Protein AF-0000000082916137 (afdb_homodimer)

Foldseek 3Di:
DDPPPPPVVPPPPPPPPPPPPPPVPPPPPPPPPPPDPDDPDQPQPDQPDDDVGPRDGDDDDDDDDPDPPPQQVVLVVQLVVCVVLPDDNVQSCVSNVDPQKDKDKDFLVVLPNDDDPLLVVLLCLCQDDVRPNQVLLCVLLVWHWDDDRGMIMIMGGPVSRVLSVVLSSCSSVPNDSVVSSVVSNVVSVVVVVD/DDPDDDDDPPDPPPVVVDPPVPPPPPPPPPPPPPPDPDDPDQPQPDQPDDPVGPRDGDDDDDDDDPDPPPQQVVLVVQLVVCVVLPDDNVQSCVSNPDPQKDKDKDFLVVLPNDDDPLLVVLLCLCQDDVRPNQVLLCVLLVWHWDDDRGMIMIMGGPVSRVLSVVLSSCSSVPNDSVVSSVVSNVVSVVVVVD

Nearest PDB structures (foldseek):
  7mqa-assembly1_SW  TM=9.698E-01  e=3.140E-16  Homo sapiens
  6zqe-assembly1_JJ  TM=9.641E-01  e=4.376E-15  Saccharomyces cerevisiae S288C
  7wts-assembly1_x  TM=9.368E-01  e=2.201E-15  Homo sapiens
  6zqa-assembly1_JJ  TM=9.575E-01  e=2.468E-15  Saccharomyces cerevisiae S288C
  6eml-assembly1_p  TM=9.505E-01  e=2.583E-14  Saccharomyces cerevisiae S288C

Radius of gyration: 32.65 Å; Cα contacts (8 Å, |Δi|>4): 421; chains: 2; bounding box: 151×71×69 Å

Secondary structure (DSSP, 8-state):
--------------------------------------------------TT---EEEEEEE--SS---HHHHHHHHHHHHHHHHT--HHHHTHHHH-SS-EEEEEEGGGTS---HHHHHHHHHHHH-GGGHHHHHHHHHHT-EEEEETTEEEEEE-HHHHHHHHHHHHHHHTT--HHHHHHHHHHHHHHHHH-/--------------------------------------------------TT---EEEEEEE--SS---HHHHHHHHHHHHHHHHT--HHHHTHHHH-SS-EEEEEEGGGTS---HHHHHHHHHHHH-GGGHHHHHHHHHHT-EEEEETTEEEEEE-HHHHHHHHHHHHHHHHT--HHHHHHHHHHHHHHHHH-

Sequence (388 aa):
MPKVPRKDAKAALQEAPMAVDMEAGHEQAGQEQPGLPDKPNFTPLSAAEQGGKLEFRRVEIKTTAKTVSPDVLQKAADFVHAFLLGFEVRDAIALLRLDDLYVECFEIKDVKTLRGEHMSRAIGRLSGKSGKTKFTIENATKTRLVLADQRIHILGSFQNIRVARDALCALIMGSPPAKVYSKLRSVCARLDSSMPKVPRKDAKAALQEAPMAVDMEAGHEQAGQEQPGLPDKPNFTPLSAAEQGGKLEFRRVEIKTTAKTVSPDVLQKAADFVHAFLLGFEVRDAIALLRLDDLYVECFEIKDVKTLRGEHMSRAIGRLSGKSGKTKFTIENATKTRLVLADQRIHILGSFQNIRVARDALCALIMGSPPAKVYSKLRSVCARLDSS

InterPro domains:
  IPR036612 K Homology domain, type 1 superfamily [G3DSA:3.30.1370.10] (99-194)
  IPR036612 K Homology domain, type 1 superfamily [SSF54791] (100-188)
  IPR055211 PNO1, second type I KH domain [PF22891] (106-187)
  IPR055211 PNO1, second type I KH domain [cd22392] (97-192)

Solvent-accessible surface area (backbone atoms only — not comparable to full-atom values): 23233 Å² total; per-residue (Å²): 132,86,82,76,77,81,67,83,71,78,75,76,74,75,75,75,77,77,73,76,74,75,75,77,70,81,73,70,84,62,78,70,62,85,68,74,76,74,66,83,78,75,68,77,63,81,67,70,76,56,78,101,44,39,45,42,53,63,40,78,40,67,42,46,76,77,72,71,51,68,66,57,53,50,24,47,43,50,26,48,46,38,42,74,67,59,44,52,64,86,61,29,52,48,38,65,74,42,88,67,54,45,77,47,76,51,42,52,58,77,78,46,86,60,57,71,70,55,38,52,48,37,44,46,56,51,31,33,77,94,38,44,43,42,51,49,49,22,64,64,38,64,33,47,75,36,80,57,82,59,34,40,36,39,35,24,35,69,69,32,39,50,52,43,50,52,49,52,49,40,40,60,73,62,49,57,64,68,60,47,51,53,51,47,53,56,55,38,56,52,57,74,73,100,134,94,78,76,71,87,71,88,74,79,77,76,73,73,74,69,74,78,70,81,72,77,76,79,72,81,75,70,85,63,78,68,63,83,66,76,75,76,67,86,79,77,69,77,65,80,68,73,76,57,72,105,48,39,47,47,52,66,40,78,40,67,41,45,75,77,71,69,52,68,67,56,53,50,23,47,43,51,25,46,46,38,43,75,68,58,44,54,64,85,61,28,51,48,38,65,74,42,88,66,55,46,76,46,77,50,41,54,57,78,78,45,86,59,56,71,67,58,37,52,48,38,44,46,58,51,32,33,77,95,38,46,44,42,51,49,48,21,63,64,37,65,34,47,75,35,81,56,83,60,34,39,36,37,36,24,35,68,68,31,39,51,54,42,49,52,48,52,49,40,41,58,73,61,50,57,63,69,60,47,50,52,52,47,52,56,54,38,56,52,55,74,74,100

pLDDT: mean 73.12, std 30.01, range [19.66, 98.75]

Organism: Haematococcus lacustris (NCBI:txid44745)

Structure (mmCIF, N/CA/C/O backbone):
data_AF-0000000082916137-model_v1
#
loop_
_entity.id
_entity.type
_entity.pdbx_description
1 polymer 'KH domain-containing protein'
#
loop_
_atom_site.group_PDB
_atom_site.id
_atom_site.type_symbol
_atom_site.label_atom_id
_atom_site.label_alt_id
_atom_site.label_comp_id
_atom_site.label_asym_id
_atom_site.label_entity_id
_atom_site.label_seq_id
_atom_site.pdbx_PDB_ins_code
_atom_site.Cartn_x
_atom_site.Cartn_y
_atom_site.Cartn_z
_atom_site.occupancy
_atom_site.B_iso_or_equiv
_atom_site.auth_seq_id
_atom_site.auth_comp_id
_atom_site.auth_asym_id
_atom_site.auth_atom_id
_atom_site.pdbx_PDB_model_num
ATOM 1 N N . MET A 1 1 ? 74.5 30.75 -20 1 29.17 1 MET A N 1
ATOM 2 C CA . MET A 1 1 ? 74.25 29.391 -20.469 1 29.17 1 MET A CA 1
ATOM 3 C C . MET A 1 1 ? 72.938 29.344 -21.266 1 29.17 1 MET A C 1
ATOM 5 O O . MET A 1 1 ? 71.938 29.953 -20.875 1 29.17 1 MET A O 1
ATOM 9 N N . PRO A 1 2 ? 72.938 28.984 -22.609 1 31.11 2 PRO A N 1
ATOM 10 C CA . PRO A 1 2 ? 71.938 29.172 -23.641 1 31.11 2 PRO A CA 1
ATOM 11 C C . PRO A 1 2 ? 70.688 28.391 -23.344 1 31.11 2 PRO A C 1
ATOM 13 O O . PRO A 1 2 ? 70.688 27.312 -22.75 1 31.11 2 PRO A O 1
ATOM 16 N N . LYS A 1 3 ? 69.5 29.109 -23.031 1 31.48 3 LYS A N 1
ATOM 17 C CA . LYS A 1 3 ? 68.125 28.734 -22.688 1 31.48 3 LYS A CA 1
ATOM 18 C C . LYS A 1 3 ? 67.5 27.844 -23.766 1 31.48 3 LYS A C 1
ATOM 20 O O . LYS A 1 3 ? 67.312 28.312 -24.891 1 31.48 3 LYS A O 1
ATOM 25 N N . VAL A 1 4 ? 68.062 26.516 -23.891 1 31.62 4 VAL A N 1
ATOM 26 C CA . VAL A 1 4 ? 67.688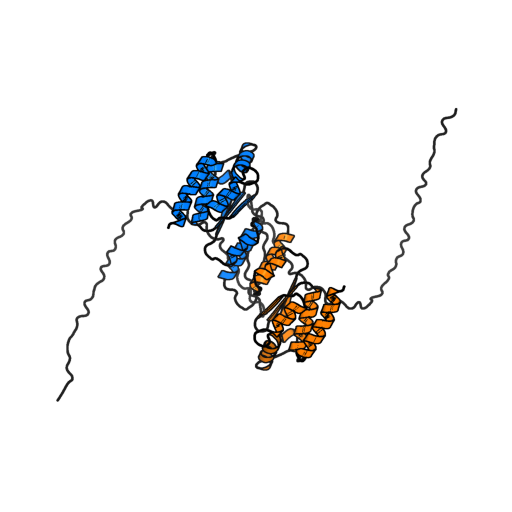 25.609 -24.984 1 31.62 4 VAL A CA 1
ATOM 27 C C . VAL A 1 4 ? 66.125 25.453 -25.016 1 31.62 4 VAL A C 1
ATOM 29 O O . VAL A 1 4 ? 65.5 25.172 -24 1 31.62 4 VAL A O 1
ATOM 32 N N . PRO A 1 5 ? 65.375 26.047 -25.969 1 32.25 5 PRO A N 1
ATOM 33 C CA . PRO A 1 5 ? 63.969 26.031 -26.203 1 32.25 5 PRO A CA 1
ATOM 34 C C . PRO A 1 5 ? 63.375 24.609 -26.312 1 32.25 5 PRO A C 1
ATOM 36 O O . PRO A 1 5 ? 63.969 23.766 -26.984 1 32.25 5 PRO A O 1
ATOM 39 N N . ARG A 1 6 ? 62.875 24.016 -25.172 1 24.48 6 ARG A N 1
ATOM 40 C CA . ARG A 1 6 ? 62.312 22.672 -25.109 1 24.48 6 ARG A CA 1
ATOM 41 C C . ARG A 1 6 ? 61.25 22.453 -26.172 1 24.48 6 ARG A C 1
ATOM 43 O O . ARG A 1 6 ? 60.188 23.094 -26.125 1 24.48 6 ARG A O 1
ATOM 50 N N . LYS A 1 7 ? 61.625 22.25 -27.438 1 26.19 7 LYS A N 1
ATOM 51 C CA . LYS A 1 7 ? 60.781 21.922 -28.609 1 26.19 7 LYS A CA 1
ATOM 52 C C . LYS A 1 7 ? 59.938 20.688 -28.344 1 26.19 7 LYS A C 1
ATOM 54 O O . LYS A 1 7 ? 59.625 19.953 -29.281 1 26.19 7 LYS A O 1
ATOM 59 N N . ASP A 1 8 ? 59.469 20.312 -27.031 1 23.91 8 ASP A N 1
ATOM 60 C CA . ASP A 1 8 ? 58.938 18.953 -26.969 1 23.91 8 ASP A CA 1
ATOM 61 C C . ASP A 1 8 ? 57.781 18.781 -27.953 1 23.91 8 ASP A C 1
ATOM 63 O O . ASP A 1 8 ? 56.75 19.453 -27.828 1 23.91 8 ASP A O 1
ATOM 67 N N . ALA A 1 9 ? 58.062 18.562 -29.203 1 23.11 9 ALA A N 1
ATOM 68 C CA . ALA A 1 9 ? 57.25 18.234 -30.359 1 23.11 9 ALA A CA 1
ATOM 69 C C . ALA A 1 9 ? 56.344 17.047 -30.078 1 23.11 9 ALA A C 1
ATOM 71 O O . ALA A 1 9 ? 56.781 15.906 -30 1 23.11 9 ALA A O 1
ATOM 72 N N . LYS A 1 10 ? 55.406 17.141 -29.078 1 25.84 10 LYS A N 1
ATOM 73 C CA . LYS A 1 10 ? 54.469 16.062 -28.828 1 25.84 10 LYS A CA 1
ATOM 74 C C . LYS A 1 10 ? 53.781 15.617 -30.125 1 25.84 10 LYS A C 1
ATOM 76 O O . LYS A 1 10 ? 53.031 16.391 -30.734 1 25.84 10 LYS A O 1
ATOM 81 N N . ALA A 1 11 ? 54.438 14.844 -31.031 1 23.19 11 ALA A N 1
ATOM 82 C CA . ALA A 1 11 ? 53.938 14.188 -32.25 1 23.19 11 ALA A CA 1
ATOM 83 C C . ALA A 1 11 ? 52.594 13.5 -32 1 23.19 11 ALA A C 1
ATOM 85 O O . ALA A 1 11 ? 52.469 12.68 -31.094 1 23.19 11 ALA A O 1
ATOM 86 N N . ALA A 1 12 ? 51.5 14.133 -32.344 1 23.66 12 ALA A N 1
ATOM 87 C CA . ALA A 1 12 ? 50.062 13.836 -32.438 1 23.66 12 ALA A CA 1
ATOM 88 C C . ALA A 1 12 ? 49.844 12.516 -33.188 1 23.66 12 ALA A C 1
ATOM 90 O O . ALA A 1 12 ? 50.031 12.438 -34.375 1 23.66 12 ALA A O 1
ATOM 91 N N . LEU A 1 13 ? 50.406 11.375 -32.656 1 21.34 13 LEU A N 1
ATOM 92 C CA . LEU A 1 13 ? 50.219 10.094 -33.312 1 21.34 13 LEU A CA 1
ATOM 93 C C . LEU A 1 13 ? 48.75 9.93 -33.75 1 21.34 13 LEU A C 1
ATOM 95 O O . LEU A 1 13 ? 47.844 10.062 -32.938 1 21.34 13 LEU A O 1
ATOM 99 N N . GLN A 1 14 ? 48.469 10.344 -34.969 1 22.83 14 GLN A N 1
ATOM 100 C CA . GLN A 1 14 ? 47.219 10.203 -35.75 1 22.83 14 GLN A CA 1
ATOM 101 C C . GLN A 1 14 ? 46.688 8.781 -35.688 1 22.83 14 GLN A C 1
ATOM 103 O O . GLN A 1 14 ? 47.312 7.852 -36.219 1 22.83 14 GLN A O 1
ATOM 108 N N . GLU A 1 15 ? 46.281 8.297 -34.469 1 22.3 15 GLU A N 1
ATOM 109 C CA . GLU A 1 15 ? 45.75 6.949 -34.344 1 22.3 15 GLU A CA 1
ATOM 110 C C . GLU A 1 15 ? 44.719 6.68 -35.438 1 22.3 15 GLU A C 1
ATOM 112 O O . GLU A 1 15 ? 43.719 7.426 -35.562 1 22.3 15 GLU A O 1
ATOM 117 N N . ALA A 1 16 ? 45.125 6.246 -36.656 1 24.05 16 ALA A N 1
ATOM 118 C CA . ALA A 1 16 ? 44.344 5.805 -37.812 1 24.05 16 ALA A CA 1
ATOM 119 C C . ALA A 1 16 ? 43.281 4.805 -37.375 1 24.05 16 ALA A C 1
ATOM 121 O O . ALA A 1 16 ? 43.594 3.732 -36.844 1 24.05 16 ALA A O 1
ATOM 122 N N . PRO A 1 17 ? 42.156 5.293 -36.844 1 23.77 17 PRO A N 1
ATOM 123 C CA . PRO A 1 17 ? 41.156 4.34 -36.375 1 23.77 17 PRO A CA 1
ATOM 124 C C . PRO A 1 17 ? 40.75 3.338 -37.438 1 23.77 17 PRO A C 1
ATOM 126 O O . PRO A 1 17 ? 40.469 3.727 -38.594 1 23.77 17 PRO A O 1
ATOM 129 N N . MET A 1 18 ? 41.375 2.201 -37.562 1 20.31 18 MET A N 1
ATOM 130 C CA . MET A 1 18 ? 41.031 1.081 -38.438 1 20.31 18 MET A CA 1
ATOM 131 C C . MET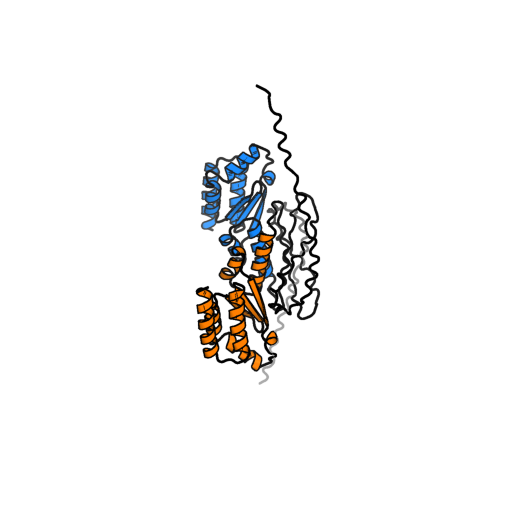 A 1 18 ? 39.531 0.807 -38.438 1 20.31 18 MET A C 1
ATOM 133 O O . MET A 1 18 ? 38.938 0.692 -37.375 1 20.31 18 MET A O 1
ATOM 137 N N . ALA A 1 19 ? 38.844 1.211 -39.5 1 23.22 19 ALA A N 1
ATOM 138 C CA . ALA A 1 19 ? 37.469 1.066 -39.969 1 23.22 19 ALA A CA 1
ATOM 139 C C . ALA A 1 19 ? 37.094 -0.405 -40.094 1 23.22 19 ALA A C 1
ATOM 141 O O . ALA A 1 19 ? 37.062 -0.966 -41.188 1 23.22 19 ALA A O 1
ATOM 142 N N . VAL A 1 20 ? 37.656 -1.331 -39.281 1 19.67 20 VAL A N 1
ATOM 143 C CA . VAL A 1 20 ? 37.219 -2.686 -39.625 1 19.67 20 VAL A CA 1
ATOM 144 C C . VAL A 1 20 ? 35.688 -2.74 -39.719 1 19.67 20 VAL A C 1
ATOM 146 O O . VAL A 1 20 ? 35 -2.275 -38.812 1 19.67 20 VAL A O 1
ATOM 149 N N . ASP A 1 21 ? 35.219 -2.727 -40.938 1 21.09 21 ASP A N 1
ATOM 150 C CA . ASP A 1 21 ? 33.844 -2.939 -41.438 1 21.09 21 ASP A CA 1
ATOM 151 C C . ASP A 1 21 ? 33.281 -4.277 -40.969 1 21.09 21 ASP A C 1
ATOM 153 O O . ASP A 1 21 ? 33.312 -5.266 -41.688 1 21.09 21 ASP A O 1
ATOM 157 N N . MET A 1 22 ? 33.75 -4.84 -39.844 1 20.23 22 MET A N 1
ATOM 158 C CA . MET A 1 22 ? 33.281 -6.203 -39.625 1 20.23 22 MET A CA 1
ATOM 159 C C . MET A 1 22 ? 31.75 -6.27 -39.688 1 20.23 22 MET A C 1
ATOM 161 O O . MET A 1 22 ? 31.078 -5.637 -38.875 1 20.23 22 MET A O 1
ATOM 165 N N . GLU A 1 23 ? 31.188 -6.449 -40.844 1 23.61 23 GLU A N 1
ATOM 166 C CA . GLU A 1 23 ? 29.797 -6.816 -41.125 1 23.61 23 GLU A CA 1
ATOM 167 C C . GLU A 1 23 ? 29.406 -8.094 -40.406 1 23.61 23 GLU A C 1
ATOM 169 O O . GLU A 1 23 ? 29.531 -9.188 -40.938 1 23.61 23 GLU A O 1
ATOM 174 N N . ALA A 1 24 ? 29.906 -8.539 -39.281 1 23.59 24 ALA A N 1
ATOM 175 C CA . ALA A 1 24 ? 29.734 -9.906 -38.781 1 23.59 24 ALA A CA 1
ATOM 176 C C . ALA A 1 24 ? 28.25 -10.266 -38.656 1 23.59 24 ALA A C 1
ATOM 178 O O . ALA A 1 24 ? 27.531 -9.672 -37.875 1 23.59 24 ALA A O 1
ATOM 179 N N . GLY A 1 25 ? 27.594 -10.68 -39.75 1 23.56 25 GLY A N 1
ATOM 180 C CA . GLY A 1 25 ? 26.219 -11.109 -39.938 1 23.56 25 GLY A CA 1
ATOM 181 C C . GLY A 1 25 ? 25.812 -12.266 -39.062 1 23.56 25 GLY A C 1
ATOM 182 O O . GLY A 1 25 ? 24.75 -12.859 -39.25 1 23.56 25 GLY A O 1
ATOM 183 N N . HIS A 1 26 ? 26.672 -12.977 -38.406 1 25.8 26 HIS A N 1
ATOM 184 C CA . HIS A 1 26 ? 26.203 -14.289 -37.969 1 25.8 26 HIS A CA 1
ATOM 185 C C . HIS A 1 26 ? 24.984 -14.156 -37.062 1 25.8 26 HIS A C 1
ATOM 187 O O . HIS A 1 26 ? 25.031 -13.453 -36.031 1 25.8 26 HIS A O 1
ATOM 193 N N . GLU A 1 27 ? 23.828 -14.375 -37.625 1 26.53 27 GLU A N 1
ATOM 194 C CA . GLU A 1 27 ? 22.5 -14.547 -37.062 1 26.53 27 GLU A CA 1
ATOM 195 C C . GLU A 1 27 ? 22.516 -15.609 -35.969 1 26.53 27 GLU A C 1
ATOM 197 O O . GLU A 1 27 ? 22.438 -16.812 -36.25 1 26.53 27 GLU A O 1
ATOM 202 N N . GLN A 1 28 ? 23.406 -15.75 -35.156 1 25.33 28 GLN A N 1
ATOM 203 C CA . GLN A 1 28 ? 23.25 -16.859 -34.219 1 25.33 28 GLN A CA 1
ATOM 204 C C . GLN A 1 28 ? 21.859 -16.875 -33.594 1 25.33 28 GLN A C 1
ATOM 206 O O . GLN A 1 28 ? 21.359 -15.82 -33.188 1 25.33 28 GLN A O 1
ATOM 211 N N . ALA A 1 29 ? 21.031 -17.906 -33.875 1 27.48 29 ALA A N 1
ATOM 212 C CA . ALA A 1 29 ? 19.766 -18.344 -33.312 1 27.48 29 ALA A CA 1
ATOM 213 C C . ALA A 1 29 ? 19.75 -18.219 -31.797 1 27.48 29 ALA A C 1
ATOM 215 O O . ALA A 1 29 ? 20.25 -19.094 -31.078 1 27.48 29 ALA A O 1
ATOM 216 N N . GLY A 1 30 ? 20.25 -17.234 -31.234 1 29.22 30 GLY A N 1
ATOM 217 C CA . GLY A 1 30 ? 20.266 -17.062 -29.797 1 29.22 30 GLY A CA 1
ATOM 218 C C . GLY A 1 30 ? 18.922 -17.359 -29.141 1 29.22 30 GLY A C 1
ATOM 219 O O . GLY A 1 30 ? 17.875 -16.953 -29.656 1 29.22 30 GLY A O 1
ATOM 220 N N . GLN A 1 31 ? 18.781 -18.516 -28.594 1 31.41 31 GLN A N 1
ATOM 221 C CA . GLN A 1 31 ? 17.609 -18.906 -27.797 1 31.41 31 GLN A CA 1
ATOM 222 C C . GLN A 1 31 ? 17.016 -17.703 -27.078 1 31.41 31 GLN A C 1
ATOM 224 O O . GLN A 1 31 ? 17.703 -17.047 -26.297 1 31.41 31 GLN A O 1
ATOM 229 N N . GLU A 1 32 ? 16.25 -16.922 -27.797 1 32.56 32 GLU A N 1
ATOM 230 C CA . GLU A 1 32 ? 15.445 -15.859 -27.188 1 32.56 32 GLU A CA 1
ATOM 231 C C . GLU A 1 32 ? 14.953 -16.266 -25.797 1 32.56 32 GLU A C 1
ATOM 233 O O . GLU A 1 32 ? 14.203 -17.219 -25.656 1 32.56 32 GLU A O 1
ATOM 238 N N . GLN A 1 33 ? 15.758 -16.297 -24.844 1 34.41 33 GLN A N 1
ATOM 239 C CA . GLN A 1 33 ? 15.141 -16.406 -23.531 1 34.41 33 GLN A CA 1
ATOM 240 C C . GLN A 1 33 ? 13.805 -15.672 -23.484 1 34.41 33 GLN A C 1
ATOM 242 O O . GLN A 1 33 ? 13.672 -14.586 -24.047 1 34.41 33 GLN A O 1
ATOM 247 N N . PRO A 1 34 ? 12.695 -16.391 -23.375 1 36.72 34 PRO A N 1
ATOM 248 C CA . PRO A 1 34 ? 11.422 -15.672 -23.234 1 36.72 34 PRO A CA 1
ATOM 249 C C . PRO A 1 34 ? 11.57 -14.352 -22.5 1 36.72 34 PRO A C 1
ATOM 251 O O . PRO A 1 34 ? 12.188 -14.305 -21.438 1 36.72 34 PRO A O 1
ATOM 254 N N . GLY A 1 35 ? 11.836 -13.281 -23.234 1 35.56 35 GLY A N 1
ATOM 255 C CA . GLY A 1 35 ? 11.945 -11.906 -22.781 1 35.56 35 GLY A CA 1
ATOM 256 C C . GLY A 1 35 ? 11.07 -11.594 -21.594 1 35.56 35 GLY A C 1
ATOM 257 O O . GLY A 1 35 ? 10.125 -12.328 -21.297 1 35.56 35 GLY A O 1
ATOM 258 N N . LEU A 1 36 ? 11.586 -10.922 -20.578 1 39.59 36 LEU A N 1
ATOM 259 C CA . LEU A 1 36 ? 10.891 -10.367 -19.422 1 39.59 36 LEU A CA 1
ATOM 260 C C . LEU A 1 36 ? 9.555 -9.758 -19.844 1 39.59 36 LEU A C 1
ATOM 262 O O . LEU A 1 36 ? 9.469 -9.086 -20.875 1 39.59 36 LEU A O 1
ATOM 266 N N . PRO A 1 37 ? 8.445 -10.367 -19.547 1 36.88 37 PRO A N 1
ATOM 267 C CA . PRO A 1 37 ? 7.223 -9.656 -19.922 1 36.88 37 PRO A CA 1
ATOM 268 C C . PRO A 1 37 ? 7.324 -8.148 -19.672 1 36.88 37 PRO A C 1
ATOM 270 O O . PRO A 1 37 ? 8.047 -7.711 -18.781 1 36.88 37 PRO A O 1
ATOM 273 N N . ASP A 1 38 ? 7.082 -7.43 -20.688 1 35.81 38 ASP A N 1
ATOM 274 C CA . ASP A 1 38 ? 7.062 -5.969 -20.672 1 35.81 38 ASP A CA 1
ATOM 275 C C . ASP A 1 38 ? 6.336 -5.441 -19.438 1 35.81 38 ASP A C 1
ATOM 277 O O . ASP A 1 38 ? 5.227 -5.887 -19.125 1 35.81 38 ASP A O 1
ATOM 281 N N . LYS A 1 39 ? 7.09 -4.82 -18.578 1 42.94 39 LYS A N 1
ATOM 282 C CA . LYS A 1 39 ? 6.43 -4.047 -17.531 1 42.94 39 LYS A CA 1
ATOM 283 C C . LYS A 1 39 ? 5.273 -3.229 -18.094 1 42.94 39 LYS A C 1
ATOM 285 O O . LYS A 1 39 ? 5.328 -2.766 -19.234 1 42.94 39 LYS A O 1
ATOM 290 N N . PRO A 1 40 ? 4.145 -3.295 -17.609 1 34.72 40 PRO A N 1
ATOM 291 C CA . PRO A 1 40 ? 3.115 -2.404 -18.141 1 34.72 40 PRO A CA 1
ATOM 292 C C . PRO A 1 40 ? 3.631 -0.987 -18.391 1 34.72 40 PRO A C 1
ATOM 294 O O . PRO A 1 40 ? 4.41 -0.464 -17.594 1 34.72 40 PRO A O 1
ATOM 297 N N . ASN A 1 41 ? 3.799 -0.667 -19.766 1 37.19 41 ASN A N 1
ATOM 298 C CA . ASN A 1 41 ? 4.191 0.679 -20.172 1 37.19 41 ASN A CA 1
ATOM 299 C C . ASN A 1 41 ? 3.232 1.731 -19.625 1 37.19 41 ASN A C 1
ATOM 301 O O . ASN A 1 41 ? 2.027 1.676 -19.875 1 37.19 41 ASN A O 1
ATOM 305 N N . PHE A 1 42 ? 3.73 2.457 -18.656 1 34.47 42 PHE A N 1
ATOM 306 C CA . PHE A 1 42 ? 3.031 3.646 -18.188 1 34.47 42 PHE A CA 1
ATOM 307 C C . PHE A 1 42 ? 3.168 4.785 -19.188 1 34.47 42 PHE A C 1
ATOM 309 O O . PHE A 1 42 ? 4.281 5.164 -19.547 1 34.47 42 PHE A O 1
ATOM 316 N N . THR A 1 43 ? 2.094 4.859 -20.078 1 34.12 43 THR A N 1
ATOM 317 C CA . THR A 1 43 ? 2.162 6.09 -20.859 1 34.12 43 THR A CA 1
ATOM 318 C C . THR A 1 43 ? 1.966 7.312 -19.969 1 34.12 43 THR A C 1
ATOM 320 O O . THR A 1 43 ? 0.921 7.457 -19.328 1 34.12 43 THR A O 1
ATOM 323 N N . PRO A 1 44 ? 3.059 7.969 -19.812 1 33.88 44 PRO A N 1
ATOM 324 C CA . PRO A 1 44 ? 2.898 9.227 -19.094 1 33.88 44 PRO A CA 1
ATOM 325 C C . PRO A 1 44 ? 1.897 10.172 -19.75 1 33.88 44 PRO A C 1
ATOM 327 O O . PRO A 1 44 ? 1.94 10.367 -20.969 1 33.88 44 PRO A O 1
ATOM 330 N N . LEU A 1 45 ? 0.67 10.211 -19.422 1 34.34 45 LEU A N 1
ATOM 331 C CA . LEU A 1 45 ? -0.167 11.219 -20.062 1 34.34 45 LEU A CA 1
ATOM 332 C C . LEU A 1 45 ? 0.385 12.625 -19.812 1 34.34 45 LEU A C 1
ATOM 334 O O . LEU A 1 45 ? 1.051 1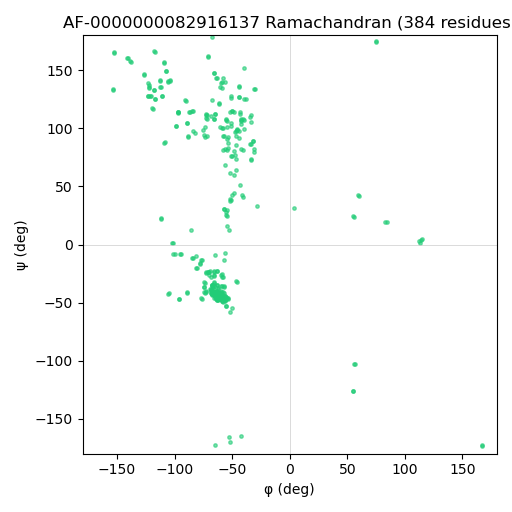2.859 -18.812 1 34.34 45 LEU A O 1
ATOM 338 N N . SER A 1 46 ? 0.252 13.477 -20.859 1 31.56 46 SER A N 1
ATOM 339 C CA . SER A 1 46 ? 0.626 14.883 -20.984 1 31.56 46 SER A CA 1
ATOM 340 C C . SER A 1 46 ? 0.077 15.711 -19.828 1 31.56 46 SER A C 1
ATOM 342 O O . SER A 1 46 ? -1.046 15.484 -19.375 1 31.56 46 SER A O 1
ATOM 344 N N . ALA A 1 47 ? 0.983 16.422 -19.188 1 33.25 47 ALA A N 1
ATOM 345 C CA . ALA A 1 47 ? 0.891 17.422 -18.141 1 33.25 47 ALA A CA 1
ATOM 346 C C . ALA A 1 47 ? -0.072 18.531 -18.531 1 33.25 47 ALA A C 1
ATOM 348 O O . ALA A 1 47 ? 0.117 19.203 -19.547 1 33.25 47 ALA A O 1
ATOM 349 N N . ALA A 1 48 ? -1.358 18.422 -18.359 1 31.19 48 ALA A N 1
ATOM 350 C CA . ALA A 1 48 ? -1.987 19.734 -18.516 1 31.19 48 ALA A CA 1
ATOM 351 C C . ALA A 1 48 ? -1.609 20.672 -17.375 1 31.19 48 ALA A C 1
ATOM 353 O O . ALA A 1 48 ? -1.681 20.281 -16.203 1 31.19 48 ALA A O 1
ATOM 354 N N . GLU A 1 49 ? -0.783 21.75 -17.609 1 32.81 49 GLU A N 1
ATOM 355 C CA . GLU A 1 49 ? -0.299 22.891 -16.828 1 32.81 49 GLU A CA 1
ATOM 356 C C . GLU A 1 49 ? -1.448 23.625 -16.141 1 32.81 49 GLU A C 1
ATOM 358 O O . GLU A 1 49 ? -1.417 24.844 -16 1 32.81 49 GLU A O 1
ATOM 363 N N . GLN A 1 50 ? -2.457 23.156 -15.539 1 34.5 50 GLN A N 1
ATOM 364 C CA . GLN A 1 50 ? -3.125 24.344 -15.023 1 34.5 50 GLN A CA 1
ATOM 365 C C . GLN A 1 50 ? -2.289 25.016 -13.938 1 34.5 50 GLN A C 1
ATOM 367 O O . GLN A 1 50 ? -1.314 24.438 -13.453 1 34.5 50 GLN A O 1
ATOM 372 N N . GLY A 1 51 ? -2.656 26.203 -13.258 1 32.12 51 GLY A N 1
ATOM 373 C CA . GLY A 1 51 ? -2.154 27 -12.148 1 32.12 51 GLY A CA 1
ATOM 374 C C . GLY A 1 51 ? -1.632 26.156 -11 1 32.12 51 GLY A C 1
ATOM 375 O O . GLY A 1 51 ? -1.842 24.938 -10.969 1 32.12 51 GLY A O 1
ATOM 376 N N . GLY A 1 52 ? -0.671 26.266 -9.953 1 39.09 52 GLY A N 1
ATOM 377 C CA . GLY A 1 52 ? 0.13 25.516 -9 1 39.09 52 GLY A CA 1
ATOM 378 C C . GLY A 1 52 ? -0.018 24.016 -9.156 1 39.09 52 GLY A C 1
ATOM 379 O O . GLY A 1 52 ? -0.041 23.281 -8.164 1 39.09 52 GLY A O 1
ATOM 380 N N . LYS A 1 53 ? -0.239 23.484 -10.234 1 37.91 53 LYS A N 1
ATOM 381 C CA . LYS A 1 53 ? -0.977 22.391 -10.836 1 37.91 53 LYS A CA 1
ATOM 382 C C . LYS A 1 53 ? -0.195 21.078 -10.727 1 37.91 53 LYS A C 1
ATOM 384 O O . LYS A 1 53 ? 0.952 21 -11.18 1 37.91 53 LYS A O 1
ATOM 389 N N . LEU A 1 54 ? -0.546 20.281 -9.695 1 41.12 54 LEU A N 1
ATOM 390 C CA . LEU A 1 54 ? -0.167 18.891 -9.43 1 41.12 54 LEU A CA 1
ATOM 391 C C . LEU A 1 54 ? -0.02 18.125 -10.734 1 41.12 54 LEU A C 1
ATOM 393 O O . LEU A 1 54 ? -0.931 18.109 -11.562 1 41.12 54 LEU A O 1
ATOM 397 N N . GLU A 1 55 ? 1.195 18.25 -11.266 1 44 55 GLU A N 1
ATOM 398 C CA . GLU A 1 55 ? 1.433 17.297 -12.352 1 44 55 GLU A CA 1
ATOM 399 C C . GLU A 1 55 ? 0.975 15.891 -11.969 1 44 55 GLU A C 1
ATOM 401 O O . GLU A 1 55 ? 1.252 15.422 -10.867 1 44 55 GLU A O 1
ATOM 406 N N . PHE A 1 56 ? -0.151 15.609 -12.422 1 44.84 56 PHE A N 1
ATOM 407 C CA . PHE A 1 56 ? -0.766 14.312 -12.164 1 44.84 56 PHE A CA 1
ATOM 408 C C . PHE A 1 56 ? -0.083 13.219 -12.977 1 44.84 56 PHE A C 1
ATOM 410 O O . PHE A 1 56 ? 0.231 13.414 -14.148 1 44.84 56 PHE A O 1
ATOM 417 N N . ARG A 1 57 ? 0.675 12.398 -12.133 1 49.34 57 ARG A N 1
ATOM 418 C CA . ARG A 1 57 ? 1 11.172 -12.852 1 49.34 57 ARG A CA 1
ATOM 419 C C . ARG A 1 57 ? -0.069 10.109 -12.633 1 49.34 57 ARG A C 1
ATOM 421 O O . ARG A 1 57 ? -0.633 10.008 -11.539 1 49.34 57 ARG A O 1
ATOM 428 N N . ARG A 1 58 ? -0.562 9.695 -13.789 1 50.38 58 ARG A N 1
ATOM 429 C CA . ARG A 1 58 ? -1.675 8.75 -13.836 1 50.38 58 ARG A CA 1
ATOM 430 C C . ARG A 1 58 ? -1.176 7.312 -13.781 1 50.38 58 ARG A C 1
ATOM 432 O O . ARG A 1 58 ? -0.244 6.945 -14.5 1 50.38 58 ARG A O 1
ATOM 439 N N . VAL A 1 59 ? -1.619 6.75 -12.586 1 52.5 59 VAL A N 1
ATOM 440 C CA . VAL A 1 59 ? -1.406 5.309 -12.562 1 52.5 59 VAL A CA 1
ATOM 441 C C . VAL A 1 59 ? -2.689 4.59 -12.969 1 52.5 59 VAL A C 1
ATOM 443 O O . VAL A 1 59 ? -3.766 4.875 -12.438 1 52.5 59 VAL A O 1
ATOM 446 N N . GLU A 1 60 ? -2.588 3.936 -14.148 1 50.69 60 GLU A N 1
ATOM 447 C CA . GLU A 1 60 ? -3.717 3.152 -14.641 1 50.69 60 GLU A CA 1
ATOM 448 C C . GLU A 1 60 ? -3.648 1.712 -14.141 1 50.69 60 GLU A C 1
ATOM 450 O O . GLU A 1 60 ? -2.652 1.021 -14.359 1 50.69 60 GLU A O 1
ATOM 455 N N . ILE A 1 61 ? -4.516 1.441 -13.156 1 50.88 61 ILE A N 1
ATOM 456 C CA . ILE A 1 61 ? -4.574 0.051 -12.719 1 50.88 61 ILE A CA 1
ATOM 457 C C . ILE A 1 61 ? -5.734 -0.659 -13.414 1 50.88 61 ILE A C 1
ATOM 459 O O . ILE A 1 61 ? -6.879 -0.198 -13.352 1 50.88 61 ILE A O 1
ATOM 463 N N . LYS A 1 62 ? -5.355 -1.598 -14.234 1 46.69 62 LYS A N 1
ATOM 464 C CA . LYS A 1 62 ? -6.312 -2.393 -15 1 46.69 62 LYS A CA 1
ATOM 465 C C . LYS A 1 62 ? -6.766 -3.615 -14.211 1 46.69 62 LYS A C 1
ATOM 467 O O . LYS A 1 62 ? -5.941 -4.355 -13.672 1 46.69 62 LYS A O 1
ATOM 472 N N . THR A 1 63 ? -7.922 -3.508 -13.438 1 48.56 63 THR A N 1
ATOM 473 C CA . THR A 1 63 ? -8.344 -4.715 -12.742 1 48.56 63 THR A CA 1
ATOM 474 C C . THR A 1 63 ? -9.164 -5.613 -13.664 1 48.56 63 THR A C 1
ATOM 476 O O . THR A 1 63 ? -9.852 -5.125 -14.562 1 48.56 63 THR A O 1
ATOM 479 N N . THR A 1 64 ? -8.773 -6.719 -14.016 1 46.84 64 THR A N 1
ATOM 480 C CA . THR A 1 64 ? -9.469 -7.715 -14.82 1 46.84 64 THR A CA 1
ATOM 481 C C . THR A 1 64 ? -10.852 -8.008 -14.242 1 46.84 64 THR A C 1
ATOM 483 O O . THR A 1 64 ? -11.172 -7.562 -13.141 1 46.84 64 THR A O 1
ATOM 486 N N . ALA A 1 65 ? -11.523 -9.18 -14.734 1 45 65 ALA A N 1
ATOM 487 C CA . ALA A 1 65 ? -12.898 -9.68 -14.688 1 45 65 ALA A CA 1
ATOM 488 C C . ALA A 1 65 ? -13.43 -9.695 -13.258 1 45 65 ALA A C 1
ATOM 490 O O . ALA A 1 65 ? -14.641 -9.609 -13.039 1 45 65 ALA A O 1
ATOM 491 N N . LYS A 1 66 ? -12.875 -10.336 -12.344 1 52.47 66 LYS A N 1
ATOM 492 C CA . LYS A 1 66 ? -13.609 -10.367 -11.086 1 52.47 66 LYS A CA 1
ATOM 493 C C . LYS A 1 66 ? -13.531 -9.023 -10.367 1 52.47 66 LYS A C 1
ATOM 495 O O . LYS A 1 66 ? -12.438 -8.5 -10.141 1 52.47 66 LYS A O 1
ATOM 500 N N . THR A 1 67 ? -14.68 -8.266 -10.523 1 54.91 67 THR A N 1
ATOM 501 C CA . THR A 1 67 ? -15.039 -6.895 -10.203 1 54.91 67 THR A CA 1
ATOM 502 C C . THR A 1 67 ? -14.484 -6.492 -8.844 1 54.91 67 THR A C 1
ATOM 504 O O . THR A 1 67 ? -14.875 -7.047 -7.816 1 54.91 67 THR A O 1
ATOM 507 N N . VAL A 1 68 ? -13.258 -6.152 -8.906 1 65.56 68 VAL A N 1
ATOM 508 C CA . VAL A 1 68 ? -12.852 -5.5 -7.668 1 65.56 68 VAL A CA 1
ATOM 509 C C . VAL A 1 68 ? -13.852 -4.398 -7.316 1 65.56 68 VAL A C 1
ATOM 511 O O . VAL A 1 68 ? -14.219 -3.592 -8.172 1 65.56 68 VAL A O 1
ATOM 514 N N . SER A 1 69 ? -14.562 -4.559 -6.223 1 74.81 69 SER A N 1
ATOM 515 C CA . SER A 1 69 ? -15.531 -3.588 -5.723 1 74.81 69 SER A CA 1
ATOM 516 C C . SER A 1 69 ? -14.977 -2.17 -5.789 1 74.81 69 SER A C 1
ATOM 518 O O . SER A 1 69 ? -13.766 -1.966 -5.68 1 74.81 69 SER A O 1
ATOM 520 N N . PRO A 1 70 ? -15.742 -1.289 -6.223 1 78.25 70 PRO A N 1
ATOM 521 C CA . PRO A 1 70 ? -15.336 0.118 -6.219 1 78.25 70 PRO A CA 1
ATOM 522 C C . PRO A 1 70 ? -14.711 0.548 -4.895 1 78.25 70 PRO A C 1
ATOM 524 O O . PRO A 1 70 ? -13.812 1.396 -4.879 1 78.25 70 PRO A O 1
ATOM 527 N N . ASP A 1 71 ? -15.172 -0.036 -3.865 1 84.06 71 ASP A N 1
ATOM 528 C CA . ASP A 1 71 ? -14.648 0.297 -2.543 1 84.06 71 ASP A CA 1
ATOM 529 C C . ASP A 1 71 ? -13.172 -0.058 -2.43 1 84.06 71 ASP A C 1
ATOM 531 O O . ASP A 1 71 ? -12.383 0.721 -1.895 1 84.06 71 ASP A O 1
ATOM 535 N N . VAL A 1 72 ? -12.852 -1.158 -2.979 1 84.56 72 VAL A N 1
ATOM 536 C CA . VAL A 1 72 ? -11.469 -1.618 -2.914 1 84.56 72 VAL A CA 1
ATOM 537 C C . VAL A 1 72 ? -10.578 -0.716 -3.773 1 84.56 72 VAL A C 1
ATOM 539 O O . VAL A 1 72 ? -9.461 -0.374 -3.377 1 84.56 72 VAL A O 1
ATOM 542 N N . LEU A 1 73 ? -11.055 -0.331 -4.82 1 83 73 LEU A N 1
ATOM 543 C CA . LEU A 1 73 ? -10.312 0.56 -5.707 1 83 73 LEU A CA 1
ATOM 544 C C . LEU A 1 73 ? -10.086 1.915 -5.047 1 83 73 LEU A C 1
ATOM 546 O O . LEU A 1 73 ? -9.008 2.504 -5.188 1 83 73 LEU A O 1
ATOM 550 N N . GLN A 1 74 ? -11.117 2.383 -4.422 1 84.5 74 GLN A N 1
ATOM 551 C CA . GLN A 1 74 ? -10.992 3.658 -3.723 1 84.5 74 GLN A CA 1
ATOM 552 C C . GLN A 1 74 ? -9.938 3.584 -2.625 1 84.5 74 GLN A C 1
ATOM 554 O O . GLN A 1 74 ? -9.133 4.504 -2.465 1 84.5 74 GLN A O 1
ATOM 559 N N . LYS A 1 75 ? -9.969 2.523 -1.907 1 90.06 75 LYS A N 1
ATOM 560 C CA . LYS A 1 75 ? -8.984 2.34 -0.843 1 90.06 75 LYS A CA 1
ATOM 561 C C . LYS A 1 75 ? -7.566 2.301 -1.406 1 90.06 75 LYS A C 1
ATOM 563 O O . LYS A 1 75 ? -6.652 2.896 -0.836 1 90.06 75 LYS A O 1
ATOM 568 N N . ALA A 1 76 ? -7.43 1.62 -2.492 1 89.19 76 ALA A N 1
ATOM 569 C CA . ALA A 1 76 ? -6.129 1.556 -3.154 1 89.19 76 ALA A CA 1
ATOM 570 C C . ALA A 1 76 ? -5.668 2.943 -3.592 1 89.19 76 ALA A C 1
ATOM 572 O O . ALA A 1 76 ? -4.5 3.303 -3.408 1 89.19 76 ALA A O 1
ATOM 573 N N . ALA A 1 77 ? -6.551 3.664 -4.121 1 87.06 77 ALA A N 1
ATOM 574 C CA . ALA A 1 77 ? -6.246 5.023 -4.555 1 87.06 77 ALA A CA 1
ATOM 575 C C . ALA A 1 77 ? -5.828 5.895 -3.373 1 87.06 77 ALA A C 1
ATOM 577 O O . ALA A 1 77 ? -4.875 6.672 -3.473 1 87.06 77 ALA A O 1
ATOM 578 N N . ASP A 1 78 ? -6.57 5.742 -2.309 1 90.62 78 ASP A N 1
ATOM 579 C CA . ASP A 1 78 ? -6.262 6.52 -1.114 1 90.62 78 ASP A CA 1
ATOM 580 C C . ASP A 1 78 ? -4.883 6.164 -0.566 1 90.62 78 ASP A C 1
ATOM 582 O O . ASP A 1 78 ? -4.133 7.043 -0.138 1 90.62 78 ASP A O 1
ATOM 586 N N . PHE A 1 79 ? -4.594 4.926 -0.556 1 93.38 79 PHE A N 1
ATOM 587 C CA . PHE A 1 79 ? -3.279 4.484 -0.1 1 93.38 79 PHE A CA 1
ATOM 588 C C . PHE A 1 79 ? -2.174 5.102 -0.946 1 93.38 79 PHE A C 1
ATOM 590 O O . PHE A 1 79 ? -1.213 5.656 -0.411 1 93.38 79 PHE A O 1
ATOM 597 N N . VAL A 1 80 ? -2.318 5.031 -2.254 1 90.19 80 VAL A N 1
ATOM 598 C CA . VAL A 1 80 ? -1.306 5.555 -3.164 1 90.19 80 VAL A CA 1
ATOM 599 C C . VAL A 1 80 ? -1.149 7.059 -2.955 1 90.19 80 VAL A C 1
ATOM 601 O O . VAL A 1 80 ? -0.03 7.578 -2.934 1 90.19 80 VAL A O 1
ATOM 604 N N . HIS A 1 81 ? -2.248 7.68 -2.838 1 89.69 81 HIS A N 1
ATOM 605 C CA . HIS A 1 81 ? -2.221 9.117 -2.57 1 89.69 81 HIS A CA 1
ATOM 606 C C . HIS A 1 81 ? -1.405 9.422 -1.319 1 89.69 81 HIS A C 1
ATOM 608 O O . HIS A 1 81 ? -0.505 10.266 -1.352 1 89.69 81 HIS A O 1
ATOM 614 N N . ALA A 1 82 ? -1.74 8.75 -0.242 1 94.12 82 ALA A N 1
ATOM 615 C CA . ALA A 1 82 ? -1.03 8.961 1.018 1 94.12 82 ALA A CA 1
ATOM 616 C C . ALA A 1 82 ? 0.456 8.648 0.867 1 94.12 82 ALA A C 1
ATOM 618 O O . ALA A 1 82 ? 1.307 9.391 1.354 1 94.12 82 ALA A O 1
ATOM 619 N N . PHE A 1 83 ? 0.713 7.598 0.199 1 90.88 83 PHE A N 1
ATOM 620 C CA . PHE A 1 83 ? 2.09 7.176 -0.037 1 90.88 83 PHE A CA 1
ATOM 621 C C . PHE A 1 83 ? 2.861 8.25 -0.794 1 90.88 83 PHE A C 1
ATOM 623 O O . PHE A 1 83 ? 3.984 8.594 -0.419 1 90.88 83 PHE A O 1
ATOM 630 N N . LEU A 1 84 ? 2.258 8.82 -1.753 1 87.88 84 LEU A N 1
ATOM 631 C CA . LEU A 1 84 ? 2.914 9.82 -2.588 1 87.88 84 LEU A CA 1
ATOM 632 C C . LEU A 1 84 ? 3.088 11.133 -1.831 1 87.88 84 LEU A C 1
ATOM 634 O O . LEU A 1 84 ? 3.957 11.938 -2.168 1 87.88 84 LEU A O 1
ATOM 638 N N . LEU A 1 85 ? 2.252 11.297 -0.868 1 90.31 85 LEU A N 1
ATOM 639 C CA . LEU A 1 85 ? 2.357 12.5 -0.052 1 90.31 85 LEU A CA 1
ATOM 640 C C . LEU A 1 85 ? 3.494 12.375 0.957 1 90.31 85 LEU A C 1
ATOM 642 O O . LEU A 1 85 ? 3.885 13.367 1.582 1 90.31 85 LEU A O 1
ATOM 646 N N . GLY A 1 86 ? 3.934 11.148 1.15 1 91.38 86 GLY A N 1
ATOM 647 C CA . GLY A 1 86 ? 5.109 10.984 1.992 1 91.38 86 GLY A CA 1
ATOM 648 C C . GLY A 1 86 ? 4.816 10.242 3.283 1 91.38 86 GLY A C 1
ATOM 649 O O . GLY A 1 86 ? 5.703 10.078 4.125 1 91.38 86 GLY A O 1
ATOM 650 N N . PHE A 1 87 ? 3.645 9.797 3.428 1 95.94 87 PHE A N 1
ATOM 651 C CA . PHE A 1 87 ? 3.377 9.008 4.625 1 95.94 87 PHE A CA 1
ATOM 652 C C . PHE A 1 87 ? 4.172 7.711 4.602 1 95.94 87 PHE A C 1
ATOM 654 O O . PHE A 1 87 ? 4.406 7.137 3.537 1 95.94 87 PHE A O 1
ATOM 661 N N . GLU A 1 88 ? 4.543 7.301 5.848 1 95.38 88 GLU A N 1
ATOM 662 C CA . GLU A 1 88 ? 5.16 5.98 5.945 1 95.38 88 GLU A CA 1
ATOM 663 C C . GLU A 1 88 ? 4.191 4.887 5.516 1 95.38 88 GLU A C 1
ATOM 665 O O . GLU A 1 88 ? 2.998 4.949 5.82 1 95.38 88 GLU A O 1
ATOM 670 N N . VAL A 1 89 ? 4.734 3.904 4.875 1 94.19 89 VAL A N 1
ATOM 671 C CA . VAL A 1 89 ? 3.918 2.797 4.391 1 94.19 89 VAL A CA 1
ATOM 672 C C . VAL A 1 89 ? 3.148 2.174 5.551 1 94.19 89 VAL A C 1
ATOM 674 O O . VAL A 1 89 ? 1.953 1.891 5.43 1 94.19 89 VAL A O 1
ATOM 677 N N . ARG A 1 90 ? 3.789 1.975 6.652 1 94.31 90 ARG A N 1
ATOM 678 C CA . ARG A 1 90 ? 3.186 1.342 7.82 1 94.31 90 ARG A CA 1
ATOM 679 C C . ARG A 1 90 ? 1.964 2.121 8.297 1 94.31 90 ARG A C 1
ATOM 681 O O . ARG A 1 90 ? 1.027 1.539 8.844 1 94.31 90 ARG A O 1
ATOM 688 N N . ASP A 1 91 ? 1.936 3.367 8.055 1 96.12 91 ASP A N 1
ATOM 689 C CA . ASP A 1 91 ? 0.807 4.203 8.453 1 96.12 91 ASP A CA 1
ATOM 690 C C . ASP A 1 91 ? -0.258 4.246 7.359 1 96.12 91 ASP A C 1
ATOM 692 O O . ASP A 1 91 ? -1.451 4.121 7.641 1 96.12 91 ASP A O 1
ATOM 696 N N . ALA A 1 92 ? 0.22 4.352 6.129 1 96.25 92 ALA A N 1
ATOM 697 C CA . ALA A 1 92 ? -0.681 4.492 4.988 1 96.25 92 ALA A CA 1
ATOM 698 C C . ALA A 1 92 ? -1.525 3.238 4.797 1 96.25 92 ALA A C 1
ATOM 700 O O . ALA A 1 92 ? -2.645 3.307 4.281 1 96.25 92 ALA A O 1
ATOM 701 N N . ILE A 1 93 ? -1.053 2.109 5.215 1 95.06 93 ILE A N 1
ATOM 702 C CA . ILE A 1 93 ? -1.733 0.835 5.012 1 95.06 93 ILE A CA 1
ATOM 703 C C . ILE A 1 93 ? -3.07 0.84 5.75 1 95.06 93 ILE A C 1
ATOM 705 O O . ILE A 1 93 ? -4.004 0.138 5.355 1 95.06 93 ILE A O 1
ATOM 709 N N . ALA A 1 94 ? -3.201 1.646 6.734 1 96.81 94 ALA A N 1
ATOM 710 C CA . ALA A 1 94 ? -4.449 1.738 7.484 1 96.81 94 ALA A CA 1
ATOM 711 C C . ALA A 1 94 ? -5.609 2.133 6.574 1 96.81 94 ALA A C 1
ATOM 713 O O . ALA A 1 94 ? -6.758 1.75 6.82 1 96.81 94 ALA A O 1
ATOM 714 N N . LEU A 1 95 ? -5.305 2.799 5.523 1 96.31 95 LEU A N 1
ATOM 715 C CA . LEU A 1 95 ? -6.32 3.26 4.586 1 96.31 95 LEU A CA 1
ATOM 716 C C . LEU A 1 95 ? -6.918 2.088 3.809 1 96.31 95 LEU A C 1
ATOM 718 O O . LEU A 1 95 ? -8.016 2.193 3.266 1 96.31 95 LEU A O 1
ATOM 722 N N . LEU A 1 96 ? -6.145 1.047 3.742 1 94.12 96 LEU A N 1
ATOM 723 C CA . LEU A 1 96 ? -6.625 -0.139 3.043 1 94.12 96 LEU A CA 1
ATOM 724 C C . LEU A 1 96 ? -7.543 -0.965 3.941 1 94.12 96 LEU A C 1
ATOM 726 O O . LEU A 1 96 ? -8.336 -1.771 3.451 1 94.12 96 LEU A O 1
ATOM 730 N N . ARG A 1 97 ? -7.445 -0.78 5.184 1 93.69 97 ARG A N 1
ATOM 731 C CA . ARG A 1 97 ? -8.133 -1.628 6.152 1 93.69 97 ARG A CA 1
ATOM 732 C C . ARG A 1 97 ? -9.336 -0.908 6.754 1 93.69 97 ARG A C 1
ATOM 734 O O . ARG A 1 97 ? -10.383 -1.521 6.988 1 93.69 97 ARG A O 1
ATOM 741 N N . LEU A 1 98 ? -9.172 0.322 7.066 1 94.12 98 LEU A N 1
ATOM 742 C CA . LEU A 1 98 ? -10.172 1.082 7.801 1 94.12 98 LEU A CA 1
ATOM 743 C C . LEU A 1 98 ? -10.922 2.033 6.871 1 94.12 98 LEU A C 1
ATOM 745 O O . LEU A 1 98 ? -10.312 2.654 5.992 1 94.12 98 LEU A O 1
ATOM 749 N N . ASP A 1 99 ? -12.195 2.174 7.066 1 92.75 99 ASP A N 1
ATOM 750 C CA . ASP A 1 99 ? -13.031 2.971 6.18 1 92.75 99 ASP A CA 1
ATOM 751 C C . ASP A 1 99 ? -13.195 4.395 6.711 1 92.75 99 ASP A C 1
ATOM 753 O O . ASP A 1 99 ? -13.703 5.27 6.008 1 92.75 99 ASP A O 1
ATOM 757 N N . ASP A 1 100 ? -12.766 4.695 7.852 1 94.94 100 ASP A N 1
ATOM 758 C CA . ASP A 1 100 ? -13.078 5.977 8.477 1 94.94 100 ASP A CA 1
ATOM 759 C C . ASP A 1 100 ? -11.836 6.852 8.594 1 94.94 100 ASP A C 1
ATOM 761 O O . ASP A 1 100 ? -11.789 7.766 9.414 1 94.94 100 ASP A O 1
ATOM 765 N N . LEU A 1 101 ? -10.906 6.527 7.766 1 97.38 101 LEU A N 1
ATOM 766 C CA . LEU A 1 101 ? -9.695 7.344 7.77 1 97.38 101 LEU A CA 1
ATOM 767 C C . LEU A 1 101 ? -9.633 8.227 6.527 1 97.38 101 LEU A C 1
ATOM 769 O O . LEU A 1 101 ? -10.094 7.832 5.457 1 97.38 101 LEU A O 1
ATOM 773 N N . TYR A 1 102 ? -9 9.359 6.75 1 96.12 102 TYR A N 1
ATOM 774 C CA . TYR A 1 102 ? -8.914 10.375 5.707 1 96.12 102 TYR A CA 1
ATOM 775 C C . TYR A 1 102 ? -7.539 11.039 5.703 1 96.12 102 TYR A C 1
ATOM 777 O O . TYR A 1 102 ? -6.777 10.906 6.664 1 96.12 102 TYR A O 1
ATOM 785 N N . VAL A 1 103 ? -7.293 11.633 4.574 1 96.5 103 VAL A N 1
ATOM 786 C CA . VAL A 1 103 ? -6.113 12.484 4.461 1 96.5 103 VAL A CA 1
ATOM 787 C C . VAL A 1 103 ? -6.543 13.922 4.172 1 96.5 103 VAL A C 1
ATOM 789 O O . VAL A 1 103 ? -7.328 14.172 3.256 1 96.5 103 VAL A O 1
ATOM 792 N N . GLU A 1 104 ? -6.086 14.797 5.008 1 96.5 104 GLU A N 1
ATOM 793 C CA . GLU A 1 104 ? -6.293 16.219 4.762 1 96.5 104 GLU A CA 1
ATOM 794 C C . GLU A 1 104 ? -4.973 16.922 4.445 1 96.5 104 GLU A C 1
ATOM 796 O O . GLU A 1 104 ? -3.955 16.656 5.09 1 96.5 104 GLU A O 1
ATOM 801 N N . CYS A 1 105 ? -5.066 17.75 3.41 1 94.62 105 CYS A N 1
ATOM 802 C CA . CYS A 1 105 ? -3.891 18.5 2.988 1 94.62 105 CYS A CA 1
ATOM 803 C C . CYS A 1 105 ? -4.156 20 3.027 1 94.62 105 CYS A C 1
ATOM 805 O O . CYS A 1 105 ? -5.23 20.453 2.633 1 94.62 105 CYS A O 1
ATOM 807 N N . PHE A 1 106 ? -3.213 20.781 3.576 1 95.12 106 PHE A N 1
ATOM 808 C CA . PHE A 1 106 ? -3.277 22.234 3.494 1 95.12 106 PHE A CA 1
ATOM 809 C C . PHE A 1 106 ? -1.881 22.844 3.549 1 95.12 106 PHE A C 1
ATOM 811 O O . PHE A 1 106 ? -0.902 22.141 3.809 1 95.12 106 PHE A O 1
ATOM 818 N N . GLU A 1 107 ? -1.847 24.062 3.191 1 96.5 107 GLU A N 1
ATOM 819 C CA . GLU A 1 107 ? -0.573 24.781 3.199 1 96.5 107 GLU A CA 1
ATOM 820 C C . GLU A 1 107 ? -0.529 25.812 4.316 1 96.5 107 GLU A C 1
ATOM 822 O O . GLU A 1 107 ? -1.568 26.328 4.742 1 96.5 107 GLU A O 1
ATOM 827 N N . ILE A 1 108 ? 0.709 26.141 4.715 1 97.88 108 ILE A N 1
ATOM 828 C CA . ILE A 1 108 ? 0.904 27.172 5.73 1 97.88 108 ILE A CA 1
ATOM 829 C C . ILE A 1 108 ? 0.253 28.484 5.281 1 97.88 108 ILE A C 1
ATOM 831 O O . ILE A 1 108 ? -0.394 29.156 6.078 1 97.88 108 ILE A O 1
ATOM 835 N N . LYS A 1 109 ? 0.308 28.766 4.023 1 96.56 109 LYS A N 1
ATOM 836 C CA . LYS A 1 109 ? -0.196 30.016 3.477 1 96.56 109 LYS A CA 1
ATOM 837 C C . LYS A 1 109 ? -1.72 30.078 3.545 1 96.56 109 LYS A C 1
ATOM 839 O O . LYS A 1 109 ? -2.311 31.156 3.443 1 96.56 109 LYS A O 1
ATOM 844 N N . ASP A 1 110 ? -2.299 28.906 3.613 1 95.38 110 ASP A N 1
ATOM 845 C CA . ASP A 1 110 ? -3.748 28.859 3.773 1 95.38 110 ASP A CA 1
ATOM 846 C C . ASP A 1 110 ? -4.168 29.422 5.133 1 95.38 110 ASP A C 1
ATOM 848 O O . ASP A 1 110 ? -5.32 29.812 5.324 1 95.38 110 ASP A O 1
ATOM 852 N N . VAL A 1 111 ? -3.289 29.406 6.059 1 97.62 111 VAL A N 1
ATOM 853 C CA . VAL A 1 111 ? -3.561 29.844 7.422 1 97.62 111 VAL A CA 1
ATOM 854 C C . VAL A 1 111 ? -3.113 31.297 7.602 1 97.62 111 VAL A C 1
ATOM 856 O O . VAL A 1 111 ? -3.848 32.125 8.156 1 97.62 111 VAL A O 1
ATOM 859 N N . LYS A 1 112 ? -1.938 31.5 7.129 1 96.44 112 LYS A N 1
ATOM 860 C CA . LYS A 1 112 ? -1.328 32.844 7.215 1 96.44 112 LYS A CA 1
ATOM 861 C C . LYS A 1 112 ? -0.319 33.031 6.09 1 96.44 112 LYS A C 1
ATOM 863 O O . LYS A 1 112 ? 0.501 32.156 5.809 1 96.44 112 LYS A O 1
ATOM 868 N N . THR A 1 113 ? -0.45 34.188 5.473 1 95.56 113 THR A N 1
ATOM 869 C CA . THR A 1 113 ? 0.518 34.5 4.422 1 95.56 113 THR A CA 1
ATOM 870 C C . THR A 1 113 ? 1.883 34.812 5.023 1 95.56 113 THR A C 1
ATOM 872 O O . THR A 1 113 ? 2.037 35.844 5.719 1 95.56 113 THR A O 1
ATOM 875 N N . LEU A 1 114 ? 2.814 33.938 4.781 1 95.62 114 LEU A N 1
ATOM 876 C CA . LEU A 1 114 ? 4.172 34.094 5.289 1 95.62 114 LEU A CA 1
ATOM 877 C C . LEU A 1 114 ? 5.195 34 4.164 1 95.62 114 LEU A C 1
ATOM 879 O O . LEU A 1 114 ? 4.926 33.344 3.141 1 95.62 114 LEU A O 1
ATOM 883 N N . ARG A 1 115 ? 6.219 34.75 4.375 1 94 115 ARG A N 1
ATOM 884 C CA . ARG A 1 115 ? 7.305 34.656 3.404 1 94 115 ARG A CA 1
ATOM 885 C C . ARG A 1 115 ? 8.664 34.656 4.098 1 94 115 ARG A C 1
ATOM 887 O O . ARG A 1 115 ? 8.781 35.094 5.242 1 94 115 ARG A O 1
ATOM 894 N N . GLY A 1 116 ? 9.633 34.125 3.402 1 94.5 116 GLY A N 1
ATOM 895 C CA . GLY A 1 116 ? 11.016 34.188 3.857 1 94.5 116 GLY A CA 1
ATOM 896 C C . GLY A 1 116 ? 11.211 33.625 5.25 1 94.5 116 GLY A C 1
ATOM 897 O O . GLY A 1 116 ? 10.812 32.5 5.523 1 94.5 116 GLY A O 1
ATOM 898 N N . GLU A 1 117 ? 11.805 34.469 6.086 1 96.25 117 GLU A N 1
ATOM 899 C CA . GLU A 1 117 ? 12.188 34.062 7.434 1 96.25 117 GLU A CA 1
ATOM 900 C C . GLU A 1 117 ? 10.969 33.688 8.258 1 96.25 117 GLU A C 1
ATOM 902 O O . GLU A 1 117 ? 11.031 32.75 9.078 1 96.25 117 GLU A O 1
ATOM 907 N N . HIS A 1 118 ? 9.906 34.406 7.977 1 96.81 118 HIS A N 1
ATOM 908 C CA . HIS A 1 118 ? 8.695 34.094 8.727 1 96.81 118 HIS A CA 1
ATOM 909 C C . HIS A 1 118 ? 8.156 32.719 8.367 1 96.81 118 HIS A C 1
ATOM 911 O O . HIS A 1 118 ? 7.645 32 9.227 1 96.81 118 HIS A O 1
ATOM 917 N N . MET A 1 119 ? 8.289 32.344 7.148 1 97.25 119 MET A N 1
ATOM 918 C CA . MET A 1 119 ? 7.906 31.016 6.711 1 97.25 119 MET A CA 1
ATOM 919 C C . MET A 1 119 ? 8.789 29.953 7.359 1 97.25 119 MET A C 1
ATOM 921 O O . MET A 1 119 ? 8.281 28.953 7.867 1 97.25 119 MET A O 1
ATOM 925 N N . SER A 1 120 ? 10.055 30.25 7.445 1 97.06 120 SER A N 1
ATOM 926 C CA . SER A 1 120 ? 11 29.312 8.039 1 97.06 120 SER A CA 1
ATOM 927 C C . SER A 1 120 ? 10.727 29.125 9.531 1 97.06 120 SER A C 1
ATOM 929 O O . SER A 1 120 ? 10.836 28 10.047 1 97.06 120 SER A O 1
ATOM 931 N N . ARG A 1 121 ? 10.367 30.219 10.078 1 96.75 121 ARG A N 1
ATOM 932 C CA . ARG A 1 121 ? 10.047 30.141 11.5 1 96.75 121 ARG A CA 1
ATOM 933 C C . ARG A 1 121 ? 8.789 29.328 11.742 1 96.75 121 ARG A C 1
ATOM 935 O O . ARG A 1 121 ? 8.734 28.516 12.664 1 96.75 121 ARG A O 1
ATOM 942 N N . ALA A 1 122 ? 7.809 29.547 10.922 1 97.69 122 ALA A N 1
ATOM 943 C CA . ALA A 1 122 ? 6.574 28.781 11.039 1 97.69 122 ALA A CA 1
ATOM 944 C C . ALA A 1 122 ? 6.848 27.281 10.867 1 97.69 122 ALA A C 1
ATOM 946 O O . ALA A 1 122 ? 6.336 26.469 11.641 1 97.69 122 ALA A O 1
ATOM 947 N N . ILE A 1 123 ? 7.625 26.953 9.914 1 97.44 123 ILE A N 1
ATOM 948 C CA . ILE A 1 123 ? 7.988 25.547 9.68 1 97.44 123 ILE A CA 1
ATOM 949 C C . ILE A 1 123 ? 8.711 25 10.906 1 97.44 123 ILE A C 1
ATOM 951 O O . ILE A 1 123 ? 8.445 23.875 11.336 1 97.44 123 ILE A O 1
ATOM 955 N N . GLY A 1 124 ? 9.641 25.734 11.438 1 97.31 124 GLY A N 1
ATOM 956 C CA . GLY A 1 124 ? 10.352 25.344 12.648 1 97.31 124 GLY A CA 1
ATOM 957 C C . GLY A 1 124 ? 9.438 25.094 13.828 1 97.31 124 GLY A C 1
ATOM 958 O O . GLY A 1 124 ? 9.633 24.156 14.594 1 97.31 124 GLY A O 1
ATOM 959 N N . ARG A 1 125 ? 8.43 26.016 13.945 1 97.56 125 ARG A N 1
ATOM 960 C CA . ARG A 1 125 ? 7.477 25.875 15.047 1 97.56 125 ARG A CA 1
ATOM 961 C C . ARG A 1 125 ? 6.648 24.609 14.898 1 97.56 125 ARG A C 1
ATOM 963 O O . ARG A 1 125 ? 6.293 23.984 15.898 1 97.56 125 ARG A O 1
ATOM 970 N N . LEU A 1 126 ? 6.363 24.203 13.727 1 98.25 126 LEU A N 1
ATOM 971 C CA . LEU A 1 126 ? 5.559 23.016 13.453 1 98.25 126 LEU A CA 1
ATOM 972 C C . LEU A 1 126 ? 6.355 21.75 13.734 1 98.25 126 LEU A C 1
ATOM 974 O O . LEU A 1 126 ? 5.805 20.766 14.25 1 98.25 126 LEU A O 1
ATOM 978 N N . SER A 1 127 ? 7.566 21.734 13.367 1 97.62 127 SER A N 1
ATOM 979 C CA . SER A 1 127 ? 8.414 20.562 13.547 1 97.62 127 SER A CA 1
ATOM 980 C C . SER A 1 127 ? 8.883 20.438 15 1 97.62 127 SER A C 1
ATOM 982 O O . SER A 1 127 ? 8.812 19.359 15.586 1 97.62 127 SER A O 1
ATOM 984 N N . GLY A 1 128 ? 9.336 21.562 15.539 1 96.38 128 GLY A N 1
ATOM 985 C CA . GLY A 1 128 ? 9.984 21.578 16.844 1 96.38 128 GLY A CA 1
ATOM 986 C C . GLY A 1 128 ? 11.398 21.031 16.812 1 96.38 128 GLY A C 1
ATOM 987 O O . GLY A 1 128 ? 11.852 20.531 15.781 1 96.38 128 GLY A O 1
ATOM 988 N N . LYS A 1 129 ? 12.016 21.141 17.969 1 94.88 129 LYS A N 1
ATOM 989 C CA . LYS A 1 129 ? 13.359 20.578 18.078 1 94.88 129 LYS A CA 1
ATOM 990 C C . LYS A 1 129 ? 13.352 19.078 17.828 1 94.88 129 LYS A C 1
ATOM 992 O O . LYS A 1 129 ? 12.688 18.328 18.562 1 94.88 129 LYS A O 1
ATOM 997 N N . SER A 1 130 ? 14.094 18.656 16.859 1 96.19 130 SER A N 1
ATOM 998 C CA . SER A 1 130 ? 14.211 17.25 16.5 1 96.19 130 SER A CA 1
ATOM 999 C C . SER A 1 130 ? 12.844 16.625 16.234 1 96.19 130 SER A C 1
ATOM 1001 O O . SER A 1 130 ? 12.625 15.445 16.516 1 96.19 130 SER A O 1
ATOM 1003 N N . GLY A 1 131 ? 11.891 17.422 15.875 1 96.5 131 GLY A N 1
ATOM 1004 C CA . GLY A 1 131 ? 10.578 16.938 15.492 1 96.5 131 GLY A CA 1
ATOM 1005 C C . GLY A 1 131 ? 9.672 16.672 16.672 1 96.5 131 GLY A C 1
ATOM 1006 O O . GLY A 1 131 ? 8.656 15.992 16.547 1 96.5 131 GLY A O 1
ATOM 1007 N N . LYS A 1 132 ? 9.961 17.203 17.703 1 96.44 132 LYS A N 1
ATOM 1008 C CA . LYS A 1 132 ? 9.25 16.906 18.938 1 96.44 132 LYS A CA 1
ATOM 1009 C C . LYS A 1 132 ? 7.812 17.438 18.891 1 96.44 132 LYS A C 1
ATOM 1011 O O . LYS A 1 132 ? 6.887 16.781 19.375 1 96.44 132 LYS A O 1
ATOM 1016 N N . THR A 1 133 ? 7.625 18.609 18.375 1 97.56 133 THR A N 1
ATOM 1017 C CA . THR A 1 133 ? 6.289 19.188 18.297 1 97.56 133 THR A CA 1
ATOM 1018 C C . THR A 1 133 ? 5.387 18.344 17.406 1 97.56 133 THR A C 1
ATOM 1020 O O . THR A 1 133 ? 4.273 17.984 17.797 1 97.56 133 THR A O 1
ATOM 1023 N N . LYS A 1 134 ? 5.875 18 16.266 1 97.69 134 LYS A N 1
ATOM 1024 C CA . LYS A 1 134 ? 5.145 17.125 15.352 1 97.69 134 LYS A CA 1
ATOM 1025 C C . LYS A 1 134 ? 4.766 15.812 16.031 1 97.69 134 LYS A C 1
ATOM 1027 O O . LYS A 1 134 ? 3.611 15.375 15.953 1 97.69 134 LYS A O 1
ATOM 1032 N N . PHE A 1 135 ? 5.715 15.211 16.703 1 97.5 135 PHE A N 1
ATOM 1033 C CA . PHE A 1 135 ? 5.512 13.93 17.359 1 97.5 135 PHE A CA 1
ATOM 1034 C C . PHE A 1 135 ? 4.465 14.039 18.453 1 97.5 135 PHE A C 1
ATOM 1036 O O . PHE A 1 135 ? 3.607 13.164 18.594 1 97.5 135 PHE A O 1
ATOM 1043 N N . THR A 1 136 ? 4.531 15.07 19.188 1 97.19 136 THR A N 1
ATOM 1044 C CA . THR A 1 136 ? 3.598 15.281 20.281 1 97.19 136 THR A CA 1
ATOM 1045 C C . THR A 1 136 ? 2.172 15.43 19.766 1 97.19 136 THR A C 1
ATOM 1047 O O . THR A 1 136 ? 1.242 14.82 20.297 1 97.19 136 THR A O 1
ATOM 1050 N N . ILE A 1 137 ? 2.043 16.188 18.719 1 98.31 137 ILE A N 1
ATOM 1051 C CA . ILE A 1 137 ? 0.719 16.422 18.156 1 98.31 137 ILE A CA 1
ATOM 1052 C C . ILE A 1 137 ? 0.183 15.109 17.578 1 98.31 137 ILE A C 1
ATOM 1054 O O . ILE A 1 137 ? -0.986 14.766 17.766 1 98.31 137 ILE A O 1
ATOM 1058 N N . GLU A 1 138 ? 0.994 14.375 16.906 1 98.38 138 GLU A N 1
ATOM 1059 C CA . GLU A 1 138 ? 0.597 13.086 16.359 1 98.38 138 GLU A CA 1
ATOM 1060 C C . GLU A 1 138 ? 0.071 12.148 17.438 1 98.38 138 GLU A C 1
ATOM 1062 O O . GLU A 1 138 ? -0.988 11.539 17.281 1 98.38 138 GLU A O 1
ATOM 1067 N N . ASN A 1 139 ? 0.78 12.07 18.5 1 96.75 139 ASN A N 1
ATOM 1068 C CA . ASN A 1 139 ? 0.45 11.117 19.547 1 96.75 139 ASN A CA 1
ATOM 1069 C C . ASN A 1 139 ? -0.793 11.547 20.328 1 96.75 139 ASN A C 1
ATOM 1071 O O . ASN A 1 139 ? -1.641 10.719 20.656 1 96.75 139 ASN A O 1
ATOM 1075 N N . ALA A 1 140 ? -0.831 12.82 20.547 1 96.75 140 ALA A N 1
ATOM 1076 C CA . ALA A 1 140 ? -1.967 13.32 21.312 1 96.75 140 ALA A CA 1
ATOM 1077 C C . ALA A 1 140 ? -3.268 13.172 20.531 1 96.75 140 ALA A C 1
ATOM 1079 O O . ALA A 1 140 ? -4.324 12.906 21.109 1 96.75 140 ALA A O 1
ATOM 1080 N N . THR A 1 141 ? -3.188 13.359 19.234 1 97.5 141 THR A N 1
ATOM 1081 C CA . THR A 1 141 ? -4.402 13.391 18.422 1 97.5 141 THR A CA 1
ATOM 1082 C C . THR A 1 141 ? -4.621 12.047 17.734 1 97.5 141 THR A C 1
ATOM 1084 O O . THR A 1 141 ? -5.641 11.844 17.062 1 97.5 141 THR A O 1
ATOM 1087 N N . LYS A 1 142 ? -3.658 11.117 17.797 1 96.56 142 LYS A N 1
ATOM 1088 C CA . LYS A 1 142 ? -3.689 9.828 17.109 1 96.56 142 LYS A CA 1
ATOM 1089 C C . LYS A 1 142 ? -3.803 10.016 15.602 1 96.56 142 LYS A C 1
ATOM 1091 O O . LYS A 1 142 ? -4.645 9.391 14.953 1 96.56 142 LYS A O 1
ATOM 1096 N N . THR A 1 143 ? -3.078 10.93 15.117 1 98.38 143 THR A N 1
ATOM 1097 C CA . THR A 1 143 ? -2.951 11.18 13.688 1 98.38 143 THR A CA 1
ATOM 1098 C C . THR A 1 143 ? -1.512 10.977 13.227 1 98.38 143 THR A C 1
ATOM 1100 O O . THR A 1 143 ? -0.62 10.742 14.047 1 98.38 143 THR A O 1
ATOM 1103 N N . ARG A 1 144 ? -1.295 10.898 11.984 1 98.75 144 ARG A N 1
ATOM 1104 C CA . ARG A 1 144 ? 0.034 10.969 11.383 1 98.75 144 ARG A CA 1
ATOM 1105 C C . ARG A 1 144 ? 0.194 12.234 10.555 1 98.75 144 ARG A C 1
ATOM 1107 O O . ARG A 1 144 ? -0.728 12.633 9.836 1 98.75 144 ARG A O 1
ATOM 1114 N N . LEU A 1 145 ? 1.416 12.812 10.672 1 98.62 145 LEU A N 1
ATOM 1115 C CA . LEU A 1 145 ? 1.664 14.094 10.023 1 98.62 145 LEU A CA 1
ATOM 1116 C C . LEU A 1 145 ? 2.84 13.992 9.055 1 98.62 145 LEU A C 1
ATOM 1118 O O . LEU A 1 145 ? 3.842 13.336 9.359 1 98.62 145 LEU A O 1
ATOM 1122 N N . VAL A 1 146 ? 2.656 14.594 7.922 1 97.56 146 VAL A N 1
ATOM 1123 C CA . VAL A 1 146 ? 3.76 14.828 6.996 1 97.56 146 VAL A CA 1
ATOM 1124 C C . VAL A 1 146 ? 3.936 16.328 6.777 1 97.56 146 VAL A C 1
ATOM 1126 O O . VAL A 1 146 ? 2.994 17.016 6.379 1 97.56 146 VAL A O 1
ATOM 1129 N N . LEU A 1 147 ? 5.098 16.812 7.184 1 96.75 147 LEU A N 1
ATOM 1130 C CA . LEU A 1 147 ? 5.477 18.188 6.898 1 96.75 147 LEU A CA 1
ATOM 1131 C C . LEU A 1 147 ? 6.398 18.266 5.684 1 96.75 147 LEU A C 1
ATOM 1133 O O . LEU A 1 147 ? 7.578 17.906 5.77 1 96.75 147 LEU A O 1
ATOM 1137 N N . ALA A 1 148 ? 5.801 18.656 4.586 1 91.69 148 ALA A N 1
ATOM 1138 C CA . ALA A 1 148 ? 6.547 18.766 3.336 1 91.69 148 ALA A CA 1
ATOM 1139 C C . ALA A 1 148 ? 6.742 20.234 2.949 1 91.69 148 ALA A C 1
ATOM 1141 O O . ALA A 1 148 ? 5.945 20.797 2.199 1 91.69 148 ALA A O 1
ATOM 1142 N N . ASP A 1 149 ? 7.801 20.859 3.439 1 90.31 149 ASP A N 1
ATOM 1143 C CA . ASP A 1 149 ? 8.078 22.281 3.266 1 90.31 149 ASP A CA 1
ATOM 1144 C C . ASP A 1 149 ? 6.914 23.125 3.775 1 90.31 149 ASP A C 1
ATOM 1146 O O . ASP A 1 149 ? 6.727 23.266 4.984 1 90.31 149 ASP A O 1
ATOM 1150 N N . GLN A 1 150 ? 6.098 23.641 2.789 1 94.25 150 GLN A N 1
ATOM 1151 C CA . GLN A 1 150 ? 5.027 24.531 3.213 1 94.25 150 GLN A CA 1
ATOM 1152 C C . GLN A 1 150 ? 3.682 23.812 3.23 1 94.25 150 GLN A C 1
ATOM 1154 O O . GLN A 1 150 ? 2.656 24.406 3.564 1 94.25 150 GLN A O 1
ATOM 1159 N N . ARG A 1 151 ? 3.756 22.578 2.906 1 95.12 151 ARG A N 1
ATOM 1160 C CA . ARG A 1 151 ? 2.533 21.781 2.869 1 95.12 151 ARG A CA 1
ATOM 1161 C C . ARG A 1 151 ? 2.453 20.844 4.066 1 95.12 151 ARG A C 1
ATOM 1163 O O . ARG A 1 151 ? 3.457 20.234 4.457 1 95.12 151 ARG A O 1
ATOM 1170 N N . ILE A 1 152 ? 1.243 20.766 4.562 1 97.88 152 ILE A N 1
ATOM 1171 C CA . ILE A 1 152 ? 0.981 19.891 5.711 1 97.88 152 ILE A CA 1
ATOM 1172 C C . ILE A 1 152 ? -0.072 18.859 5.34 1 97.88 152 ILE A C 1
ATOM 1174 O O . ILE A 1 152 ? -1.127 19.188 4.801 1 97.88 152 ILE A O 1
ATOM 1178 N N . HIS A 1 153 ? 0.257 17.625 5.586 1 97.75 153 HIS A N 1
ATOM 1179 C CA . HIS A 1 153 ? -0.683 16.531 5.371 1 97.75 153 HIS A CA 1
ATOM 1180 C C . HIS A 1 153 ? -0.999 15.805 6.68 1 97.75 153 HIS A C 1
ATOM 1182 O O . HIS A 1 153 ? -0.095 15.508 7.461 1 97.75 153 HIS A O 1
ATOM 1188 N N . ILE A 1 154 ? -2.291 15.57 6.934 1 98.75 154 ILE A N 1
ATOM 1189 C CA . ILE A 1 154 ? -2.732 14.906 8.156 1 98.75 154 ILE A CA 1
ATOM 1190 C C . ILE A 1 154 ? -3.539 13.664 7.809 1 98.75 154 ILE A C 1
ATOM 1192 O O . ILE A 1 154 ? -4.465 13.719 6.996 1 98.75 154 ILE A O 1
ATOM 1196 N N . LEU A 1 155 ? -3.178 12.539 8.375 1 98.69 155 LEU A N 1
ATOM 1197 C CA . LEU A 1 155 ? -3.906 11.289 8.227 1 98.69 155 LEU A CA 1
ATOM 1198 C C . LEU A 1 155 ? -4.574 10.891 9.539 1 98.69 155 LEU A C 1
ATOM 1200 O O . LEU A 1 155 ? -3.932 10.891 10.594 1 98.69 155 LEU A O 1
ATOM 1204 N N . GLY A 1 156 ? -5.848 10.617 9.508 1 98.44 156 GLY A N 1
ATOM 1205 C CA . GLY A 1 156 ? -6.586 10.219 10.703 1 98.44 156 GLY A CA 1
ATOM 1206 C C . GLY A 1 156 ? -8.086 10.258 10.508 1 98.44 156 GLY A C 1
ATOM 1207 O O . GLY A 1 156 ? -8.578 10.352 9.383 1 98.44 156 GLY A O 1
ATOM 1208 N N . SER A 1 157 ? -8.742 10.039 11.648 1 97.25 157 SER A N 1
ATOM 1209 C CA . SER A 1 157 ? -10.188 10.219 11.617 1 97.25 157 SER A CA 1
ATOM 1210 C C . SER A 1 157 ? -10.562 11.695 11.484 1 97.25 157 SER A C 1
ATOM 1212 O O . SER A 1 157 ? -9.75 12.57 11.797 1 97.25 157 SER A O 1
ATOM 1214 N N . PHE A 1 158 ? -11.773 11.883 11.086 1 96.31 158 PHE A N 1
ATOM 1215 C CA . PHE A 1 158 ? -12.227 13.25 10.859 1 96.31 158 PHE A CA 1
ATOM 1216 C C . PHE A 1 158 ? -12.047 14.102 12.117 1 96.31 158 PHE A C 1
ATOM 1218 O O . PHE A 1 158 ? -11.484 15.195 12.055 1 96.31 158 PHE A O 1
ATOM 1225 N N . GLN A 1 159 ? -12.484 13.562 13.18 1 96.25 159 GLN A N 1
ATOM 1226 C CA . GLN A 1 159 ? -12.414 14.305 14.43 1 96.25 159 GLN A CA 1
ATOM 1227 C C . GLN A 1 159 ? -10.961 14.562 14.836 1 96.25 159 GLN A C 1
ATOM 1229 O O . GLN A 1 159 ? -10.609 15.672 15.234 1 96.25 159 GLN A O 1
ATOM 1234 N N . ASN A 1 160 ? -10.141 13.555 14.711 1 97.38 160 ASN A N 1
ATOM 1235 C CA . ASN A 1 160 ? -8.742 13.68 15.102 1 97.38 160 ASN A CA 1
ATOM 1236 C C . ASN A 1 160 ? -7.996 14.648 14.188 1 97.38 160 ASN A C 1
ATOM 1238 O O . ASN A 1 160 ? -7.121 15.391 14.641 1 97.38 160 ASN A O 1
ATOM 1242 N N . ILE A 1 161 ? -8.383 14.625 12.945 1 98.44 161 ILE A N 1
ATOM 1243 C CA . ILE A 1 161 ? -7.777 15.547 11.984 1 98.44 161 ILE A CA 1
ATOM 1244 C C . ILE A 1 161 ? -8.117 16.984 12.367 1 98.44 161 ILE A C 1
ATOM 1246 O O . ILE A 1 161 ? -7.254 17.859 12.32 1 98.44 161 ILE A O 1
ATOM 1250 N N . ARG A 1 162 ? -9.273 17.188 12.719 1 98 162 ARG A N 1
ATOM 1251 C CA . ARG A 1 162 ? -9.703 18.531 13.078 1 98 162 ARG A CA 1
ATOM 1252 C C . ARG A 1 162 ? -8.914 19.078 14.266 1 98 162 ARG A C 1
ATOM 1254 O O . ARG A 1 162 ? -8.453 20.219 14.25 1 98 162 ARG A O 1
ATOM 1261 N N . VAL A 1 163 ? -8.773 18.281 15.211 1 98.12 163 VAL A N 1
ATOM 1262 C CA . VAL A 1 163 ? -8.055 18.703 16.406 1 98.12 163 VAL A CA 1
ATOM 1263 C C . VAL A 1 163 ? -6.59 18.969 16.062 1 98.12 163 VAL A C 1
ATOM 1265 O O . VAL A 1 163 ? -6.02 19.984 16.484 1 98.12 163 VAL A O 1
ATOM 1268 N N . ALA A 1 164 ? -5.984 18.078 15.328 1 98.62 164 ALA A N 1
ATOM 1269 C CA . ALA A 1 164 ? -4.598 18.25 14.914 1 98.62 164 ALA A CA 1
ATOM 1270 C C . ALA A 1 164 ? -4.426 19.516 14.094 1 98.62 164 ALA A C 1
ATOM 1272 O O . ALA A 1 164 ? -3.484 20.281 14.312 1 98.62 164 ALA A O 1
ATOM 1273 N N . ARG A 1 165 ? -5.344 19.688 13.195 1 98.62 165 ARG A N 1
ATOM 1274 C CA . ARG A 1 165 ? -5.285 20.859 12.344 1 98.62 165 ARG A CA 1
ATOM 1275 C C . ARG A 1 165 ? -5.375 22.141 13.172 1 98.62 165 ARG A C 1
ATOM 1277 O O . ARG A 1 165 ? -4.641 23.109 12.922 1 98.62 165 ARG A O 1
ATOM 1284 N N . ASP A 1 166 ? -6.262 22.172 14.07 1 98.44 166 ASP A N 1
ATOM 12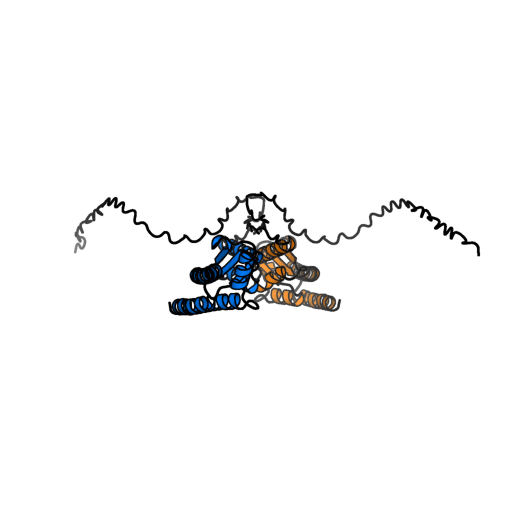85 C CA . ASP A 1 166 ? -6.41 23.344 14.938 1 98.44 166 ASP A CA 1
ATOM 1286 C C . ASP A 1 166 ? -5.113 23.641 15.688 1 98.44 166 ASP A C 1
ATOM 1288 O O . ASP A 1 166 ? -4.703 24.797 15.812 1 98.44 166 ASP A O 1
ATOM 1292 N N . ALA A 1 167 ? -4.551 22.609 16.172 1 98.69 167 ALA A N 1
ATOM 1293 C CA . ALA A 1 167 ? -3.293 22.766 16.906 1 98.69 167 ALA A CA 1
ATOM 1294 C C . ALA A 1 167 ? -2.203 23.328 16 1 98.69 167 ALA A C 1
ATOM 1296 O O . ALA A 1 167 ? -1.487 24.25 16.391 1 98.69 167 ALA A O 1
ATOM 1297 N N . LEU A 1 168 ? -2.094 22.844 14.812 1 98.69 168 LEU A N 1
ATOM 1298 C CA . LEU A 1 168 ? -1.093 23.297 13.852 1 98.69 168 LEU A CA 1
ATOM 1299 C C . LEU A 1 168 ? -1.349 24.734 13.445 1 98.69 168 LEU A C 1
ATOM 1301 O O . LEU A 1 168 ? -0.411 25.531 13.336 1 98.69 168 LEU A O 1
ATOM 1305 N N . CYS A 1 169 ? -2.58 25.016 13.266 1 98.75 169 CYS A N 1
ATOM 1306 C CA . CYS A 1 169 ? -2.943 26.391 12.914 1 98.75 169 CYS A CA 1
ATOM 1307 C C . CYS A 1 169 ? -2.561 27.359 14.023 1 98.75 169 CYS A C 1
ATOM 1309 O O . CYS A 1 169 ? -2.049 28.453 13.758 1 98.75 169 CYS A O 1
ATOM 1311 N N . ALA A 1 170 ? -2.816 26.953 15.219 1 98.69 170 ALA A N 1
ATOM 1312 C CA . ALA A 1 170 ? -2.449 27.797 16.344 1 98.69 170 ALA A CA 1
ATOM 1313 C C . ALA A 1 170 ? -0.946 28.062 16.375 1 98.69 170 ALA A C 1
ATOM 1315 O O . ALA A 1 170 ? -0.515 29.203 16.625 1 98.69 170 ALA A O 1
ATOM 1316 N N . LEU A 1 171 ? -0.156 27.078 16.078 1 98.44 171 LEU A N 1
ATOM 1317 C CA . LEU A 1 171 ? 1.294 27.234 16.047 1 98.44 171 LEU A CA 1
ATOM 1318 C C . LEU A 1 171 ? 1.711 28.188 14.93 1 98.44 171 LEU A C 1
ATOM 1320 O O . LEU A 1 171 ? 2.566 29.047 15.133 1 98.44 171 LEU A O 1
ATOM 1324 N N . ILE A 1 172 ? 1.102 28.016 13.828 1 98.31 172 ILE A N 1
ATOM 1325 C CA . ILE A 1 172 ? 1.405 28.859 12.68 1 98.31 172 ILE A CA 1
ATOM 1326 C C . ILE A 1 172 ? 1.067 30.312 13.008 1 98.31 172 ILE A C 1
ATOM 1328 O O . ILE A 1 172 ? 1.8 31.234 12.625 1 98.31 172 ILE A O 1
ATOM 1332 N N . MET A 1 173 ? 0.015 30.516 13.719 1 97.94 173 MET A N 1
ATOM 1333 C CA . MET A 1 173 ? -0.461 31.859 14.062 1 97.94 173 MET A CA 1
ATOM 1334 C C . MET A 1 173 ? 0.385 32.469 15.172 1 97.94 173 MET A C 1
ATOM 1336 O O . MET A 1 173 ? 0.213 33.625 15.516 1 97.94 173 MET A O 1
ATOM 1340 N N . GLY A 1 174 ? 1.176 31.688 15.812 1 97 174 GLY A N 1
ATOM 1341 C CA . GLY A 1 174 ? 2.121 32.25 16.75 1 97 174 GLY A CA 1
ATOM 1342 C C . GLY A 1 174 ? 1.821 31.891 18.203 1 97 174 GLY A C 1
ATOM 1343 O O . GLY A 1 174 ? 2.486 32.375 19.109 1 97 174 GLY A O 1
ATOM 1344 N N . SER A 1 175 ? 0.8 31.078 18.422 1 98 175 SER A N 1
ATOM 1345 C CA . SER A 1 175 ? 0.528 30.641 19.781 1 98 175 SER A CA 1
ATOM 1346 C C . SER A 1 175 ? 1.71 29.875 20.359 1 98 175 SER A C 1
ATOM 1348 O O . SER A 1 175 ? 2.33 29.062 19.672 1 98 175 SER A O 1
ATOM 1350 N N . PRO A 1 176 ? 2.092 30.188 21.672 1 96.5 176 PRO A N 1
ATOM 1351 C CA . PRO A 1 176 ? 3.186 29.438 22.281 1 96.5 176 PRO A CA 1
ATOM 1352 C C . PRO A 1 176 ? 2.902 27.938 22.359 1 96.5 176 PRO A C 1
ATOM 1354 O O . PRO A 1 176 ? 1.779 27.531 22.672 1 96.5 176 PRO A O 1
ATOM 1357 N N . PRO A 1 177 ? 3.893 27.125 22.078 1 96.06 177 PRO A N 1
ATOM 1358 C CA . PRO A 1 177 ? 3.711 25.672 22.062 1 96.06 177 PRO A CA 1
ATOM 1359 C C . PRO A 1 177 ? 3.113 25.141 23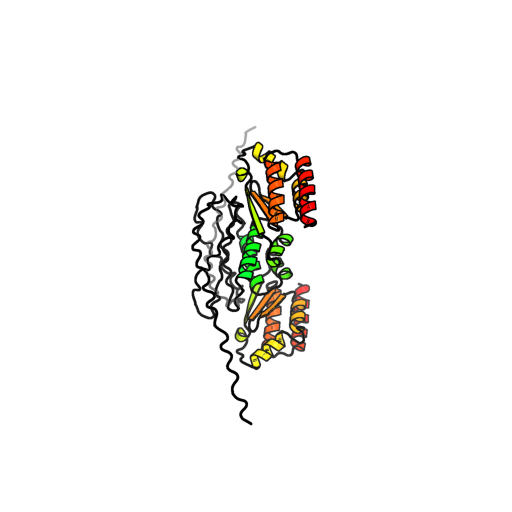.359 1 96.06 177 PRO A C 1
ATOM 1361 O O . PRO A 1 177 ? 2.234 24.266 23.328 1 96.06 177 PRO A O 1
ATOM 1364 N N . ALA A 1 178 ? 3.617 25.578 24.406 1 95.44 178 ALA A N 1
ATOM 1365 C CA . ALA A 1 178 ? 3.139 25.109 25.703 1 95.44 178 ALA A CA 1
ATOM 1366 C C . ALA A 1 178 ? 1.626 25.266 25.828 1 95.44 178 ALA A C 1
ATOM 1368 O O . ALA A 1 178 ? 0.939 24.375 26.328 1 95.44 178 ALA A O 1
ATOM 1369 N N . LYS A 1 179 ? 1.13 26.422 25.453 1 96.81 179 LYS A N 1
ATOM 1370 C CA . LYS A 1 179 ? -0.307 26.672 25.469 1 96.81 179 LYS A CA 1
ATOM 1371 C C . LYS A 1 179 ? -1.046 25.719 24.531 1 96.81 179 LYS A C 1
ATOM 1373 O O . LYS A 1 179 ? -2.105 25.203 24.875 1 96.81 179 LYS A O 1
ATOM 1378 N N . VAL A 1 180 ? -0.498 25.484 23.375 1 97.81 180 VAL A N 1
ATOM 1379 C CA . VAL A 1 180 ? -1.104 24.594 22.391 1 97.81 180 VAL A CA 1
ATOM 1380 C C . VAL A 1 180 ? -1.162 23.172 22.953 1 97.81 180 VAL A C 1
ATOM 1382 O O . VAL A 1 180 ? -2.18 22.5 22.828 1 97.81 180 VAL A O 1
ATOM 1385 N N . TYR A 1 181 ? -0.1 22.719 23.656 1 96.31 181 TYR A N 1
ATOM 1386 C CA . TYR A 1 181 ? -0.048 21.391 24.234 1 96.31 181 TYR A CA 1
ATOM 1387 C C . TYR A 1 181 ? -1.118 21.219 25.312 1 96.31 181 TYR A C 1
ATOM 1389 O O . TYR A 1 181 ? -1.77 20.172 25.375 1 96.31 181 TYR A O 1
ATOM 1397 N N . SER A 1 182 ? -1.187 22.25 26.078 1 95.62 182 SER A N 1
ATOM 1398 C CA . SER A 1 182 ? -2.174 22.203 27.156 1 95.62 182 SER A CA 1
ATOM 1399 C C . SER A 1 182 ? -3.59 22.094 26.594 1 95.62 182 SER A C 1
ATOM 1401 O O . SER A 1 182 ? -4.379 21.266 27.062 1 95.62 182 SER A O 1
ATOM 1403 N N . LYS A 1 183 ? -3.846 22.922 25.641 1 95.94 183 LYS A N 1
ATOM 1404 C CA . LYS A 1 183 ? -5.156 22.875 25 1 95.94 183 LYS A CA 1
ATOM 1405 C C . LYS A 1 183 ? -5.402 21.516 24.344 1 95.94 183 LYS A C 1
ATOM 1407 O O . LYS A 1 183 ? -6.504 20.969 24.438 1 95.94 183 LYS A O 1
ATOM 1412 N N . LEU A 1 184 ? -4.375 21 23.703 1 96.06 184 LEU A N 1
ATOM 1413 C CA . LEU A 1 184 ? -4.453 19.719 23.016 1 96.06 184 LEU A CA 1
ATOM 1414 C C . LEU A 1 184 ? -4.785 18.594 23.984 1 96.06 184 LEU A C 1
ATOM 1416 O O . LEU A 1 184 ? -5.648 17.75 23.703 1 96.06 184 LEU A O 1
ATOM 1420 N N . ARG A 1 185 ? -4.137 18.547 25.062 1 92 185 ARG A N 1
ATOM 1421 C CA . ARG A 1 185 ? -4.367 17.516 26.078 1 92 185 ARG A CA 1
ATOM 1422 C C . ARG A 1 185 ? -5.797 17.578 26.594 1 92 185 ARG A C 1
ATOM 1424 O O . ARG A 1 185 ? -6.445 16.531 26.766 1 92 185 ARG A O 1
ATOM 1431 N N . SER A 1 186 ? -6.27 18.766 26.828 1 93.25 186 SER A N 1
ATOM 1432 C CA . SER A 1 186 ? -7.625 18.953 27.328 1 93.25 186 SER A CA 1
ATOM 1433 C C . SER A 1 186 ? -8.664 18.469 26.312 1 93.25 186 SER A C 1
ATOM 1435 O O . SER A 1 186 ? -9.609 17.766 26.672 1 93.25 186 SER A O 1
ATOM 1437 N N . VAL A 1 187 ? -8.469 18.844 25.109 1 94.12 187 VAL A N 1
ATOM 1438 C CA . VAL A 1 187 ? -9.422 18.516 24.047 1 94.12 187 VAL A CA 1
ATOM 1439 C C . VAL A 1 187 ? -9.422 17.016 23.797 1 94.12 187 VAL A C 1
ATOM 1441 O O . VAL A 1 187 ? -10.484 16.391 23.672 1 94.12 187 VAL A O 1
ATOM 1444 N N . CYS A 1 188 ? -8.258 16.375 23.781 1 93.31 188 CYS A N 1
ATOM 1445 C CA . CYS A 1 188 ? -8.164 14.953 23.469 1 93.31 188 CYS A CA 1
ATOM 1446 C C . CYS A 1 188 ? -8.68 14.102 24.625 1 93.31 188 CYS A C 1
ATOM 1448 O O . CYS A 1 188 ? -9.203 13.008 24.406 1 93.31 188 CYS A O 1
ATOM 1450 N N . ALA A 1 189 ? -8.492 14.555 25.797 1 89.5 189 ALA A N 1
ATOM 1451 C CA . ALA A 1 189 ? -9.055 13.859 26.953 1 89.5 189 ALA A CA 1
ATOM 1452 C C . ALA A 1 189 ? -10.578 13.758 26.844 1 89.5 189 ALA A C 1
ATOM 1454 O O . ALA A 1 189 ? -11.164 12.734 27.188 1 89.5 189 ALA A O 1
ATOM 1455 N N . ARG A 1 190 ? -11.141 14.719 26.328 1 87.94 190 ARG A N 1
ATOM 1456 C CA . ARG A 1 190 ? -12.586 14.75 26.156 1 87.94 190 ARG A CA 1
ATOM 1457 C C . ARG A 1 190 ? -13.023 13.828 25.016 1 87.94 190 ARG A C 1
ATOM 1459 O O . ARG A 1 190 ? -14.086 13.219 25.078 1 87.94 190 ARG A O 1
ATOM 1466 N N . LEU A 1 191 ? -12.242 13.766 23.984 1 85.12 191 LEU A N 1
ATOM 1467 C CA . LEU A 1 191 ? -12.555 12.945 22.812 1 85.12 191 LEU A CA 1
ATOM 1468 C C . LEU A 1 191 ? -12.484 11.469 23.156 1 85.12 191 LEU A C 1
ATOM 1470 O O . LEU A 1 191 ? -13.281 10.664 22.656 1 85.12 191 LEU A O 1
ATOM 1474 N N . ASP A 1 192 ? -11.547 11.031 23.922 1 82.69 192 ASP A N 1
ATOM 1475 C CA . ASP A 1 192 ? -11.367 9.633 24.312 1 82.69 192 ASP A CA 1
ATOM 1476 C C . ASP A 1 192 ? -12.484 9.172 25.234 1 82.69 192 ASP A C 1
ATOM 1478 O O . ASP A 1 192 ? -12.781 7.977 25.312 1 82.69 192 ASP A O 1
ATOM 1482 N N . SER A 1 193 ? -13.07 10.094 25.984 1 76.81 193 SER A N 1
ATOM 1483 C CA . SER A 1 193 ? -14.133 9.789 26.922 1 76.81 193 SER A CA 1
ATOM 1484 C C . SER A 1 193 ? -15.492 9.742 26.234 1 76.81 193 SER A C 1
ATOM 1486 O O . SER A 1 193 ? -16.469 9.227 26.797 1 76.81 193 SER A O 1
ATOM 1488 N N . SER A 1 194 ? -15.633 10.188 25 1 63.69 194 SER A N 1
ATOM 1489 C CA . SER A 1 194 ? -16.906 10.188 24.297 1 63.69 194 SER A CA 1
ATOM 1490 C C . SER A 1 194 ? -17.078 8.938 23.438 1 63.69 194 SER A C 1
ATOM 1492 O O . SER A 1 194 ? -16.094 8.406 22.906 1 63.69 194 SER A O 1
ATOM 1494 N N . MET B 1 1 ? -75.688 -26.266 12.117 1 26.08 1 MET B N 1
ATOM 1495 C CA . MET B 1 1 ? -76.5 -25.016 12.055 1 26.08 1 MET B CA 1
ATOM 1496 C C . MET B 1 1 ? -75.625 -23.891 11.453 1 26.08 1 MET B C 1
ATOM 1498 O O . MET B 1 1 ? -74.438 -23.906 11.578 1 26.08 1 MET B O 1
ATOM 1502 N N . PRO B 1 2 ? -76.125 -22.875 10.539 1 29.31 2 PRO B N 1
ATOM 1503 C CA . PRO B 1 2 ? -75.562 -22 9.492 1 29.31 2 PRO B CA 1
ATOM 1504 C C . PRO B 1 2 ? -74.75 -20.859 10.055 1 29.31 2 PRO B C 1
ATOM 1506 O O . PRO B 1 2 ? -75.188 -20.094 10.891 1 29.31 2 PRO B O 1
ATOM 1509 N N . LYS B 1 3 ? -73.25 -20.984 10.25 1 27.11 3 LYS B N 1
ATOM 1510 C CA . LYS B 1 3 ? -72.125 -20.297 10.891 1 27.11 3 LYS B CA 1
ATOM 1511 C C . LYS B 1 3 ? -71.875 -18.938 10.266 1 27.11 3 LYS B C 1
ATOM 1513 O O . LYS B 1 3 ? -71 -18.203 10.672 1 27.11 3 LYS B O 1
ATOM 1518 N N . VAL B 1 4 ? -72.562 -18.484 9.023 1 29.44 4 VAL B N 1
ATOM 1519 C CA . VAL B 1 4 ? -71.562 -17.812 8.164 1 29.44 4 VAL B CA 1
ATOM 1520 C C . VAL B 1 4 ? -71.375 -16.375 8.648 1 29.44 4 VAL B C 1
ATOM 1522 O O . VAL B 1 4 ? -70.375 -15.766 8.344 1 29.44 4 VAL B O 1
ATOM 1525 N N . PRO B 1 5 ? -72.125 -15.609 9.602 1 27.55 5 PRO B N 1
ATOM 1526 C CA . PRO B 1 5 ? -72.438 -14.266 9.102 1 27.55 5 PRO B CA 1
ATOM 1527 C C . PRO B 1 5 ? -71.312 -13.266 9.359 1 27.55 5 PRO B C 1
ATOM 1529 O O . PRO B 1 5 ? -71.438 -12.078 9.07 1 27.55 5 PRO B O 1
ATOM 1532 N N . ARG B 1 6 ? -70 -13.516 9.766 1 25.06 6 ARG B N 1
ATOM 1533 C CA . ARG B 1 6 ? -69.688 -12.398 10.648 1 25.06 6 ARG B CA 1
ATOM 1534 C C . ARG B 1 6 ? -69.5 -11.109 9.859 1 25.06 6 ARG B C 1
ATOM 1536 O O . ARG B 1 6 ? -68.75 -11.039 8.914 1 25.06 6 ARG B O 1
ATOM 1543 N N . LYS B 1 7 ? -70.375 -10.023 9.93 1 22.14 7 LYS B N 1
ATOM 1544 C CA . LYS B 1 7 ? -70.688 -8.711 9.344 1 22.14 7 LYS B CA 1
ATOM 1545 C C . LYS B 1 7 ? -69.438 -7.789 9.477 1 22.14 7 LYS B C 1
ATOM 1547 O O . LYS B 1 7 ? -69.25 -6.891 8.656 1 22.14 7 LYS B O 1
ATOM 1552 N N . ASP B 1 8 ? -68.75 -7.633 10.664 1 22.39 8 ASP B N 1
ATOM 1553 C CA . ASP B 1 8 ? -68.562 -6.227 11.016 1 22.39 8 ASP B CA 1
ATOM 1554 C C . ASP B 1 8 ? -67.625 -5.523 10.047 1 22.39 8 ASP B C 1
ATOM 1556 O O . ASP B 1 8 ? -66.562 -6.074 9.68 1 22.39 8 ASP B O 1
ATOM 1560 N N . ALA B 1 9 ? -68 -4.375 9.352 1 21.55 9 ALA B N 1
ATOM 1561 C CA . ALA B 1 9 ? -67.75 -3.254 8.453 1 21.55 9 ALA B CA 1
ATOM 1562 C C . ALA B 1 9 ? -66.625 -2.398 8.93 1 21.55 9 ALA B C 1
ATOM 1564 O O . ALA B 1 9 ? -66.75 -1.519 9.773 1 21.55 9 ALA B O 1
ATOM 1565 N N . LYS B 1 10 ? -65.625 -2.898 9.609 1 25.27 10 LYS B N 1
ATOM 1566 C CA . LYS B 1 10 ? -64.688 -1.883 10.148 1 25.27 10 LYS B CA 1
ATOM 1567 C C . LYS B 1 10 ? -64.312 -0.869 9.078 1 25.27 10 LYS B C 1
ATOM 1569 O O . LYS B 1 10 ? -63.781 -1.239 8.031 1 25.27 10 LYS B O 1
ATOM 1574 N N . ALA B 1 11 ? -65 0.317 9.047 1 23.12 11 ALA B N 1
ATOM 1575 C CA . ALA B 1 11 ? -64.875 1.646 8.445 1 23.12 11 ALA B CA 1
ATOM 1576 C C . ALA B 1 11 ? -63.406 2.064 8.344 1 23.12 11 ALA B C 1
ATOM 1578 O O . ALA B 1 11 ? -62.656 1.997 9.328 1 23.12 11 ALA B O 1
ATOM 1579 N N . ALA B 1 12 ? -62.844 2.025 7.145 1 22.56 12 ALA B N 1
ATOM 1580 C CA . ALA B 1 12 ? -61.625 2.428 6.461 1 22.56 12 ALA B CA 1
ATOM 1581 C C . ALA 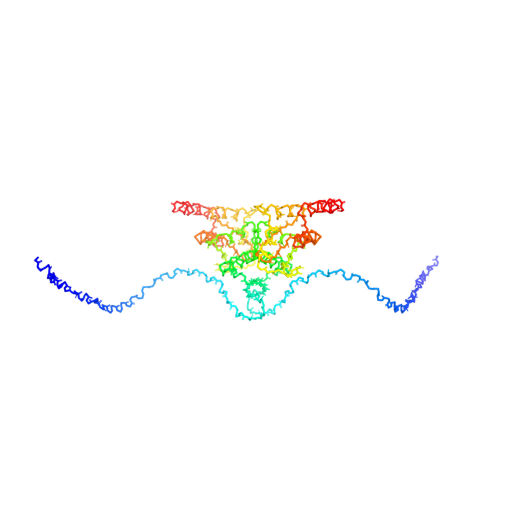B 1 12 ? -61.281 3.883 6.766 1 22.56 12 ALA B C 1
ATOM 1583 O O . ALA B 1 12 ? -61.906 4.801 6.246 1 22.56 12 ALA B O 1
ATOM 1584 N N . LEU B 1 13 ? -61.406 4.246 8.141 1 21.11 13 LEU B N 1
ATOM 1585 C CA . LEU B 1 13 ? -61.188 5.668 8.391 1 21.11 13 LEU B CA 1
ATOM 1586 C C . LEU B 1 13 ? -60.062 6.215 7.559 1 21.11 13 LEU B C 1
ATOM 1588 O O . LEU B 1 13 ? -58.969 5.645 7.551 1 21.11 13 LEU B O 1
ATOM 1592 N N . GLN B 1 14 ? -60.406 6.859 6.469 1 21.62 14 GLN B N 1
ATOM 1593 C CA . GLN B 1 14 ? -59.719 7.648 5.453 1 21.62 14 GLN B CA 1
ATOM 1594 C C . GLN B 1 14 ? -58.719 8.602 6.09 1 21.62 14 GLN B C 1
ATOM 1596 O O . GLN B 1 14 ? -59.094 9.57 6.75 1 21.62 14 GLN B O 1
ATOM 1601 N N . GLU B 1 15 ? -57.812 8.109 6.988 1 21.14 15 GLU B N 1
ATOM 1602 C CA . GLU B 1 15 ? -56.938 9.102 7.598 1 21.14 15 GLU B CA 1
ATOM 1603 C C . GLU B 1 15 ? -56.375 10.047 6.547 1 21.14 15 GLU B C 1
ATOM 1605 O O . GLU B 1 15 ? -55.656 9.617 5.633 1 21.14 15 GLU B O 1
ATOM 1610 N N . ALA B 1 16 ? -57.25 10.938 6.055 1 22.17 16 ALA B N 1
ATOM 1611 C CA . ALA B 1 16 ? -56.844 11.953 5.078 1 22.17 16 ALA B CA 1
ATOM 1612 C C . ALA B 1 16 ? -55.562 12.672 5.504 1 22.17 16 ALA B C 1
ATOM 1614 O O . ALA B 1 16 ? -55.531 13.266 6.586 1 22.17 16 ALA B O 1
ATOM 1615 N N . PRO B 1 17 ? -54.438 12.016 5.324 1 22.95 17 PRO B N 1
ATOM 1616 C CA . PRO B 1 17 ? -53.219 12.672 5.773 1 22.95 17 PRO B CA 1
ATOM 1617 C C . PRO B 1 17 ? -53.125 14.133 5.328 1 22.95 17 PRO B C 1
ATOM 1619 O O . PRO B 1 17 ? -53.438 14.453 4.176 1 22.95 17 PRO B O 1
ATOM 1622 N N . MET B 1 18 ? -53.562 15.047 6.172 1 19.66 18 MET B N 1
ATOM 1623 C CA . MET B 1 18 ? -53.531 16.5 6.062 1 19.66 18 MET B CA 1
ATOM 1624 C C . MET B 1 18 ? -52.219 16.984 5.48 1 19.66 18 MET B C 1
ATOM 1626 O O . MET B 1 18 ? -51.156 16.547 5.902 1 19.66 18 MET B O 1
ATOM 1630 N N . ALA B 1 19 ? -52.25 17.469 4.211 1 24.45 19 ALA B N 1
ATOM 1631 C CA . ALA B 1 19 ? -51.375 18.109 3.256 1 24.45 19 ALA B CA 1
ATOM 1632 C C . ALA B 1 19 ? -50.75 19.359 3.855 1 24.45 19 ALA B C 1
ATOM 1634 O O . ALA B 1 19 ? -50.219 20.203 3.127 1 24.45 19 ALA B O 1
ATOM 1635 N N . VAL B 1 20 ? -50.625 19.469 5.211 1 19.88 20 VAL B N 1
ATOM 1636 C CA . VAL B 1 20 ? -50.188 20.828 5.496 1 19.88 20 VAL B CA 1
ATOM 1637 C C . VAL B 1 20 ? -48.969 21.188 4.641 1 19.88 20 VAL B C 1
ATOM 1639 O O . VAL B 1 20 ? -48.031 20.406 4.559 1 19.88 20 VAL B O 1
ATOM 1642 N N . ASP B 1 21 ? -49.156 21.953 3.646 1 20.95 21 ASP B N 1
ATOM 1643 C CA . ASP B 1 21 ? -48.312 22.641 2.68 1 20.95 21 ASP B CA 1
ATOM 1644 C C . ASP B 1 21 ? -47.281 23.516 3.385 1 20.95 21 ASP B C 1
ATOM 1646 O O . ASP B 1 21 ? -47.406 24.734 3.414 1 20.95 21 ASP B O 1
ATOM 1650 N N . MET B 1 22 ? -47 23.344 4.727 1 20 22 MET B N 1
ATOM 1651 C CA . MET B 1 22 ? -46.25 24.469 5.273 1 20 22 MET B CA 1
ATOM 1652 C C . MET B 1 22 ? -45 24.719 4.469 1 20 22 MET B C 1
ATOM 1654 O O . MET B 1 22 ? -44.156 23.812 4.305 1 20 22 MET B O 1
ATOM 1658 N N . GLU B 1 23 ? -44.969 25.703 3.59 1 23.59 23 GLU B N 1
ATOM 1659 C CA . GLU B 1 23 ? -43.938 26.391 2.85 1 23.59 23 GLU B CA 1
ATOM 1660 C C . GLU B 1 23 ? -42.844 26.906 3.787 1 23.59 23 GLU B C 1
ATOM 1662 O O . GLU B 1 23 ? -42.625 28.125 3.871 1 23.59 23 GLU B O 1
ATOM 1667 N N . ALA B 1 24 ? -42.656 26.594 5.078 1 23.19 24 ALA B N 1
ATOM 1668 C CA . ALA B 1 24 ? -41.938 27.469 5.996 1 23.19 24 ALA B CA 1
ATOM 1669 C C . ALA B 1 24 ? -40.531 27.734 5.492 1 23.19 24 ALA B C 1
ATOM 1671 O O . ALA B 1 24 ? -39.75 26.797 5.242 1 23.19 24 ALA B O 1
ATOM 1672 N N . GLY B 1 25 ? -40.25 28.875 4.867 1 23.39 25 GLY B N 1
ATOM 1673 C CA . GLY B 1 25 ? -39.094 29.562 4.27 1 23.39 25 GLY B CA 1
ATOM 1674 C C . GLY B 1 25 ? -37.938 29.75 5.23 1 23.39 25 GLY B C 1
ATOM 1675 O O . GLY B 1 25 ? -37 30.5 4.945 1 23.39 25 GLY B O 1
ATOM 1676 N N . HIS B 1 26 ? -38.031 29.469 6.508 1 25.67 26 HIS B N 1
ATOM 1677 C CA . HIS B 1 26 ? -37 30.078 7.34 1 25.67 26 HIS B CA 1
ATOM 1678 C C . HIS B 1 26 ? -35.594 29.625 6.93 1 25.67 26 HIS B C 1
ATOM 1680 O O . HIS B 1 26 ? -35.344 28.422 6.871 1 25.67 26 HIS B O 1
ATOM 1686 N N . GLU B 1 27 ? -34.906 30.469 6.203 1 26.53 27 GLU B N 1
ATOM 1687 C CA . GLU B 1 27 ? -33.5 30.5 5.797 1 26.53 27 GLU B CA 1
ATOM 1688 C C . GLU B 1 27 ? -32.594 30.328 7 1 26.53 27 GLU B C 1
ATOM 1690 O O . GLU B 1 27 ? -32.25 31.297 7.691 1 26.53 27 GLU B O 1
ATOM 1695 N N . GLN B 1 28 ? -32.781 29.594 7.945 1 25.05 28 GLN B N 1
ATOM 1696 C CA . GLN B 1 28 ? -31.812 29.656 9.047 1 25.05 28 GLN B CA 1
ATOM 1697 C C . GLN B 1 28 ? -30.391 29.5 8.539 1 25.05 28 GLN B C 1
ATOM 1699 O O . GLN B 1 28 ? -30.109 28.641 7.703 1 25.05 28 GLN B O 1
ATOM 1704 N N . ALA B 1 29 ? -29.562 30.578 8.664 1 27.66 29 ALA B N 1
ATOM 1705 C CA . ALA B 1 29 ? -28.125 30.734 8.477 1 27.66 29 ALA B CA 1
ATOM 1706 C C . ALA B 1 29 ? -27.359 29.547 9.062 1 27.66 29 ALA B C 1
ATOM 1708 O O . ALA B 1 29 ? -27.109 29.5 10.266 1 27.66 29 ALA B O 1
ATOM 1709 N N . GLY B 1 30 ? -27.75 28.391 8.906 1 29.34 30 GLY B N 1
ATOM 1710 C CA . GLY B 1 30 ? -27.062 27.219 9.438 1 29.34 30 GLY B CA 1
ATOM 1711 C C . GLY B 1 30 ? -25.578 27.25 9.188 1 29.34 30 GLY B C 1
ATOM 1712 O O . GLY B 1 30 ? -25.125 27.578 8.086 1 29.34 30 GLY B O 1
ATOM 1713 N N . GLN B 1 31 ? -24.844 27.656 10.141 1 31.36 31 GLN B N 1
ATOM 1714 C CA . GLN B 1 31 ? -23.391 27.594 10.102 1 31.36 31 GLN B CA 1
ATOM 1715 C C . GLN B 1 31 ? -22.906 26.406 9.289 1 31.36 31 GLN B C 1
ATOM 1717 O O . GLN B 1 31 ? -23.25 25.25 9.594 1 31.36 31 GLN B O 1
ATOM 1722 N N . GLU B 1 32 ? -22.875 26.562 7.973 1 32.31 32 GLU B N 1
ATOM 1723 C CA . GLU B 1 32 ? -22.234 25.594 7.074 1 32.31 32 GLU B CA 1
ATOM 1724 C C . GLU B 1 32 ? -21.016 24.953 7.719 1 32.31 32 GLU B C 1
ATOM 1726 O O . GLU B 1 32 ? -20.047 25.641 8.039 1 32.31 32 GLU B O 1
ATOM 1731 N N . GLN B 1 33 ? -21.188 24.109 8.633 1 34.16 33 GLN B N 1
ATOM 1732 C CA . GLN B 1 33 ? -19.984 23.375 8.953 1 34.16 33 GLN B CA 1
ATOM 1733 C C . GLN B 1 33 ? -19.125 23.141 7.711 1 34.16 33 GLN B C 1
ATOM 1735 O O . GLN B 1 33 ? -19.641 22.844 6.637 1 34.16 33 GLN B O 1
ATOM 1740 N N . PRO B 1 34 ? -17.984 23.797 7.594 1 36.12 34 PRO B N 1
ATOM 1741 C CA . PRO B 1 34 ? -17.125 23.516 6.438 1 36.12 34 PRO B CA 1
ATOM 1742 C C . PRO B 1 34 ? -17.219 22.062 5.969 1 36.12 34 PRO B C 1
ATOM 1744 O O . PRO B 1 34 ? -17.109 21.141 6.781 1 36.12 34 PRO B O 1
ATOM 1747 N N . GLY B 1 35 ? -18.156 21.781 5.066 1 35.06 35 GLY B N 1
ATOM 1748 C CA . GLY B 1 35 ? -18.391 20.516 4.406 1 35.06 35 GLY B CA 1
ATOM 1749 C C . GLY B 1 35 ? -17.125 19.703 4.219 1 35.06 35 GLY B C 1
ATOM 1750 O O . GLY B 1 35 ? -16.016 20.234 4.285 1 35.06 35 GLY B O 1
ATOM 1751 N N . LEU B 1 36 ? -17.156 18.422 4.523 1 39.03 36 LEU B N 1
ATOM 1752 C CA . LEU B 1 36 ? -16.109 17.438 4.27 1 39.03 36 LEU B CA 1
ATOM 1753 C C . LEU B 1 36 ? -15.5 17.625 2.883 1 39.03 36 LEU B C 1
ATOM 1755 O O . LEU B 1 36 ? -16.219 17.891 1.916 1 39.03 36 LEU B O 1
ATOM 1759 N N . PRO B 1 37 ? -14.32 18.141 2.754 1 36.72 37 PRO B N 1
ATOM 1760 C CA . PRO B 1 37 ? -13.805 18.219 1.384 1 36.72 37 PRO B CA 1
ATOM 1761 C C . PRO B 1 37 ? -14.172 17 0.543 1 36.72 37 PRO B C 1
ATOM 1763 O O . PRO B 1 37 ? -14.336 15.898 1.081 1 36.72 37 PRO B O 1
ATOM 1766 N N . ASP B 1 38 ? -14.773 17.25 -0.538 1 35.28 38 ASP B N 1
ATOM 1767 C CA . ASP B 1 38 ? -15.172 16.25 -1.528 1 35.28 38 ASP B CA 1
ATOM 1768 C C . ASP B 1 38 ? -14.07 15.227 -1.755 1 35.28 38 ASP B C 1
ATOM 1770 O O . ASP B 1 38 ? -12.906 15.586 -1.944 1 35.28 38 ASP B O 1
ATOM 1774 N N . LYS B 1 39 ? -14.359 14.023 -1.377 1 42.19 39 LYS B N 1
ATOM 1775 C CA . LYS B 1 39 ? -13.492 12.93 -1.812 1 42.19 39 LYS B CA 1
ATOM 1776 C C . LYS B 1 39 ? -13.133 13.078 -3.287 1 42.19 39 LYS B C 1
ATOM 1778 O O . LYS B 1 39 ? -13.938 13.555 -4.086 1 42.19 39 LYS B O 1
ATOM 1783 N N . PRO B 1 40 ? -11.961 13.07 -3.684 1 33.75 40 PRO B N 1
ATOM 1784 C CA . PRO B 1 40 ? -11.711 13.109 -5.125 1 33.75 40 PRO B CA 1
ATOM 1785 C C . PRO B 1 40 ? -12.656 12.195 -5.91 1 33.75 40 PRO B C 1
ATOM 1787 O O . PRO B 1 40 ? -12.977 11.094 -5.453 1 33.75 40 PRO B O 1
ATOM 1790 N N . ASN B 1 41 ? -13.625 12.891 -6.656 1 36.84 41 ASN B N 1
ATOM 1791 C CA . ASN B 1 41 ? -14.539 12.172 -7.539 1 36.84 41 ASN B CA 1
ATOM 1792 C C . ASN B 1 41 ? -13.781 11.312 -8.555 1 36.84 41 ASN B C 1
ATOM 1794 O O . ASN B 1 41 ? -12.969 11.828 -9.32 1 36.84 41 ASN B O 1
ATOM 1798 N N . PHE B 1 42 ? -13.828 10.023 -8.328 1 34.06 42 PHE B N 1
ATOM 1799 C CA . PHE B 1 42 ? -13.375 9.062 -9.328 1 34.06 42 PHE B CA 1
ATOM 1800 C C . PHE B 1 42 ? -14.359 8.992 -10.492 1 34.06 42 PHE B C 1
ATOM 1802 O O . PHE B 1 42 ? -15.547 8.742 -10.297 1 34.06 42 PHE B O 1
ATOM 1809 N N . THR B 1 43 ? -14.031 9.836 -11.539 1 33.94 43 THR B N 1
ATOM 1810 C CA . THR B 1 43 ? -14.859 9.547 -12.703 1 33.94 43 THR B CA 1
ATOM 1811 C C . THR B 1 43 ? -14.555 8.156 -13.25 1 33.94 43 THR B C 1
ATOM 1813 O O . THR B 1 43 ? -13.422 7.875 -13.656 1 33.94 43 THR B O 1
ATOM 1816 N N . PRO B 1 44 ? -15.5 7.344 -13.008 1 33.78 44 PRO B N 1
ATOM 1817 C CA . PRO B 1 44 ? -15.32 6.035 -13.648 1 33.78 44 PRO B CA 1
ATOM 1818 C C . PRO B 1 44 ? -15.188 6.129 -15.164 1 33.78 44 PRO B C 1
ATOM 1820 O O . PRO B 1 44 ? -15.961 6.844 -15.812 1 33.78 44 PRO B O 1
ATOM 1823 N N . LEU B 1 45 ? -14.062 6.207 -15.75 1 34.59 45 LEU B N 1
ATOM 1824 C CA . LEU B 1 45 ? -14.055 6.188 -17.219 1 34.59 45 LEU B CA 1
ATOM 1825 C C . LEU B 1 45 ? -14.758 4.941 -17.734 1 34.59 45 LEU B C 1
ATOM 1827 O O . LEU B 1 45 ? -14.758 3.9 -17.078 1 34.59 45 LEU B O 1
ATOM 1831 N N . SER B 1 46 ? -15.531 5.148 -18.812 1 31.66 46 SER B N 1
ATOM 1832 C CA . SER B 1 46 ? -16.297 4.188 -19.594 1 31.66 46 SER B CA 1
ATOM 1833 C C . SER B 1 46 ? -15.43 3.004 -20.016 1 31.66 46 SER B C 1
ATOM 1835 O O . SER B 1 46 ? -14.25 3.17 -20.344 1 31.66 46 SER B O 1
ATOM 1837 N N . ALA B 1 47 ? -15.93 1.855 -19.719 1 33.03 47 ALA B N 1
ATOM 1838 C CA . ALA B 1 47 ? -15.5 0.492 -20.016 1 33.03 47 ALA B CA 1
ATOM 1839 C C . ALA B 1 47 ? -15.305 0.299 -21.516 1 33.03 47 ALA B C 1
ATOM 1841 O O . ALA B 1 47 ? -16.25 0.458 -22.297 1 33.03 47 ALA B O 1
ATOM 1842 N N . ALA B 1 48 ? -14.211 0.69 -22.109 1 30.73 48 ALA B N 1
ATOM 1843 C CA . ALA B 1 48 ? -14.188 0.093 -23.438 1 30.73 48 ALA B CA 1
ATOM 1844 C C . ALA B 1 48 ? -14.078 -1.427 -23.359 1 30.73 48 ALA B C 1
ATOM 1846 O O . ALA B 1 48 ? -13.227 -1.957 -22.641 1 30.73 48 ALA B O 1
ATOM 1847 N N . GLU B 1 49 ? -15.117 -2.258 -23.75 1 32.03 49 GLU B N 1
ATOM 1848 C CA . GLU B 1 49 ? -15.359 -3.689 -23.891 1 32.03 49 GLU B CA 1
ATOM 1849 C C . GLU B 1 49 ? -14.266 -4.355 -24.719 1 32.03 49 GLU B C 1
ATOM 1851 O O . GLU B 1 49 ? -14.508 -5.348 -25.406 1 32.03 49 GLU B O 1
ATOM 1856 N N . GLN B 1 50 ? -13.031 -4.137 -24.75 1 34.53 50 GLN B N 1
ATOM 1857 C CA . GLN B 1 50 ? -12.547 -5.121 -25.703 1 34.53 50 GLN B CA 1
ATOM 1858 C C . GLN B 1 50 ? -12.742 -6.543 -25.188 1 34.53 50 GLN B C 1
ATOM 1860 O O . GLN B 1 50 ? -13.078 -6.738 -24.016 1 34.53 50 GLN B O 1
ATOM 1865 N N . GLY B 1 51 ? -12.258 -7.734 -25.781 1 34.06 51 GLY B N 1
ATOM 1866 C CA . GLY B 1 51 ? -12.352 -9.148 -25.469 1 34.06 51 GLY B CA 1
ATOM 1867 C C . GLY B 1 51 ? -12.172 -9.445 -23.984 1 34.06 51 GLY B C 1
ATOM 1868 O O . GLY B 1 51 ? -12.109 -8.531 -23.172 1 34.06 51 GLY B O 1
ATOM 1869 N N . GLY B 1 52 ? -11.922 -10.625 -23.344 1 38.66 52 GLY B N 1
ATOM 1870 C CA . GLY B 1 52 ? -11.852 -10.992 -21.938 1 38.66 52 GLY B CA 1
ATOM 1871 C C . GLY B 1 52 ? -11.43 -9.844 -21.047 1 38.66 52 GLY B C 1
ATOM 1872 O O . GLY B 1 52 ? -10.414 -9.93 -20.344 1 38.66 52 GLY B O 1
ATOM 1873 N N . LYS B 1 53 ? -11.75 -8.695 -21.312 1 37.78 53 LYS B N 1
ATOM 1874 C CA . LYS B 1 53 ? -11.219 -7.34 -21.266 1 37.78 53 LYS B CA 1
ATOM 1875 C C . LYS B 1 53 ? -11.367 -6.746 -19.859 1 37.78 53 LYS B C 1
ATOM 1877 O O . LYS B 1 53 ? -12.477 -6.688 -19.328 1 37.78 53 LYS B O 1
ATOM 1882 N N . LEU B 1 54 ? -10.297 -6.855 -19.109 1 40.81 54 LEU B N 1
ATOM 1883 C CA . LEU B 1 54 ? -10.039 -6.234 -17.812 1 40.81 54 LEU B CA 1
ATOM 1884 C C . LEU B 1 54 ? -10.672 -4.848 -17.75 1 40.81 54 LEU B C 1
ATOM 1886 O O . LEU B 1 54 ? -10.445 -4.008 -18.625 1 40.81 54 LEU B O 1
ATOM 1890 N N . GLU B 1 55 ? -11.938 -4.906 -17.359 1 44.28 55 GLU B N 1
ATOM 1891 C CA . GLU B 1 55 ? -12.477 -3.588 -17.031 1 44.28 55 GLU B CA 1
ATOM 1892 C C . GLU B 1 55 ? -11.5 -2.803 -16.156 1 44.28 55 GLU B C 1
ATOM 1894 O O . GLU B 1 55 ? -10.945 -3.348 -15.203 1 44.28 55 GLU B O 1
ATOM 1899 N N . PHE B 1 56 ? -10.812 -1.997 -16.797 1 44.72 56 PHE B N 1
ATOM 1900 C CA . PHE B 1 56 ? -9.828 -1.148 -16.141 1 44.72 56 PHE B CA 1
ATOM 1901 C C . PHE B 1 56 ? -10.508 -0.052 -15.328 1 44.72 56 PHE B C 1
ATOM 1903 O O . PHE B 1 56 ? -11.484 0.547 -15.781 1 44.72 56 PHE B O 1
ATOM 1910 N N . ARG B 1 57 ? -10.367 -0.329 -13.953 1 49 57 ARG B N 1
ATOM 1911 C CA . ARG B 1 57 ? -10.695 0.893 -13.227 1 49 57 ARG B CA 1
ATOM 1912 C C . ARG B 1 57 ? -9.445 1.741 -13 1 49 57 ARG B C 1
ATOM 1914 O O . ARG B 1 57 ? -8.352 1.207 -12.781 1 49 57 ARG B O 1
ATOM 1921 N N . ARG B 1 58 ? -9.602 2.963 -13.484 1 50.09 58 ARG B N 1
ATOM 1922 C CA . ARG B 1 58 ? -8.508 3.928 -13.477 1 50.09 58 ARG B CA 1
ATOM 1923 C C . ARG B 1 58 ? -8.469 4.703 -12.164 1 50.09 58 ARG B C 1
ATOM 1925 O O . ARG B 1 58 ? -9.492 5.191 -11.695 1 50.09 58 ARG B O 1
ATOM 1932 N N . VAL B 1 59 ? -7.289 4.363 -11.508 1 52.41 59 VAL B N 1
ATOM 1933 C CA . VAL B 1 59 ? -7.043 5.242 -10.367 1 52.41 59 VAL B CA 1
ATOM 1934 C C . VAL B 1 59 ? -6.078 6.355 -10.773 1 52.41 59 VAL B C 1
ATOM 1936 O O . VAL B 1 59 ? -5.02 6.09 -11.344 1 52.41 59 VAL B O 1
ATOM 1939 N N . GLU B 1 60 ? -6.641 7.582 -10.766 1 50.84 60 GLU B N 1
ATOM 1940 C CA . GLU B 1 60 ? -5.832 8.758 -11.078 1 50.84 60 GLU B CA 1
ATOM 1941 C C . GLU B 1 60 ? -5.195 9.336 -9.82 1 50.84 60 GLU B C 1
ATOM 1943 O O . GLU B 1 60 ? -5.895 9.664 -8.859 1 50.84 60 GLU B O 1
ATOM 1948 N N . ILE B 1 61 ? -3.885 9.062 -9.695 1 50.78 61 ILE B N 1
ATOM 1949 C CA . ILE B 1 61 ? -3.199 9.688 -8.57 1 50.78 61 ILE B CA 1
ATOM 1950 C C . ILE B 1 61 ? -2.492 10.961 -9.039 1 50.78 61 ILE B C 1
ATOM 1952 O O . ILE B 1 61 ? -1.705 10.922 -9.992 1 50.78 61 ILE B O 1
ATOM 1956 N N . LYS B 1 62 ? -2.965 12.055 -8.539 1 46.84 62 LYS B N 1
ATOM 1957 C CA . LYS B 1 62 ? -2.443 13.375 -8.867 1 46.84 62 LYS B CA 1
ATOM 1958 C C . LYS B 1 62 ? -1.303 13.766 -7.93 1 46.84 62 LYS B C 1
ATOM 1960 O O . LYS B 1 62 ? -1.428 13.656 -6.711 1 46.84 62 LYS B O 1
ATOM 1965 N N . THR B 1 63 ? 0.01 13.492 -8.32 1 48.38 63 THR B N 1
ATOM 1966 C CA . THR B 1 63 ? 1.068 13.922 -7.414 1 48.38 63 THR B CA 1
ATOM 1967 C C . THR B 1 63 ? 1.438 15.375 -7.668 1 48.38 63 THR B C 1
ATOM 1969 O O . THR B 1 63 ? 1.317 15.867 -8.797 1 48.38 63 THR B O 1
ATOM 1972 N N . THR B 1 64 ? 1.249 16.266 -6.84 1 46.72 64 THR B N 1
ATOM 1973 C CA . THR B 1 64 ? 1.611 17.672 -6.902 1 46.72 64 THR B CA 1
ATOM 1974 C C . THR B 1 64 ? 3.09 17.844 -7.238 1 46.72 64 THR B C 1
ATOM 1976 O O . THR B 1 64 ? 3.844 16.859 -7.242 1 46.72 64 THR B O 1
ATOM 1979 N N . ALA B 1 65 ? 3.664 19.141 -7.125 1 44.75 65 ALA B N 1
ATOM 1980 C CA . ALA B 1 65 ? 4.898 19.797 -7.555 1 44.75 65 ALA B CA 1
ATOM 1981 C C . ALA B 1 65 ? 6.117 18.969 -7.164 1 44.75 65 ALA B C 1
ATOM 1983 O O . ALA B 1 65 ? 7.145 19 -7.848 1 44.75 65 ALA B O 1
ATOM 1984 N N . LYS B 1 66 ? 6.336 18.594 -5.996 1 52.22 66 LYS B N 1
ATOM 1985 C CA . LYS B 1 66 ? 7.609 17.922 -5.797 1 52.22 66 LYS B CA 1
ATOM 1986 C C . LYS B 1 66 ? 7.566 16.5 -6.348 1 52.22 66 LYS B C 1
ATOM 1988 O O . LYS B 1 66 ? 6.691 15.703 -5.984 1 52.22 66 LYS B O 1
ATOM 1993 N N . THR B 1 67 ? 8.133 16.406 -7.598 1 54.72 67 THR B N 1
ATOM 1994 C CA . THR B 1 67 ? 8.18 15.352 -8.602 1 54.72 67 THR B CA 1
ATOM 1995 C C . THR B 1 67 ? 8.43 13.992 -7.949 1 54.72 67 THR B C 1
ATOM 1997 O O . THR B 1 67 ? 9.492 13.773 -7.359 1 54.72 67 THR B O 1
ATOM 2000 N N . VAL B 1 68 ? 7.375 13.484 -7.496 1 65.44 68 VAL B N 1
ATOM 2001 C CA . VAL B 1 68 ? 7.602 12.078 -7.164 1 65.44 68 VAL B CA 1
ATOM 2002 C C . VAL B 1 68 ? 8.266 11.375 -8.344 1 65.44 68 VAL B C 1
ATOM 2004 O O . VAL B 1 68 ? 7.84 11.523 -9.484 1 65.44 68 VAL B O 1
ATOM 2007 N N . SER B 1 69 ? 9.5 10.914 -8.172 1 74.88 69 SER B N 1
ATOM 2008 C CA . SER B 1 69 ? 10.266 10.188 -9.18 1 74.88 69 SER B CA 1
ATOM 2009 C C . SER B 1 69 ? 9.406 9.141 -9.875 1 74.88 69 SER B C 1
ATOM 2011 O O . SER B 1 69 ? 8.469 8.602 -9.289 1 74.88 69 SER B O 1
ATOM 2013 N N . PRO B 1 70 ? 9.516 9.07 -11.117 1 78.25 70 PRO B N 1
ATOM 2014 C CA . PRO B 1 70 ? 8.805 8.023 -11.859 1 78.25 70 PRO B CA 1
ATOM 2015 C C . PRO B 1 70 ? 8.953 6.645 -11.219 1 78.25 70 PRO B C 1
ATOM 2017 O O . PRO B 1 70 ? 8.031 5.828 -11.289 1 78.25 70 PRO B O 1
ATOM 2020 N N . ASP B 1 71 ? 10.047 6.453 -10.617 1 84.12 71 ASP B N 1
ATOM 2021 C CA . ASP B 1 71 ? 10.305 5.168 -9.969 1 84.12 71 ASP B CA 1
ATOM 2022 C C . ASP B 1 71 ? 9.312 4.922 -8.836 1 84.12 71 ASP B C 1
ATOM 2024 O O . ASP B 1 71 ? 8.781 3.816 -8.695 1 84.12 71 ASP B O 1
ATOM 2028 N N . VAL B 1 72 ? 9.055 5.945 -8.125 1 84.38 72 VAL B N 1
ATOM 2029 C CA . VAL B 1 72 ? 8.133 5.828 -6.996 1 84.38 72 VAL B CA 1
ATOM 2030 C C . VAL B 1 72 ? 6.715 5.586 -7.504 1 84.38 72 VAL B C 1
ATOM 2032 O O . VAL B 1 72 ? 5.977 4.777 -6.938 1 84.38 72 VAL B O 1
ATOM 2035 N N . LEU B 1 73 ? 6.395 6.184 -8.5 1 83 73 LEU B N 1
ATOM 2036 C CA . LEU B 1 73 ? 5.074 6.008 -9.102 1 83 73 LEU B CA 1
ATOM 2037 C C . LEU B 1 73 ? 4.898 4.586 -9.617 1 83 73 LEU B C 1
ATOM 2039 O O . LEU B 1 73 ? 3.82 4 -9.484 1 83 73 LEU B O 1
ATOM 2043 N N . GLN B 1 74 ? 5.93 4.133 -10.25 1 84.38 74 GLN B N 1
ATOM 2044 C CA . GLN B 1 74 ? 5.875 2.768 -10.766 1 84.38 74 GLN B CA 1
ATOM 2045 C C . GLN B 1 74 ? 5.695 1.763 -9.625 1 84.38 74 GLN B C 1
ATOM 2047 O O . GLN B 1 74 ? 4.906 0.823 -9.742 1 84.38 74 GLN B O 1
ATOM 2052 N N . LYS B 1 75 ? 6.414 1.969 -8.594 1 90 75 LYS B N 1
ATOM 2053 C CA . LYS B 1 75 ? 6.301 1.081 -7.438 1 90 75 LYS B CA 1
ATOM 2054 C C . LYS B 1 75 ? 4.891 1.114 -6.855 1 90 75 LYS B C 1
ATOM 2056 O O . LYS B 1 75 ? 4.336 0.072 -6.5 1 90 75 LYS B O 1
ATOM 2061 N N . ALA B 1 76 ? 4.355 2.283 -6.781 1 89.06 76 ALA B N 1
ATOM 2062 C CA . ALA B 1 76 ? 2.99 2.434 -6.293 1 89.06 76 ALA B CA 1
ATOM 2063 C C . ALA B 1 76 ? 2.002 1.693 -7.188 1 89.06 76 ALA B C 1
ATOM 2065 O O . ALA B 1 76 ? 1.102 1.008 -6.695 1 89.06 76 ALA B O 1
ATOM 2066 N N . ALA B 1 77 ? 2.188 1.823 -8.414 1 87.06 77 ALA B N 1
ATOM 2067 C CA . ALA B 1 77 ? 1.33 1.139 -9.383 1 87.06 77 ALA B CA 1
ATOM 2068 C C . ALA B 1 77 ? 1.435 -0.376 -9.227 1 87.06 77 ALA B C 1
ATOM 2070 O O . ALA B 1 77 ? 0.423 -1.081 -9.266 1 87.06 77 ALA B O 1
ATOM 2071 N N . ASP B 1 78 ? 2.66 -0.809 -9.078 1 90.56 78 ASP B N 1
ATOM 2072 C CA . ASP B 1 78 ? 2.881 -2.242 -8.922 1 90.56 78 ASP B CA 1
ATOM 2073 C C . ASP B 1 78 ? 2.215 -2.764 -7.652 1 90.56 78 ASP B C 1
ATOM 2075 O O . ASP B 1 78 ? 1.634 -3.852 -7.648 1 90.56 78 ASP B O 1
ATOM 2079 N N . PHE B 1 79 ? 2.332 -2.029 -6.613 1 93.31 79 PHE B N 1
ATOM 2080 C CA . PHE B 1 79 ? 1.69 -2.412 -5.363 1 93.31 79 PHE B CA 1
ATOM 2081 C C . PHE B 1 79 ? 0.182 -2.539 -5.547 1 93.31 79 PHE B C 1
ATOM 2083 O O . PHE B 1 79 ? -0.413 -3.543 -5.152 1 93.31 79 PHE B O 1
ATOM 2090 N N . VAL B 1 80 ? -0.42 -1.539 -6.152 1 90.19 80 VAL B N 1
ATOM 2091 C CA . VAL B 1 80 ? -1.866 -1.528 -6.348 1 90.19 80 VAL B CA 1
ATOM 2092 C C . VAL B 1 80 ? -2.279 -2.715 -7.215 1 90.19 80 VAL B C 1
ATOM 2094 O O . VAL B 1 80 ? -3.279 -3.379 -6.93 1 90.19 80 VAL B O 1
ATOM 2097 N N . HIS B 1 81 ? -1.533 -2.902 -8.219 1 89.69 81 HIS B N 1
ATOM 2098 C CA . HIS B 1 81 ? -1.798 -4.051 -9.078 1 89.69 81 HIS B CA 1
ATOM 2099 C C . HIS B 1 81 ? -1.811 -5.348 -8.281 1 89.69 81 HIS B C 1
ATOM 2101 O O . HIS B 1 81 ? -2.764 -6.129 -8.367 1 89.69 81 HIS B O 1
ATOM 2107 N N . ALA B 1 82 ? -0.753 -5.57 -7.535 1 94.19 82 ALA B N 1
ATOM 2108 C CA . ALA B 1 82 ? -0.652 -6.781 -6.719 1 94.19 82 ALA B CA 1
ATOM 2109 C C . ALA B 1 82 ? -1.81 -6.871 -5.73 1 94.19 82 ALA B C 1
ATOM 2111 O O . ALA B 1 82 ? -2.404 -7.941 -5.559 1 94.19 82 ALA B O 1
ATOM 2112 N N . PHE B 1 83 ? -2.096 -5.77 -5.145 1 90.81 83 PHE B N 1
ATOM 2113 C CA . PHE B 1 83 ? -3.186 -5.703 -4.18 1 90.81 83 PHE B CA 1
ATOM 2114 C C . PHE B 1 83 ? -4.508 -6.098 -4.824 1 90.81 83 PHE B C 1
ATOM 2116 O O . PHE B 1 83 ? -5.266 -6.895 -4.262 1 90.81 83 PHE B O 1
ATOM 2123 N N . LEU B 1 84 ? -4.742 -5.648 -5.977 1 87.94 84 LEU B N 1
ATOM 2124 C CA . LEU B 1 84 ? -5.996 -5.91 -6.676 1 87.94 84 LEU B CA 1
ATOM 2125 C C . LEU B 1 84 ? -6.059 -7.355 -7.156 1 87.94 84 LEU B C 1
ATOM 2127 O O . LEU B 1 84 ? -7.148 -7.895 -7.379 1 87.94 84 LEU B O 1
ATOM 2131 N N . LEU B 1 85 ? -4.91 -7.91 -7.32 1 90.31 85 LEU B N 1
ATOM 2132 C CA . LEU B 1 85 ? -4.859 -9.305 -7.738 1 90.31 85 LEU B CA 1
ATOM 2133 C C . LEU B 1 85 ? -5.145 -10.234 -6.559 1 90.31 85 LEU B C 1
ATOM 2135 O O . LEU B 1 85 ? -5.355 -11.438 -6.75 1 90.31 85 LEU B O 1
ATOM 2139 N N . GLY B 1 86 ? -5.039 -9.68 -5.379 1 91.38 86 GLY B N 1
ATOM 2140 C CA . GLY B 1 86 ? -5.434 -10.469 -4.227 1 91.38 86 GLY B CA 1
ATOM 2141 C C . GLY B 1 86 ? -4.277 -10.797 -3.301 1 91.38 86 GLY B C 1
ATOM 2142 O O . GLY B 1 86 ? -4.445 -11.523 -2.318 1 91.38 86 GLY B O 1
ATOM 2143 N N . PHE B 1 87 ? -3.168 -10.273 -3.584 1 95.94 87 PHE B N 1
ATOM 2144 C CA . PHE B 1 87 ? -2.07 -10.508 -2.654 1 95.94 87 PHE B CA 1
ATOM 2145 C C . PHE B 1 87 ? -2.35 -9.844 -1.31 1 95.94 87 PHE B C 1
ATOM 2147 O O . PHE B 1 87 ? -2.979 -8.789 -1.251 1 95.94 87 PHE B O 1
ATOM 2154 N N . GLU B 1 88 ? -1.816 -10.531 -0.263 1 95.38 88 GLU B N 1
ATOM 2155 C CA . GLU B 1 88 ? -1.882 -9.891 1.047 1 95.38 88 GLU B CA 1
ATOM 2156 C C . GLU B 1 88 ? -1.07 -8.602 1.07 1 95.38 88 GLU B C 1
ATOM 2158 O O . GLU B 1 88 ? 0.011 -8.523 0.481 1 95.38 88 GLU B O 1
ATOM 2163 N N . VAL B 1 89 ? -1.58 -7.656 1.77 1 94.25 89 VAL B N 1
ATOM 2164 C CA . VAL B 1 89 ? -0.913 -6.363 1.862 1 94.25 89 VAL B CA 1
ATOM 2165 C C . VAL B 1 89 ? 0.514 -6.551 2.373 1 94.25 89 VAL B C 1
ATOM 2167 O O . VAL B 1 89 ? 1.453 -5.953 1.842 1 94.25 89 VAL B O 1
ATOM 2170 N N . ARG B 1 90 ? 0.685 -7.359 3.367 1 94.31 90 ARG B N 1
ATOM 2171 C CA . ARG B 1 90 ? 1.987 -7.594 3.984 1 94.31 90 ARG B CA 1
ATOM 2172 C C . ARG B 1 90 ? 2.992 -8.109 2.961 1 94.31 90 ARG B C 1
ATOM 2174 O O . ARG B 1 90 ? 4.191 -7.855 3.078 1 94.31 90 ARG B O 1
ATOM 2181 N N . ASP B 1 91 ? 2.535 -8.758 1.97 1 96.06 91 ASP B N 1
ATOM 2182 C CA . ASP B 1 91 ? 3.41 -9.281 0.928 1 96.06 91 ASP B CA 1
ATOM 2183 C C . ASP B 1 91 ? 3.609 -8.266 -0.191 1 96.06 91 ASP B C 1
ATOM 2185 O O . ASP B 1 91 ? 4.734 -8.055 -0.656 1 96.06 91 ASP B O 1
ATOM 2189 N N . ALA B 1 92 ? 2.518 -7.605 -0.536 1 96.25 92 ALA B N 1
ATOM 2190 C CA . ALA B 1 92 ? 2.539 -6.66 -1.648 1 96.25 92 ALA B CA 1
ATOM 2191 C C . ALA B 1 92 ? 3.432 -5.461 -1.336 1 96.25 92 ALA B C 1
ATOM 2193 O O . ALA B 1 92 ? 3.996 -4.844 -2.244 1 96.25 92 ALA B O 1
ATOM 2194 N N . ILE B 1 93 ? 3.611 -5.125 -0.089 1 95 93 ILE B N 1
ATOM 2195 C CA . ILE B 1 93 ? 4.375 -3.955 0.324 1 95 93 ILE B CA 1
ATOM 2196 C C . ILE B 1 93 ? 5.832 -4.109 -0.108 1 95 93 ILE B C 1
ATOM 2198 O O . ILE B 1 93 ? 6.531 -3.115 -0.322 1 95 93 ILE B O 1
ATOM 2202 N N . ALA B 1 94 ? 6.277 -5.305 -0.31 1 96.75 94 ALA B N 1
ATOM 2203 C CA . ALA B 1 94 ? 7.648 -5.551 -0.749 1 96.75 94 ALA B CA 1
ATOM 2204 C C . ALA B 1 94 ? 7.93 -4.863 -2.08 1 96.75 94 ALA B C 1
ATOM 2206 O O . ALA B 1 94 ? 9.062 -4.469 -2.355 1 96.75 94 ALA B O 1
ATOM 2207 N N . LEU B 1 95 ? 6.906 -4.645 -2.836 1 96.31 95 LEU B N 1
ATOM 2208 C CA . LEU B 1 95 ? 7.043 -4.027 -4.148 1 96.31 95 LEU B CA 1
ATOM 2209 C C . LEU B 1 95 ? 7.391 -2.547 -4.02 1 96.31 95 LEU B C 1
ATOM 2211 O O . LEU B 1 95 ? 7.914 -1.941 -4.957 1 96.31 95 LEU B O 1
ATOM 2215 N N . LEU B 1 96 ? 7.031 -2.012 -2.887 1 94.12 96 LEU B N 1
ATOM 2216 C CA . LEU B 1 96 ? 7.336 -0.606 -2.646 1 94.12 96 LEU B CA 1
ATOM 2217 C C . LEU B 1 96 ? 8.781 -0.43 -2.195 1 94.12 96 LEU B C 1
ATOM 2219 O O . LEU B 1 96 ? 9.344 0.663 -2.307 1 94.12 96 LEU B O 1
ATOM 2223 N N . ARG B 1 97 ? 9.359 -1.448 -1.724 1 93.56 97 ARG B N 1
ATOM 2224 C CA . ARG B 1 97 ? 10.68 -1.37 -1.096 1 93.56 97 ARG B CA 1
ATOM 2225 C C . ARG B 1 97 ? 11.758 -1.945 -2.008 1 93.56 97 ARG B C 1
ATOM 2227 O O . ARG B 1 97 ? 12.867 -1.418 -2.074 1 93.56 97 ARG B O 1
ATOM 2234 N N . LEU B 1 98 ? 11.461 -3.025 -2.619 1 94 98 LEU B N 1
ATOM 2235 C CA . LEU B 1 98 ? 12.453 -3.771 -3.391 1 94 98 LEU B CA 1
ATOM 2236 C C . LEU B 1 98 ? 12.25 -3.557 -4.887 1 94 98 LEU B C 1
ATOM 2238 O O . LEU B 1 98 ? 11.117 -3.521 -5.367 1 94 98 LEU B O 1
ATOM 2242 N N . ASP B 1 99 ? 13.312 -3.443 -5.617 1 92.69 99 ASP B N 1
ATOM 2243 C CA . ASP B 1 99 ? 13.25 -3.127 -7.039 1 92.69 99 ASP B CA 1
ATOM 2244 C C . ASP B 1 99 ? 13.289 -4.398 -7.887 1 92.69 99 ASP B C 1
ATOM 2246 O O . ASP B 1 99 ? 13.031 -4.355 -9.094 1 92.69 99 ASP B O 1
ATOM 2250 N N . ASP B 1 100 ? 13.523 -5.5 -7.348 1 94.81 100 ASP B N 1
ATOM 2251 C CA . ASP B 1 100 ? 13.766 -6.703 -8.141 1 94.81 100 ASP B CA 1
ATOM 2252 C C . ASP B 1 100 ? 12.625 -7.703 -7.984 1 94.81 100 ASP B C 1
ATOM 2254 O O . ASP B 1 100 ? 12.805 -8.898 -8.211 1 94.81 100 ASP B O 1
ATOM 2258 N N . LEU B 1 101 ? 11.523 -7.176 -7.609 1 97.38 101 LEU B N 1
ATOM 2259 C CA . LEU B 1 101 ? 10.359 -8.047 -7.488 1 97.38 101 LEU B CA 1
ATOM 2260 C C . LEU B 1 101 ? 9.367 -7.789 -8.617 1 97.38 101 LEU B C 1
ATOM 2262 O O . LEU B 1 101 ? 9.227 -6.656 -9.078 1 97.38 101 LEU B O 1
ATOM 2266 N N . TYR B 1 102 ? 8.695 -8.875 -8.953 1 96.06 102 TYR B N 1
ATOM 2267 C CA . TYR B 1 102 ? 7.758 -8.844 -10.078 1 96.06 102 TYR B CA 1
ATOM 2268 C C . TYR B 1 102 ? 6.504 -9.656 -9.758 1 96.06 102 TYR B C 1
ATOM 2270 O O . TYR B 1 102 ? 6.492 -10.445 -8.812 1 96.06 102 TYR B O 1
ATOM 2278 N N . VAL B 1 103 ? 5.512 -9.336 -10.531 1 96.44 103 VAL B N 1
ATOM 2279 C CA . VAL B 1 103 ? 4.293 -10.141 -10.508 1 96.44 103 VAL B CA 1
ATOM 2280 C C . VAL B 1 103 ? 4.07 -10.781 -11.875 1 96.44 103 VAL B C 1
ATOM 2282 O O . VAL B 1 103 ? 4.102 -10.094 -12.906 1 96.44 103 VAL B O 1
ATOM 2285 N N . GLU B 1 104 ? 3.936 -12.062 -11.852 1 96.44 104 GLU B N 1
ATOM 2286 C CA . GLU B 1 104 ? 3.566 -12.781 -13.062 1 96.44 104 GLU B CA 1
ATOM 2287 C C . GLU B 1 104 ? 2.17 -13.383 -12.945 1 96.44 104 GLU B C 1
ATOM 2289 O O . GLU B 1 104 ? 1.807 -13.93 -11.898 1 96.44 104 GLU B O 1
ATOM 2294 N N . CYS B 1 105 ? 1.441 -13.195 -14.031 1 94.5 105 CYS B N 1
ATOM 2295 C CA . CYS B 1 105 ? 0.081 -13.727 -14.078 1 94.5 105 CYS B CA 1
ATOM 2296 C C . CYS B 1 105 ? -0.099 -14.672 -15.25 1 94.5 105 CYS B C 1
ATOM 2298 O O . CYS B 1 105 ? 0.392 -14.406 -16.344 1 94.5 105 CYS B O 1
ATOM 2300 N N . PHE B 1 106 ? -0.746 -15.828 -15.023 1 95.12 106 PHE B N 1
ATOM 2301 C CA . PHE B 1 106 ? -1.137 -16.719 -16.109 1 95.12 106 PHE B CA 1
ATOM 2302 C C . PHE B 1 106 ? -2.359 -17.547 -15.719 1 95.12 106 PHE B C 1
ATOM 2304 O O . PHE B 1 106 ? -2.779 -17.531 -14.562 1 95.12 106 PHE B O 1
ATOM 2311 N N . GLU B 1 107 ? -2.924 -18.109 -16.719 1 96.5 107 GLU B N 1
ATOM 2312 C CA . GLU B 1 107 ? -4.105 -18.938 -16.484 1 96.5 107 GLU B CA 1
ATOM 2313 C C . GLU B 1 107 ? -3.787 -20.422 -16.688 1 96.5 107 GLU B C 1
ATOM 2315 O O . GLU B 1 107 ? -2.879 -20.766 -17.438 1 96.5 107 GLU B O 1
ATOM 2320 N N . ILE B 1 108 ? -4.613 -21.266 -16.047 1 97.88 108 ILE B N 1
ATOM 2321 C CA . ILE B 1 108 ? -4.469 -22.703 -16.188 1 97.88 108 ILE B CA 1
ATOM 2322 C C . ILE B 1 108 ? -4.57 -23.094 -17.656 1 97.88 108 ILE B C 1
ATOM 2324 O O . ILE B 1 108 ? -3.803 -23.922 -18.156 1 97.88 108 ILE B O 1
ATOM 2328 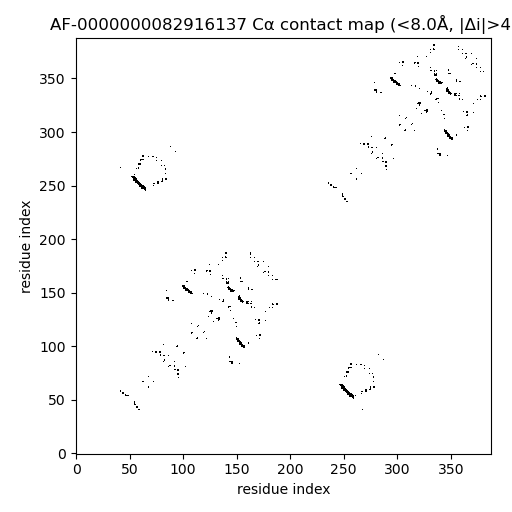N N . LYS B 1 109 ? -5.398 -22.422 -18.391 1 96.62 109 LYS B N 1
ATOM 2329 C CA . LYS B 1 109 ? -5.66 -22.75 -19.781 1 96.62 109 LYS B CA 1
ATOM 2330 C C . LYS B 1 109 ? -4.453 -22.422 -20.656 1 96.62 109 LYS B C 1
ATOM 2332 O O . LYS B 1 109 ? -4.348 -22.906 -21.781 1 96.62 109 LYS B O 1
ATOM 2337 N N . ASP B 1 110 ? -3.656 -21.516 -20.156 1 95.44 110 ASP B N 1
ATOM 2338 C CA . ASP B 1 110 ? -2.428 -21.219 -20.875 1 95.44 110 ASP B CA 1
ATOM 2339 C C . ASP B 1 110 ? -1.482 -22.406 -20.891 1 95.44 110 ASP B C 1
ATOM 2341 O O . ASP B 1 110 ? -0.584 -22.484 -21.734 1 95.44 110 ASP B O 1
ATOM 2345 N N . VAL B 1 111 ? -1.636 -23.281 -19.969 1 97.62 111 VAL B N 1
ATOM 2346 C CA . VAL B 1 111 ? -0.771 -24.453 -19.828 1 97.62 111 VAL B CA 1
ATOM 2347 C C . VAL B 1 111 ? -1.414 -25.656 -20.5 1 97.62 111 VAL B C 1
ATOM 2349 O O . VAL B 1 111 ? -0.749 -26.406 -21.234 1 97.62 111 VAL B O 1
ATOM 2352 N N . LYS B 1 112 ? -2.656 -25.781 -20.188 1 96.5 112 LYS B N 1
ATOM 2353 C CA . LYS B 1 112 ? -3.439 -26.891 -20.719 1 96.5 112 LYS B CA 1
ATOM 2354 C C . LYS B 1 112 ? -4.922 -26.531 -20.797 1 96.5 112 LYS B C 1
ATOM 2356 O O . LYS B 1 112 ? -5.48 -25.969 -19.859 1 96.5 112 LYS B O 1
ATOM 2361 N N . THR B 1 113 ? -5.488 -26.844 -21.953 1 95.69 113 THR B N 1
ATOM 2362 C CA . THR B 1 113 ? -6.918 -26.578 -22.094 1 95.69 113 THR B CA 1
ATOM 2363 C C . THR B 1 113 ? -7.73 -27.578 -21.266 1 95.69 113 THR B C 1
ATOM 2365 O O . THR B 1 113 ? -7.727 -28.766 -21.562 1 95.69 113 THR B O 1
ATOM 2368 N N . LEU B 1 114 ? -8.352 -27.078 -20.234 1 95.75 114 LEU B N 1
ATOM 2369 C CA . LEU B 1 114 ? -9.164 -27.891 -19.344 1 95.75 114 LEU B CA 1
ATOM 2370 C C . LEU B 1 114 ? -10.562 -27.312 -19.188 1 95.75 114 LEU B C 1
ATOM 2372 O O . LEU B 1 114 ? -10.758 -26.109 -19.359 1 95.75 114 LEU B O 1
ATOM 2376 N N . ARG B 1 115 ? -11.453 -28.234 -19.047 1 94.25 115 ARG B N 1
ATOM 2377 C CA . ARG B 1 115 ? -12.82 -27.781 -18.797 1 94.25 115 ARG B CA 1
ATOM 2378 C C . ARG B 1 115 ? -13.492 -28.641 -17.734 1 94.25 115 ARG B C 1
ATOM 2380 O O . ARG B 1 115 ? -13.055 -29.766 -17.469 1 94.25 115 ARG B O 1
ATOM 2387 N N . GLY B 1 116 ? -14.5 -28.078 -17.125 1 94.5 116 GLY B N 1
ATOM 2388 C CA . GLY B 1 116 ? -15.328 -28.812 -16.188 1 94.5 116 GLY B CA 1
ATOM 2389 C C . GLY B 1 116 ? -14.547 -29.453 -15.062 1 94.5 116 GLY B C 1
ATOM 2390 O O . GLY B 1 116 ? -13.766 -28.781 -14.383 1 94.5 116 GLY B O 1
ATOM 2391 N N . GLU B 1 117 ? -14.766 -30.766 -14.938 1 96.31 117 GLU B N 1
ATOM 2392 C CA . GLU B 1 117 ? -14.188 -31.531 -13.844 1 96.31 117 GLU B CA 1
ATOM 2393 C C . GLU B 1 117 ? -12.664 -31.531 -13.898 1 96.31 117 GLU B C 1
ATOM 2395 O O . GLU B 1 117 ? -12 -31.5 -12.859 1 96.31 117 GLU B O 1
ATOM 2400 N N . HIS B 1 118 ? -12.195 -31.547 -15.141 1 96.81 118 HIS B N 1
ATOM 2401 C CA . HIS B 1 118 ? -10.742 -31.531 -15.281 1 96.81 118 HIS B CA 1
ATOM 2402 C C . HIS B 1 118 ? -10.156 -30.219 -14.781 1 96.81 118 HIS B C 1
ATOM 2404 O O . HIS B 1 118 ? -9.078 -30.203 -14.188 1 96.81 118 HIS B O 1
ATOM 2410 N N . MET B 1 119 ? -10.836 -29.156 -14.984 1 97.31 119 MET B N 1
ATOM 2411 C CA . MET B 1 119 ? -10.422 -27.844 -14.469 1 97.31 119 MET B CA 1
ATOM 2412 C C . MET B 1 119 ? -10.453 -27.828 -12.945 1 97.31 119 MET B C 1
ATOM 2414 O O . MET B 1 119 ? -9.5 -27.375 -12.305 1 97.31 119 MET B O 1
ATOM 2418 N N . SER B 1 120 ? -11.461 -28.422 -12.391 1 97 120 SER B N 1
ATOM 2419 C CA . SER B 1 120 ? -11.617 -28.484 -10.945 1 97 120 SER B CA 1
ATOM 2420 C C . SER B 1 120 ? -10.508 -29.312 -10.297 1 97 120 SER B C 1
ATOM 2422 O O . SER B 1 120 ? -10 -28.969 -9.234 1 97 120 SER B O 1
ATOM 2424 N N . ARG B 1 121 ? -10.227 -30.312 -11.016 1 96.69 121 ARG B N 1
ATOM 2425 C CA . ARG B 1 121 ? -9.156 -31.172 -10.508 1 96.69 121 ARG B CA 1
ATOM 2426 C C . ARG B 1 121 ? -7.812 -30.453 -10.547 1 96.69 121 ARG B C 1
ATOM 2428 O O . ARG B 1 121 ? -7.031 -30.531 -9.594 1 96.69 121 ARG B O 1
ATOM 2435 N N . ALA B 1 122 ? -7.574 -29.781 -11.617 1 97.69 122 ALA B N 1
ATOM 2436 C CA . ALA B 1 122 ? -6.336 -29 -11.727 1 97.69 122 ALA B CA 1
ATOM 2437 C C . ALA B 1 122 ? -6.234 -27.969 -10.617 1 97.69 122 ALA B C 1
ATOM 2439 O O . ALA B 1 122 ? -5.18 -27.812 -9.992 1 97.69 122 ALA B O 1
ATOM 2440 N N . ILE B 1 123 ? -7.285 -27.297 -10.367 1 97.44 123 ILE B N 1
ATOM 2441 C CA . ILE B 1 123 ? -7.32 -26.297 -9.305 1 97.44 123 ILE B CA 1
ATOM 2442 C C . ILE B 1 123 ? -7.043 -26.984 -7.961 1 97.44 123 ILE B C 1
ATOM 2444 O O . ILE B 1 123 ? -6.289 -26.453 -7.137 1 97.44 123 ILE B O 1
ATOM 2448 N N . GLY B 1 124 ? -7.66 -28.094 -7.711 1 97.25 124 GLY B N 1
ATOM 2449 C CA . GLY B 1 124 ? -7.426 -28.859 -6.5 1 97.25 124 GLY B CA 1
ATOM 2450 C C . GLY B 1 124 ? -5.977 -29.281 -6.32 1 97.25 124 GLY B C 1
ATOM 2451 O O . GLY B 1 124 ? -5.445 -29.234 -5.211 1 97.25 124 GLY B O 1
ATOM 2452 N N . ARG B 1 125 ? -5.383 -29.688 -7.469 1 97.62 125 ARG B N 1
ATOM 2453 C CA . ARG B 1 125 ? -3.986 -30.109 -7.43 1 97.62 125 ARG B CA 1
ATOM 2454 C C . ARG B 1 125 ? -3.076 -28.938 -7.078 1 97.62 125 ARG B C 1
ATOM 2456 O O . ARG B 1 125 ? -2.066 -29.109 -6.395 1 97.62 125 ARG B O 1
ATOM 2463 N N . LEU B 1 126 ? -3.414 -27.766 -7.48 1 98.25 126 LEU B N 1
ATOM 2464 C CA . LEU B 1 126 ? -2.615 -26.578 -7.23 1 98.25 126 LEU B CA 1
ATOM 2465 C C . LEU B 1 126 ? -2.727 -26.141 -5.773 1 98.25 126 LEU B C 1
ATOM 2467 O O . LEU B 1 126 ? -1.744 -25.688 -5.18 1 98.25 126 LEU B O 1
ATOM 2471 N N . SER B 1 127 ? -3.867 -26.203 -5.25 1 97.62 127 SER B N 1
ATOM 2472 C CA . SER B 1 127 ? -4.109 -25.797 -3.873 1 97.62 127 SER B CA 1
ATOM 2473 C C . SER B 1 127 ? -3.615 -26.844 -2.881 1 97.62 127 SER B C 1
ATOM 2475 O O . SER B 1 127 ? -2.934 -26.5 -1.909 1 97.62 127 SER B O 1
ATOM 2477 N N . GLY B 1 128 ? -3.971 -28.094 -3.162 1 96.44 128 GLY B N 1
ATOM 2478 C CA . GLY B 1 128 ? -3.74 -29.172 -2.225 1 96.44 128 GLY B CA 1
ATOM 2479 C C . GLY B 1 128 ? -4.707 -29.172 -1.057 1 96.44 128 GLY B C 1
ATOM 2480 O O . GLY B 1 128 ? -5.508 -28.25 -0.911 1 96.44 128 GLY B O 1
ATOM 2481 N N . LYS B 1 129 ? -4.574 -30.219 -0.278 1 94.88 129 LYS B N 1
ATOM 2482 C CA . LYS B 1 129 ? -5.414 -30.297 0.917 1 94.88 129 LYS B CA 1
ATOM 2483 C C . LYS B 1 129 ? -5.133 -29.125 1.854 1 94.88 129 LYS B C 1
ATOM 2485 O O . LYS B 1 129 ? -4.008 -28.953 2.328 1 94.88 129 LYS B O 1
ATOM 2490 N N . SER B 1 130 ? -6.133 -28.375 2.119 1 96.19 130 SER B N 1
ATOM 2491 C CA . SER B 1 130 ? -6.051 -27.219 3.012 1 96.19 130 SER B CA 1
ATOM 2492 C C . SER B 1 130 ? -4.973 -26.234 2.553 1 96.19 130 SER B C 1
ATOM 2494 O O . SER B 1 130 ? -4.32 -25.594 3.375 1 96.19 130 SER B O 1
ATOM 2496 N N . GLY B 1 131 ? -4.648 -26.266 1.305 1 96.5 131 GLY B N 1
ATOM 2497 C CA . GLY B 1 131 ? -3.707 -25.312 0.738 1 96.5 131 GLY B CA 1
ATOM 2498 C C . GLY B 1 131 ? -2.258 -25.719 0.931 1 96.5 131 GLY B C 1
ATOM 2499 O O . GLY B 1 131 ? -1.353 -24.891 0.78 1 96.5 131 GLY B O 1
ATOM 2500 N N . LYS B 1 132 ? -2.049 -26.859 1.177 1 96.5 132 LYS B N 1
ATOM 2501 C CA . LYS B 1 132 ? -0.713 -27.328 1.529 1 96.5 132 LYS B CA 1
ATOM 2502 C C . LYS B 1 132 ? 0.232 -27.25 0.334 1 96.5 132 LYS B C 1
ATOM 2504 O O . LYS B 1 132 ? 1.402 -26.891 0.485 1 96.5 132 LYS B O 1
ATOM 2509 N N . THR B 1 133 ? -0.226 -27.625 -0.82 1 97.56 133 THR B N 1
ATOM 2510 C CA . THR B 1 133 ? 0.614 -27.594 -2.012 1 97.56 133 THR B CA 1
ATOM 2511 C C . THR B 1 133 ? 1.039 -26.156 -2.33 1 97.56 133 THR B C 1
ATOM 2513 O O . THR B 1 133 ? 2.223 -25.891 -2.541 1 97.56 133 THR B O 1
ATOM 2516 N N . LYS B 1 134 ? 0.115 -25.281 -2.312 1 97.69 134 LYS B N 1
ATOM 2517 C CA . LYS B 1 134 ? 0.401 -23.859 -2.523 1 97.69 134 LYS B CA 1
ATOM 2518 C C . LYS B 1 134 ? 1.439 -23.359 -1.527 1 97.69 134 LYS B C 1
ATOM 2520 O O . LYS B 1 134 ? 2.41 -22.703 -1.913 1 97.69 134 LYS B O 1
ATOM 2525 N N . PHE B 1 135 ? 1.242 -23.672 -0.28 1 97.56 135 PHE B N 1
ATOM 2526 C CA . PHE B 1 135 ? 2.121 -23.219 0.792 1 97.56 135 PHE B CA 1
ATOM 2527 C C . PHE B 1 135 ? 3.529 -23.781 0.61 1 97.56 135 PHE B C 1
ATOM 2529 O O . PHE B 1 135 ? 4.516 -23.062 0.798 1 97.56 135 PHE B O 1
ATOM 2536 N N . THR B 1 136 ? 3.602 -25 0.252 1 97.19 136 THR B N 1
ATOM 2537 C CA . THR B 1 136 ? 4.895 -25.641 0.065 1 97.19 136 THR B CA 1
ATOM 2538 C C . THR B 1 136 ? 5.668 -24.984 -1.077 1 97.19 136 THR B C 1
ATOM 2540 O O . THR B 1 136 ? 6.855 -24.703 -0.941 1 97.19 136 THR B O 1
ATOM 2543 N N . ILE B 1 137 ? 4.98 -24.734 -2.139 1 98.25 137 ILE B N 1
ATOM 2544 C CA . ILE B 1 137 ? 5.625 -24.125 -3.295 1 98.25 137 ILE B CA 1
ATOM 2545 C C . ILE B 1 137 ? 6.07 -22.703 -2.949 1 98.25 137 ILE B C 1
ATOM 2547 O O . ILE B 1 137 ? 7.184 -22.297 -3.287 1 98.25 137 ILE B O 1
ATOM 2551 N N . GLU B 1 138 ? 5.273 -21.984 -2.273 1 98.31 138 GLU B N 1
ATOM 2552 C CA . GLU B 1 138 ? 5.617 -20.625 -1.849 1 98.31 138 GLU B CA 1
ATOM 2553 C C . GLU B 1 138 ? 6.898 -20.625 -1.018 1 98.31 138 GLU B C 1
ATOM 2555 O O . GLU B 1 138 ? 7.797 -19.812 -1.263 1 98.31 138 GLU B O 1
ATOM 2560 N N . ASN B 1 139 ? 6.957 -21.5 -0.102 1 96.69 139 ASN B N 1
ATOM 2561 C CA . ASN B 1 139 ? 8.07 -21.516 0.841 1 96.69 139 ASN B CA 1
ATOM 2562 C C . ASN B 1 139 ? 9.359 -22 0.183 1 96.69 139 ASN B C 1
ATOM 2564 O O . ASN B 1 139 ? 10.43 -21.453 0.431 1 96.69 139 ASN B O 1
ATOM 2568 N N . ALA B 1 140 ? 9.164 -23 -0.624 1 96.69 140 ALA B N 1
ATOM 2569 C CA . ALA B 1 140 ? 10.344 -23.547 -1.274 1 96.69 140 ALA B CA 1
ATOM 2570 C C . ALA B 1 140 ? 10.953 -22.562 -2.256 1 96.69 140 ALA B C 1
ATOM 2572 O O . ALA B 1 140 ? 12.18 -22.5 -2.408 1 96.69 140 ALA B O 1
ATOM 2573 N N . THR B 1 141 ? 10.117 -21.781 -2.91 1 97.44 141 THR B N 1
ATOM 2574 C CA . THR B 1 141 ? 10.594 -20.922 -3.975 1 97.44 141 THR B CA 1
ATOM 2575 C C . THR B 1 141 ? 10.734 -19.484 -3.475 1 97.44 141 THR B C 1
ATOM 2577 O O . THR B 1 141 ? 11.219 -18.609 -4.203 1 97.44 141 THR B O 1
ATOM 2580 N N . LYS B 1 142 ? 10.266 -19.172 -2.254 1 96.56 142 LYS B N 1
ATOM 2581 C CA . LYS B 1 142 ? 10.258 -17.828 -1.681 1 96.56 142 LYS B CA 1
ATOM 2582 C C . LYS B 1 142 ? 9.438 -16.875 -2.543 1 96.56 142 LYS B C 1
ATOM 2584 O O . LYS B 1 142 ? 9.898 -15.781 -2.869 1 96.56 142 LYS B O 1
ATOM 2589 N N . THR B 1 143 ? 8.367 -17.359 -2.982 1 98.38 143 THR B N 1
ATOM 2590 C CA . THR B 1 143 ? 7.387 -16.562 -3.723 1 98.38 143 THR B CA 1
ATOM 2591 C C . THR B 1 143 ? 6.062 -16.5 -2.965 1 98.38 143 THR B C 1
ATOM 2593 O O . THR B 1 143 ? 5.895 -17.156 -1.936 1 98.38 143 THR B O 1
ATOM 2596 N N . ARG B 1 144 ? 5.219 -15.633 -3.336 1 98.75 144 ARG B N 1
ATOM 2597 C CA . ARG B 1 144 ? 3.828 -15.625 -2.896 1 98.75 144 ARG B CA 1
ATOM 2598 C C . ARG B 1 144 ? 2.887 -15.93 -4.055 1 98.75 144 ARG B C 1
ATOM 2600 O O . ARG B 1 144 ? 3.09 -15.445 -5.172 1 98.75 144 ARG B O 1
ATOM 2607 N N . LEU B 1 145 ? 1.842 -16.719 -3.707 1 98.62 145 LEU B N 1
ATOM 2608 C CA . LEU B 1 145 ? 0.931 -17.172 -4.75 1 98.62 145 LEU B CA 1
ATOM 2609 C C . LEU B 1 145 ? -0.502 -16.75 -4.445 1 98.62 145 LEU B C 1
ATOM 2611 O O . LEU B 1 145 ? -0.936 -16.797 -3.291 1 98.62 145 LEU B O 1
ATOM 2615 N N . VAL B 1 146 ? -1.163 -16.328 -5.473 1 97.56 146 VAL B N 1
ATOM 2616 C CA . VAL B 1 146 ? -2.609 -16.141 -5.426 1 97.56 146 VAL B CA 1
ATOM 2617 C C . VAL B 1 146 ? -3.277 -17.031 -6.469 1 97.56 146 VAL B C 1
ATOM 2619 O O . VAL B 1 146 ? -2.959 -16.953 -7.656 1 97.56 146 VAL B O 1
ATOM 2622 N N . LEU B 1 147 ? -4.09 -17.953 -5.969 1 96.69 147 LEU B N 1
ATOM 2623 C CA . LEU B 1 147 ? -4.918 -18.781 -6.836 1 96.69 147 LEU B CA 1
ATOM 2624 C C . LEU B 1 147 ? -6.34 -18.234 -6.914 1 96.69 147 LEU B C 1
ATOM 2626 O O . LEU B 1 147 ? -7.113 -18.375 -5.965 1 96.69 147 LEU B O 1
ATOM 2630 N N . ALA B 1 148 ? -6.598 -17.578 -8.008 1 91.56 148 ALA B N 1
ATOM 2631 C CA . ALA B 1 148 ? -7.914 -16.984 -8.227 1 91.56 148 ALA B CA 1
ATOM 2632 C C . ALA B 1 148 ? -8.688 -17.75 -9.305 1 91.56 148 ALA B C 1
ATOM 2634 O O . ALA B 1 148 ? -8.633 -17.391 -10.484 1 91.56 148 ALA B O 1
ATOM 2635 N N . ASP B 1 149 ? -9.414 -18.781 -8.922 1 90.25 149 ASP B N 1
ATOM 2636 C CA . ASP B 1 149 ? -10.117 -19.672 -9.828 1 90.25 149 ASP B CA 1
ATOM 2637 C C . ASP B 1 149 ? -9.164 -20.281 -10.852 1 90.25 149 ASP B C 1
ATOM 2639 O O . ASP B 1 149 ? -8.367 -21.172 -10.523 1 90.25 149 ASP B O 1
ATOM 2643 N N . GLN B 1 150 ? -9.219 -19.719 -12.109 1 94.25 150 GLN B N 1
ATOM 2644 C CA . GLN B 1 150 ? -8.391 -20.312 -13.148 1 94.25 150 GLN B CA 1
ATOM 2645 C C . GLN B 1 150 ? -7.133 -19.484 -13.398 1 94.25 150 GLN B C 1
ATOM 2647 O O . GLN B 1 150 ? -6.309 -19.828 -14.242 1 94.25 150 GLN B O 1
ATOM 2652 N N . ARG B 1 151 ? -7.031 -18.469 -12.648 1 95 151 ARG B N 1
ATOM 2653 C CA . ARG B 1 151 ? -5.883 -17.578 -12.805 1 95 151 ARG B CA 1
ATOM 2654 C C . ARG B 1 151 ? -4.891 -17.766 -11.664 1 95 151 ARG B C 1
ATOM 2656 O O . ARG B 1 151 ? -5.285 -17.906 -10.5 1 95 151 ARG B O 1
ATOM 2663 N N . ILE B 1 152 ? -3.654 -17.719 -12.055 1 97.81 152 ILE B N 1
ATOM 2664 C CA . ILE B 1 152 ? -2.568 -17.875 -11.094 1 97.81 152 ILE B CA 1
ATOM 2665 C C . ILE B 1 152 ? -1.671 -16.641 -11.125 1 97.81 152 ILE B C 1
ATOM 2667 O O . ILE B 1 152 ? -1.248 -16.203 -12.203 1 97.81 152 ILE B O 1
ATOM 2671 N N . HIS B 1 153 ? -1.442 -16.078 -9.984 1 97.75 153 HIS B N 1
ATOM 2672 C CA . HIS B 1 153 ? -0.535 -14.945 -9.852 1 97.75 153 HIS B CA 1
ATOM 2673 C C . HIS B 1 153 ? 0.647 -15.289 -8.953 1 97.75 153 HIS B C 1
ATOM 2675 O O . HIS B 1 153 ? 0.468 -15.883 -7.887 1 97.75 153 HIS B O 1
ATOM 2681 N N . ILE B 1 154 ? 1.863 -14.953 -9.391 1 98.75 154 ILE B N 1
ATOM 2682 C CA . ILE B 1 154 ? 3.08 -15.242 -8.641 1 98.75 154 ILE B CA 1
ATOM 2683 C C . ILE B 1 154 ? 3.85 -13.945 -8.383 1 98.75 154 ILE B C 1
ATOM 2685 O O . ILE B 1 154 ? 4.09 -13.172 -9.305 1 98.75 154 ILE B O 1
ATOM 2689 N N . LEU B 1 155 ? 4.188 -13.695 -7.152 1 98.69 155 LEU B N 1
ATOM 2690 C CA . LEU B 1 155 ? 5.016 -12.562 -6.758 1 98.69 155 LEU B CA 1
ATOM 2691 C C . LEU B 1 155 ? 6.383 -13.023 -6.273 1 98.69 155 LEU B C 1
ATOM 2693 O O . LEU B 1 155 ? 6.477 -13.93 -5.441 1 98.69 155 LEU B O 1
ATOM 2697 N N . GLY B 1 156 ? 7.445 -12.477 -6.816 1 98.38 156 GLY B N 1
ATOM 2698 C CA . GLY B 1 156 ? 8.797 -12.844 -6.426 1 98.38 156 GLY B CA 1
ATOM 2699 C C . GLY B 1 156 ? 9.859 -12.328 -7.387 1 98.38 156 GLY B C 1
ATOM 2700 O O . GLY B 1 156 ? 9.57 -11.477 -8.234 1 98.38 156 GLY B O 1
ATOM 2701 N N . SER B 1 157 ? 11.062 -12.805 -7.102 1 97.19 157 SER B N 1
ATOM 2702 C CA . SER B 1 157 ? 12.125 -12.516 -8.062 1 97.19 157 SER B CA 1
ATOM 2703 C C . SER B 1 157 ? 11.938 -13.305 -9.352 1 97.19 157 SER B C 1
ATOM 2705 O O . SER B 1 157 ? 11.234 -14.32 -9.367 1 97.19 157 SER B O 1
ATOM 2707 N N . PHE B 1 158 ? 12.602 -12.828 -10.344 1 96.25 158 PHE B N 1
ATOM 2708 C CA . PHE B 1 158 ? 12.461 -13.453 -11.648 1 96.25 158 PHE B CA 1
ATOM 2709 C C . PHE B 1 158 ? 12.789 -14.945 -11.578 1 96.25 158 PHE B C 1
ATOM 2711 O O . PHE B 1 158 ? 12.016 -15.781 -12.047 1 96.25 158 PHE B O 1
ATOM 2718 N N . GLN B 1 159 ? 13.875 -15.203 -10.977 1 96.25 159 GLN B N 1
ATOM 2719 C CA . GLN B 1 159 ? 14.32 -16.594 -10.898 1 96.25 159 GLN B CA 1
ATOM 2720 C C . GLN B 1 159 ? 13.352 -17.422 -10.07 1 96.25 159 GLN B C 1
ATOM 2722 O O . GLN B 1 159 ? 12.992 -18.547 -10.469 1 96.25 159 GLN B O 1
ATOM 2727 N N . ASN B 1 160 ? 12.922 -16.906 -8.961 1 97.38 160 ASN B N 1
ATOM 2728 C CA . ASN B 1 160 ? 12.008 -17.641 -8.086 1 97.38 160 ASN B CA 1
ATOM 2729 C C . ASN B 1 160 ? 10.648 -17.844 -8.742 1 97.38 160 ASN B C 1
ATOM 2731 O O . ASN B 1 160 ? 10.023 -18.891 -8.562 1 97.38 160 ASN B O 1
ATOM 2735 N N . ILE B 1 161 ? 10.258 -16.859 -9.5 1 98.44 161 ILE B N 1
ATOM 2736 C CA . ILE B 1 161 ? 8.992 -16.969 -10.227 1 98.44 161 ILE B CA 1
ATOM 2737 C C . ILE B 1 161 ? 9.078 -18.094 -11.25 1 98.44 161 ILE B C 1
ATOM 2739 O O . ILE B 1 161 ? 8.141 -18.891 -11.398 1 98.44 161 ILE B O 1
ATOM 2743 N N . ARG B 1 162 ? 10.133 -18.156 -11.891 1 97.94 162 ARG B N 1
ATOM 2744 C CA . ARG B 1 162 ? 10.305 -19.188 -12.914 1 97.94 162 ARG B CA 1
ATOM 2745 C C . ARG B 1 162 ? 10.211 -20.578 -12.312 1 97.94 162 ARG B C 1
ATOM 2747 O O . ARG B 1 162 ? 9.531 -21.453 -12.859 1 97.94 162 ARG B O 1
ATOM 2754 N N . VAL B 1 163 ? 10.852 -20.766 -11.273 1 98.12 163 VAL B N 1
ATOM 2755 C CA . VAL B 1 163 ? 10.852 -22.062 -10.625 1 98.12 163 VAL B CA 1
ATOM 2756 C C . VAL B 1 163 ? 9.438 -22.406 -10.133 1 98.12 163 VAL B C 1
ATOM 2758 O O . VAL B 1 163 ? 8.961 -23.516 -10.328 1 98.12 163 VAL B O 1
ATOM 2761 N N . ALA B 1 164 ? 8.797 -21.469 -9.492 1 98.62 164 ALA B N 1
ATOM 2762 C CA . ALA B 1 164 ? 7.434 -21.672 -9.016 1 98.62 164 ALA B CA 1
ATOM 2763 C C . ALA B 1 164 ? 6.492 -22 -10.172 1 98.62 164 ALA B C 1
ATOM 2765 O O . ALA B 1 164 ? 5.672 -22.906 -10.078 1 98.62 164 ALA B O 1
ATOM 2766 N N . ARG B 1 165 ? 6.652 -21.219 -11.203 1 98.62 165 ARG B N 1
ATOM 2767 C CA . ARG B 1 165 ? 5.805 -21.422 -12.375 1 98.62 165 ARG B CA 1
ATOM 2768 C C . ARG B 1 165 ? 5.988 -22.828 -12.945 1 98.62 165 ARG B C 1
ATOM 2770 O O . ARG B 1 165 ? 5.016 -23.5 -13.305 1 98.62 165 ARG B O 1
ATOM 2777 N N . ASP B 1 166 ? 7.188 -23.25 -13.062 1 98.38 166 ASP B N 1
ATOM 2778 C CA . ASP B 1 166 ? 7.469 -24.578 -13.57 1 98.38 166 ASP B CA 1
ATOM 2779 C C . ASP B 1 166 ? 6.801 -25.656 -12.703 1 98.38 166 ASP B C 1
ATOM 2781 O O . ASP B 1 166 ? 6.23 -26.609 -13.219 1 98.38 166 ASP B O 1
ATOM 2785 N N . ALA B 1 167 ? 6.922 -25.453 -11.445 1 98.62 167 ALA B N 1
ATOM 2786 C CA . ALA B 1 167 ? 6.309 -26.406 -10.523 1 98.62 167 ALA B CA 1
ATOM 2787 C C . ALA B 1 167 ? 4.793 -26.453 -10.703 1 98.62 167 ALA B C 1
ATOM 2789 O O . ALA B 1 167 ? 4.199 -27.531 -10.766 1 98.62 167 ALA B O 1
ATOM 2790 N N . LEU B 1 168 ? 4.172 -25.328 -10.828 1 98.69 168 LEU B N 1
ATOM 2791 C CA . LEU B 1 168 ? 2.727 -25.234 -11 1 98.69 168 LEU B CA 1
ATOM 2792 C C . LEU B 1 168 ? 2.301 -25.844 -12.336 1 98.69 168 LEU B C 1
ATOM 2794 O O . LEU B 1 168 ? 1.292 -26.547 -12.398 1 98.69 168 LEU B O 1
ATOM 2798 N N . CYS B 1 169 ? 3.084 -25.578 -13.32 1 98.75 169 CYS B N 1
ATOM 2799 C CA . CYS B 1 169 ? 2.791 -26.141 -14.625 1 98.75 169 CYS B CA 1
ATOM 2800 C C . CYS B 1 169 ? 2.857 -27.656 -14.594 1 98.75 169 CYS B C 1
ATOM 2802 O O . CYS B 1 169 ? 2.01 -28.344 -15.172 1 98.75 169 CYS B O 1
ATOM 2804 N N . ALA B 1 170 ? 3.834 -28.156 -13.922 1 98.62 170 ALA B N 1
ATOM 2805 C CA . ALA B 1 170 ? 3.955 -29.609 -13.805 1 98.62 170 ALA B CA 1
ATOM 2806 C C . ALA B 1 170 ? 2.721 -30.203 -13.133 1 98.62 170 ALA B C 1
ATOM 2808 O O . ALA B 1 170 ? 2.219 -31.234 -13.555 1 98.62 170 ALA B O 1
ATOM 2809 N N . LEU B 1 171 ? 2.219 -29.547 -12.109 1 98.44 171 LEU B N 1
ATOM 2810 C CA . LEU B 1 171 ? 1.028 -30.031 -11.422 1 98.44 171 LEU B CA 1
ATOM 2811 C C . LEU B 1 171 ? -0.187 -30 -12.336 1 98.44 171 LEU B C 1
ATOM 2813 O O . LEU B 1 171 ? -0.977 -30.938 -12.367 1 98.44 171 LEU B O 1
ATOM 2817 N N . ILE B 1 172 ? -0.29 -28.953 -13.062 1 98.31 172 ILE B N 1
ATOM 2818 C CA . ILE B 1 172 ? -1.405 -28.797 -13.992 1 98.31 172 ILE B CA 1
ATOM 2819 C C . ILE B 1 172 ? -1.354 -29.906 -15.047 1 98.31 172 ILE B C 1
ATOM 2821 O O . ILE B 1 172 ? -2.391 -30.438 -15.43 1 98.31 172 ILE B O 1
ATOM 2825 N N . MET B 1 173 ? -0.184 -30.25 -15.469 1 97.94 173 MET B N 1
ATOM 2826 C CA . MET B 1 173 ? 0.013 -31.25 -16.516 1 97.94 173 MET B CA 1
ATOM 2827 C C . MET B 1 173 ? -0.192 -32.656 -15.961 1 97.94 173 MET B C 1
ATOM 2829 O O . MET B 1 173 ? -0.185 -33.625 -16.719 1 97.94 173 MET B O 1
ATOM 2833 N N . GLY B 1 174 ? -0.23 -32.781 -14.695 1 97 174 GLY B N 1
ATOM 2834 C CA . GLY B 1 174 ? -0.588 -34.094 -14.133 1 97 174 GLY B CA 1
ATOM 2835 C C . GLY B 1 174 ? 0.559 -34.75 -13.398 1 97 174 GLY B C 1
ATOM 2836 O O . GLY B 1 174 ? 0.43 -35.906 -12.945 1 97 174 GLY B O 1
ATOM 2837 N N . SER B 1 175 ? 1.697 -34.125 -13.312 1 97.94 175 SER B N 1
ATOM 2838 C CA . SER B 1 175 ? 2.799 -34.688 -12.555 1 97.94 175 SER B CA 1
ATOM 2839 C C . SER B 1 175 ? 2.418 -34.906 -11.094 1 97.94 175 SER B C 1
ATOM 2841 O O . SER B 1 175 ? 1.768 -34.062 -10.484 1 97.94 175 SER B O 1
ATOM 2843 N N . PRO B 1 176 ? 2.775 -36.125 -10.508 1 96.56 176 PRO B N 1
ATOM 2844 C CA . PRO B 1 176 ? 2.477 -36.344 -9.086 1 96.56 176 PRO B CA 1
ATOM 2845 C C . PRO B 1 176 ? 3.143 -35.312 -8.18 1 96.56 176 PRO B C 1
ATOM 2847 O O . PRO B 1 176 ? 4.305 -34.969 -8.391 1 96.56 176 PRO B O 1
ATOM 2850 N N . PRO B 1 177 ? 2.441 -34.875 -7.18 1 96.12 177 PRO B N 1
ATOM 2851 C CA . PRO B 1 177 ? 2.969 -33.844 -6.281 1 96.12 177 PRO B CA 1
ATOM 2852 C C . PRO B 1 177 ? 4.312 -34.219 -5.668 1 96.12 177 PRO B C 1
ATOM 2854 O O . PRO B 1 177 ? 5.219 -33.375 -5.582 1 96.12 177 PRO B O 1
ATOM 2857 N N . ALA B 1 178 ? 4.391 -35.375 -5.23 1 95.44 178 ALA B N 1
ATOM 2858 C CA . ALA B 1 178 ? 5.621 -35.812 -4.594 1 95.44 178 ALA B CA 1
ATOM 2859 C C . ALA B 1 178 ? 6.824 -35.594 -5.508 1 95.44 178 ALA B C 1
ATOM 2861 O O . ALA B 1 178 ? 7.891 -35.188 -5.051 1 95.44 178 ALA B O 1
ATOM 2862 N N . LYS B 1 179 ? 6.684 -35.969 -6.754 1 96.81 179 LYS B N 1
ATOM 2863 C CA . LYS B 1 179 ? 7.738 -35.781 -7.738 1 96.81 179 LYS B CA 1
ATOM 2864 C C . LYS B 1 179 ? 8.055 -34.281 -7.906 1 96.81 179 LYS B C 1
ATOM 2866 O O . LYS B 1 179 ? 9.219 -33.906 -7.984 1 96.81 179 LYS B O 1
ATOM 2871 N N . VAL B 1 180 ? 7.027 -33.469 -7.957 1 97.75 180 VAL B N 1
ATOM 2872 C CA . VAL B 1 180 ? 7.191 -32.031 -8.117 1 97.75 180 VAL B CA 1
ATOM 2873 C C . VAL B 1 180 ? 7.938 -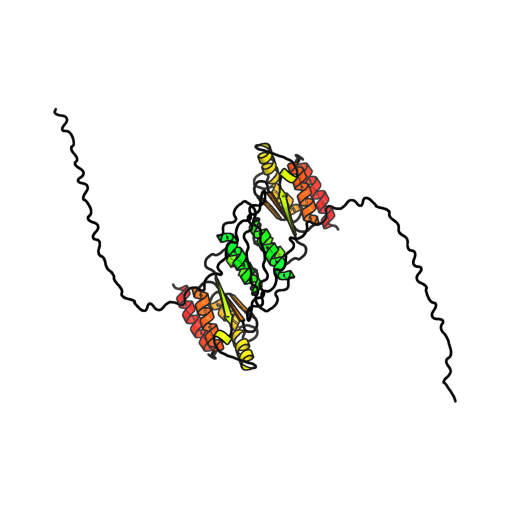31.469 -6.914 1 97.75 180 VAL B C 1
ATOM 2875 O O . VAL B 1 180 ? 8.844 -30.641 -7.074 1 97.75 180 VAL B O 1
ATOM 2878 N N . TYR B 1 181 ? 7.629 -31.938 -5.695 1 96.25 181 TYR B N 1
ATOM 2879 C CA . TYR B 1 181 ? 8.281 -31.469 -4.477 1 96.25 181 TYR B CA 1
ATOM 2880 C C . TYR B 1 181 ? 9.766 -31.812 -4.484 1 96.25 181 TYR B C 1
ATOM 2882 O O . TYR B 1 181 ? 10.602 -30.984 -4.098 1 96.25 181 TYR B O 1
ATOM 2890 N N . SER B 1 182 ? 9.977 -33 -4.891 1 95.56 182 SER B N 1
ATOM 2891 C CA . SER B 1 182 ? 11.367 -33.469 -4.941 1 95.56 182 SER B CA 1
ATOM 2892 C C . SER B 1 182 ? 12.188 -32.625 -5.914 1 95.56 182 SER B C 1
ATOM 2894 O O . SER B 1 182 ? 13.289 -32.188 -5.582 1 95.56 182 SER B O 1
ATOM 2896 N N . LYS B 1 183 ? 11.625 -32.438 -7.055 1 95.88 183 LYS B N 1
ATOM 2897 C CA . LYS B 1 183 ? 12.297 -31.609 -8.047 1 95.88 183 LYS B CA 1
ATOM 2898 C C . LYS B 1 183 ? 12.492 -30.172 -7.539 1 95.88 183 LYS B C 1
ATOM 2900 O O . LYS B 1 183 ? 13.547 -29.578 -7.742 1 95.88 183 LYS B O 1
ATOM 2905 N N . LEU B 1 184 ? 11.461 -29.672 -6.891 1 95.94 184 LEU B N 1
ATOM 2906 C CA . LEU B 1 184 ? 11.484 -28.312 -6.355 1 95.94 184 LEU B CA 1
ATOM 2907 C C . LEU B 1 184 ? 12.602 -28.156 -5.328 1 95.94 184 LEU B C 1
ATOM 2909 O O . LEU B 1 184 ? 13.336 -27.172 -5.363 1 95.94 184 LEU B O 1
ATOM 2913 N N . ARG B 1 185 ? 12.727 -29.031 -4.441 1 91.88 185 ARG B N 1
ATOM 2914 C CA . ARG B 1 185 ? 13.75 -29 -3.406 1 91.88 185 ARG B CA 1
ATOM 2915 C C . ARG B 1 185 ? 15.148 -29.016 -4.02 1 91.88 185 ARG B C 1
ATOM 2917 O O . ARG B 1 185 ? 16.031 -28.266 -3.594 1 91.88 185 ARG B O 1
ATOM 2924 N N . SER B 1 186 ? 15.312 -29.844 -5.016 1 93.12 186 SER B N 1
ATOM 2925 C CA . SER B 1 186 ? 16.609 -29.953 -5.684 1 93.12 186 SER B CA 1
ATOM 2926 C C . SER B 1 186 ? 16.969 -28.656 -6.395 1 93.12 186 SER B C 1
ATOM 2928 O O . SER B 1 186 ? 18.094 -28.172 -6.277 1 93.12 186 SER B O 1
ATOM 2930 N N . VAL B 1 187 ? 16.047 -28.094 -7.082 1 94 187 VAL B N 1
ATOM 2931 C CA . VAL B 1 187 ? 16.266 -26.891 -7.863 1 94 187 VAL B CA 1
ATOM 2932 C C . VAL B 1 187 ? 16.547 -25.719 -6.93 1 94 187 VAL B C 1
ATOM 2934 O O . VAL B 1 187 ? 17.469 -24.922 -7.16 1 94 187 VAL B O 1
ATOM 2937 N N . CYS B 1 188 ? 15.805 -25.594 -5.828 1 93.38 188 CYS B N 1
ATOM 2938 C CA . CYS B 1 188 ? 15.938 -24.453 -4.93 1 93.38 188 CYS B CA 1
ATOM 2939 C C . CYS B 1 188 ? 17.219 -24.562 -4.113 1 93.38 188 CYS B C 1
ATOM 2941 O O . CYS B 1 188 ? 17.797 -23.531 -3.736 1 93.38 188 CYS B O 1
ATOM 2943 N N . ALA B 1 189 ? 17.609 -25.719 -3.807 1 89.62 189 ALA B N 1
ATOM 2944 C CA . ALA B 1 189 ? 18.891 -25.906 -3.131 1 89.62 189 ALA B CA 1
ATOM 2945 C C . ALA B 1 189 ? 20.047 -25.359 -3.967 1 89.62 189 ALA B C 1
ATOM 2947 O O . ALA B 1 189 ? 20.984 -24.75 -3.43 1 89.62 189 ALA B O 1
ATOM 2948 N N . ARG B 1 190 ? 19.938 -25.484 -5.172 1 87.75 190 ARG B N 1
ATOM 2949 C CA . ARG B 1 190 ? 20.969 -24.984 -6.09 1 87.75 190 ARG B CA 1
ATOM 2950 C C . ARG B 1 190 ? 20.906 -23.469 -6.207 1 87.75 190 ARG B C 1
ATOM 2952 O O . ARG B 1 190 ? 21.938 -22.812 -6.355 1 87.75 190 ARG B O 1
ATOM 2959 N N . LEU B 1 191 ? 19.734 -22.922 -6.184 1 85.12 191 LEU B N 1
ATOM 2960 C CA . LEU B 1 191 ? 19.547 -21.484 -6.316 1 85.12 191 LEU B CA 1
ATOM 2961 C C . LEU B 1 191 ? 20.078 -20.75 -5.09 1 85.12 191 LEU B C 1
ATOM 2963 O O . LEU B 1 191 ? 20.641 -19.656 -5.211 1 85.12 191 LEU B O 1
ATOM 2967 N N . ASP B 1 192 ? 19.906 -21.25 -3.922 1 82.56 192 ASP B N 1
ATOM 2968 C CA . ASP B 1 192 ? 20.359 -20.625 -2.68 1 82.56 192 ASP B CA 1
ATOM 2969 C C . ASP B 1 192 ? 21.891 -20.672 -2.572 1 82.56 192 ASP B C 1
ATOM 2971 O O . ASP B 1 192 ? 22.484 -19.844 -1.879 1 82.56 192 ASP B O 1
ATOM 2975 N N . SER B 1 193 ? 22.516 -21.625 -3.205 1 76.5 193 SER B N 1
ATOM 2976 C CA . SER B 1 193 ? 23.953 -21.812 -3.17 1 76.5 193 SER B CA 1
ATOM 2977 C C . SER B 1 193 ? 24.641 -20.938 -4.219 1 76.5 193 SER B C 1
ATOM 2979 O O . SER B 1 193 ? 25.859 -20.719 -4.156 1 76.5 193 SER B O 1
ATOM 2981 N N . SER B 1 194 ? 23.922 -20.328 -5.152 1 63.34 194 SER B N 1
ATOM 2982 C CA . SER B 1 194 ? 24.531 -19.5 -6.188 1 63.34 194 SER B CA 1
ATOM 2983 C C . SER B 1 194 ? 24.516 -18.031 -5.789 1 63.34 194 SER B C 1
ATOM 2985 O O . SER B 1 194 ? 23.594 -17.562 -5.121 1 63.34 194 SER B O 1
#